Protein 5GLF (pdb70)

Radius of gyration: 35.75 Å; Cα contacts (8 Å, |Δi|>4): 1808; chains: 8; bounding box: 56×59×119 Å

InterPro domains:
  IPR003338 CDC48, N-terminal subdomain [PF02359] (25-106)
  IPR003338 CDC48, N-terminal subdomain [SM01073] (25-108)
  IPR003593 AAA+ ATPase domain [SM00382] (237-373)
  IPR003593 AAA+ ATPase domain [SM00382] (510-649)
  IPR003959 ATPase, AAA-type, core [PF00004] (241-370)
  IPR003959 ATPase, AAA-type, core [PF00004] (514-647)
  IPR003960 ATPase, AAA-type, conserved site [PS00674] (341-359)
  IPR003960 ATPase, AAA-type, conserved site [PS00674] (617-635)
  IPR004201 CDC48, domain 2 [PF02933] (126-190)
  IPR004201 CDC48, domain 2 [SM01072] (125-191)
  IPR005938 AAA ATPase, CDC48 family [TIGR01243] (26-763)
  IPR009010 Aspartate decarboxylase-like domain superfamily [SSF50692] (22-105)
  IPR027417 P-loop containing nucleoside triphosphate hydrolase [G3DSA:3.40.50.300] (206-370)
  IPR027417 P-loop containing nucleoside triphosphate hydrolase [G3DSA:3.40.50.300] (464-647)
  IPR027417 P-loop containing nucleoside triphosphate hydrolase [SSF52540] (200-462)
  IPR027417 P-loop containing nucleoside triphosphate hydrolase [SSF52540] (472-761)
  IPR029067 CDC48 domain 2-like superfamily [SSF54585] (107-198)
  IPR041569 AAA ATPase, AAA+ lid domain [PF17862] (393-434)
  IPR041569 AAA ATPase, AAA+ lid domain [PF17862] (669-708)
  IPR050168 AAA ATPase domain-containing protein [PTHR23077] (38-764)

Foldseek 3Di:
DQKAAEDAAPPQQQQEKEAAVVLCVVQVHDQQFWKWKAAPPRFIWIHGYDYDHPHDRRHMHHHPLVCVRRVHDHGGMMDMHTDRPAAAFQEWEKEWACVLCPPDDDDCCVQWVCVSQPPPQGKGFQQGWGWTQRVHGIIIMGTNPTVVPGMHTHDPNYHYHYDDDHHYDD/DDDPPDDDDPDD/DFQKAFEDAAPPAQQQEKEAAVVLCVVQVHDAQFWKWKAAPPRFIWIHGYDYDHPHDRRHMHHHPLVCVSRVHDGGGMMTMHTDPPAEAFQEWEKEWAPQCCVVDPDDCCVWWVCVSQPVPQGKTFQQRWGWTQGDPGIIIMGTNDTVVPGIHTHDPNYHYHYDDHHHYDD/DDPPDDDDPDD/DKAFEDAAPPAQQQEKEAAPVLCVVQVHDQQFWKWKAAPPRFIWIHGYDYDHVHDHRHMHHHPLVCVSNVHDGGGMMDMHTDHVAAAFQEWEKEWAVVQPVDDPDDCCVQWVCVSQPPPQGKGFQQGWDWTQGPPGIIIMHTNPTVVPGMHTHDPNYHYHYDDDHHYDD/DPPDDDDDPD/DQKAFEDAAPPAQQQEKEAAVVLCVVQVHDQQFWKWKAAPPRFIWIHGYDYDHVHDRRHMHHHPLVCVSRVHDGGGMMGMHTDPPAAAFQEWEKEWAVVQCPPDDDDCCVWWVCVSQPPPQGKGFQQRWDWTDTDPGIIIMGTHPTVVPGMHTHDPNYHYHYDDDHHD/DCPDDDDDPD

Solvent-accessible surface area: 35105 Å² total; per-residue (Å²): 112,42,145,2,61,3,33,73,18,119,69,115,41,22,7,5,0,8,0,5,24,81,24,2,28,110,26,96,0,38,50,33,48,21,0,19,0,73,18,96,164,232,53,46,4,7,3,7,0,13,38,26,147,91,10,46,71,89,61,0,32,0,0,152,22,7,21,69,8,0,104,8,191,94,51,36,56,0,7,2,46,69,4,115,73,20,133,118,4,146,86,0,4,0,17,4,3,40,60,22,18,130,66,168,38,46,75,28,17,124,54,5,0,82,82,28,0,64,73,13,31,26,6,8,56,84,16,12,46,11,35,8,165,26,77,172,78,32,0,34,0,67,0,26,28,2,46,47,71,45,44,0,15,1,2,22,100,0,46,0,13,14,103,53,148,46,47,169,109,216,292,66,123,38,38,151,31,87,138,6,12,122,250,64,58,148,4,61,3,33,103,24,113,64,124,34,23,6,3,0,8,0,5,27,82,31,2,32,118,25,94,1,41,48,27,48,21,0,18,0,83,22,82,76,51,48,15,4,7,2,8,0,11,41,26,144,89,10,46,71,86,59,0,31,0,5,161,25,8,30,70,10,0,106,4,180,81,50,35,73,3,18,4,77,70,12,97,111,26,122,111,5,140,85,0,6,0,18,3,7,18,89,81,12,158,71,26,138,45,77,29,23,112,32,2,0,79,82,28,0,64,59,17,23,24,5,8,11,6,8,13,56,11,36,7,190,18,54,183,85,33,0,57,0,38,0,12,10,2,31,48,38,21,52,0,16,1,3,21,99,0,46,0,14,17,93,48,148,41,49,140,148,213,91,135,34,36,114,21,78,134,2,11,117,75,175,3,69,4,28,103,25,112,62,144,36,24,6,2,0,9,0,6,28,81,7,2,26,110,30,123,0,30,50,28,48,23,0,19,0,75,21,49,69,57,44,17,3,7,2,10,0,13,42,24,146,91,9,59,68,97,72,0,30,0,15,157,27,7,17,86,9,0,92,8,194,81,47,37,53,3,29,5,72,68,4,119,75,20,129,110,5,125,90,0,6,0,17,4,2,41,66,18,25,131,68,39,147,41,73,31,18,127,67,9,0,75,80,28,0,80,82,17,30,26,5,8,15,7,5,12,53,10,39,8,167,40,73,197,86,28,0,39,0,44,0,14,8,2,38,39,34,21,41,0,16,1,2,32,102,0,49,0,14,16,88,52,146,49,46,131,118,208,97,128,33,31,117,23,78,129,1,33,117,47,155,2,65,4,33,75,18,96,60,147,55,24,8,10,0,6,0,5,80,81,20,2,90,105,37,148,8,146,172,41,47,24,0,22,0,74,22,66,72,58,39,19,5,7,2,30,0,31,41,14,141,101,8,47,68,101,66,0,32,0,15,124,26,6,9,74,11,0,104,4,153,94,48,37,50,3,23,1,62,80,7,94,112,23,127,135,4,139,86,0,5,0,17,4,17,53,90,23,25,132,78,42,155,40,68,32,14,121,58,10,0,79,83,28,0,77,120,32,79,25,5,8,16,6,4,11,55,9,58,7,215,16,67,182,130,42,0,61,0,39,0,16,9,2,37,43,36,22,55,0,16,1,2,40,99,0,27,0,12,19,100,53,150,59,55,188,109,132,36,43,128,22,99,139,3,49

CATH classification: 2.40.40.20 (+1 more: 3.10.330.10)

GO terms:
  GO:0036503 ERAD pathway (P, IDA)
  GO:0005789 endoplasmic reticulum membrane (C, IDA)
  GO:0043161 proteasome-mediated ubiquitin-dependent protein catabolic process (P, IDA)
  GO:0016887 ATP hydrolysis activity (F, IDA)
  GO:0036435 K48-linked polyubiquitin modification-dependent protein binding (F, IDA)
  GO:0140455 cytoplasm protein quality control (P, IDA)
  GO:1901224 positive regulation of non-canonical NF-kappaB signal transduction (P, IDA)
  GO:0120186 negative regulation of protein localization to chromatin (P, IDA)
  GO:0140036 ubiquitin-modified protein reader activity (F, IDA)
  GO:0019079 viral genome replication (P, IMP)
  GO:0048471 perinuclear region of cytoplasm (C, IDA)
  GO:0005783 endoplasmic reticulum (C, IDA)
  GO:0035800 deubiquitinase activator activity (F, IDA)
  GO:0036513 Derlin-1 retrotranslocation complex (C, IDA)
  GO:1903006 positive regulation of protein K63-linked deubiquitination (P, IDA)
  GO:0005829 cytosol (C, TAS)
  GO:0034098 VCP-NPL4-UFD1 AAA ATPase complex (C, TAS)
  GO:0036503 ERAD pathway (P, IMP)
  GO:0010918 positive regulation of mitochondrial membrane potential (P, IMP)
  GO:1903715 regulation of aerobic respiration (P, IMP)

Sequence (721 aa):
PNRLIVDEAINEDNSVVSLSQPKMDELQLFRGDTVLLKGKKRREAVCIVLSDDTCSDEKIRMNRVVRNNLRVRLGDVISIQPCPDVKYGKRIHVLPIDDTVEGITGNLFEVYLKPYFLEAYRPIRKGDIFLVRGGMRAVEFKVVETDPSPYCIVAPDTVIHCEGEPIKRERHNWGQGFRLGDRPNRLIVDEAINEDNSVVSLSQPKMDELQLFRGDTVLLKGKKRREAVCIVLSDDTCSDEKIRMNRVVRNNLRVRLGDVISIQPCPDVKYGKRIHVLPIDDTVEGITGNLFEVYLKPYFLEAYRPIRKGDIFLVRGGMRAVEFKVVETDPSPYCIVAPDTVIHCEGEPIKREHNWGQGFRLGDNRLIVDEAINEDNSVVSLSQPKMDELQLFRGDTVLLKGKKRREAVCIVLSDDTCSDEKIRMNRVVRNNLRVRLGDVISIQPCPDVKYGKRIHVLPIDDTVEGITGNLFEVYLKPYFLEAYRPIRKGDIFLVRGGMRAVEFKVVETDPSPYCIVAPDTVIHCEGEPIKREHNWGQGFRLGPNRLIVDEAINEDNSVVSLSQPKMDELQLFRGDTVLLKGKKRREAVCIVLSDDTCSDEKIRMNRVVRNNLRVRLGDVISIQPCPDVKYGKRIHVLPIDDTVEGITGNLFEVYLKPYFLEAYRPIRKGDIFLVRGGMRAVEFKVVETDPSPYCIVAPDTVIHCEGEPIKHNWGQGFRLG

B-factor: mean 37.65, std 15.75, range [10.3, 110.57]

Secondary structure (DSSP, 8-state):
-EEEEEE--SS--TTEEEE-HHHHHHHT--TT-EEEEE-STT-EEEEEEEE-TT--TTEEEE-HHHHHHHT--TT-EEEEEE-TTPPBPSEEEEEEBGGGS-S----HIIIIIHHHHTTT-EEEETT-EEEEEETTEEEEEEEEEEESSSEEEE-TT-EEE--SPPBPP-/------EEE---/--EEEEEE--SS--TTEEEE-HHHHHHHT--TT-EEEEE-STT-EEEEEEEE-TT--TTEEEE-HHHHHHTT--TT-EEEEEE-TTPPBPSEEEEEE--TTGGGS-S-HIIIIIHHHHTTT-EEEETT-EEEE--TTS-EEEEEEEEESSSEEEE-TTPEEE--SPPPPP-/-----EEE---/-EEEEE--SS--TTEEEE-HHHHHHHT--TT-EEEEE-STT-EEEEEEEE-TTS-TTEEEE-HHHHHHHT--TT-EEEEEE-TTPPBPSEEEEEEBGGG-TT--S-HIIIIIHHHHTTT-EEEETT-EEEEE-SS-EEEEEEEEEESSSEEEE-TTPEEE--SPPBPP-/-----EEE--/--EEEEE--SS--TTEEEE-HHHHHHHT--TT-EEEEE-STT-EEEEEEEE-TTS-TTEEEE-HHHHHHTT--TT-EEEEEE-TTPPBPSEEEEEEBGGG-TT--S-HIIIIIHHHHTTT-EEEETT-EEEEEETTEEEEEEEEEEESSSEEEE-TTPEEE--SPPB-/-----EEE--

Organism: Homo sapiens (NCBI:txid9606)

Structure (mmCIF, N/CA/C/O backbone):
data_5GLF
#
_entry.id   5GLF
#
_cell.length_a   43.802
_cell.length_b   74.402
_cell.length_c   222.114
_cell.angle_alpha   90.00
_cell.angle_beta   90.00
_cell.angle_gamma   90.00
#
_symmetry.space_group_name_H-M   'P 21 21 21'
#
loop_
_entity.id
_entity.type
_entity.pdbx_description
1 polymer 'Transitional endoplasmic reticulum ATPase'
2 polymer Derlin-1
3 water water
#
loop_
_atom_site.group_PDB
_atom_site.id
_atom_site.type_symbol
_atom_site.label_atom_id
_atom_site.label_alt_id
_atom_site.label_comp_id
_atom_site.label_asym_id
_atom_site.label_entity_id
_atom_site.label_seq_id
_atom_site.pdbx_PDB_ins_code
_atom_site.Cartn_x
_atom_site.Cartn_y
_atom_site.Cartn_z
_atom_site.occupancy
_atom_site.B_iso_or_equiv
_atom_site.auth_seq_id
_atom_site.auth_comp_id
_atom_site.auth_asym_id
_atom_site.auth_atom_id
_atom_site.pdbx_PDB_model_num
ATOM 1 N N . PRO A 1 8 ? 21.952 -6.638 79.966 1.00 45.96 23 PRO A N 1
ATOM 2 C CA . PRO A 1 8 ? 21.658 -5.198 79.934 1.00 49.05 23 PRO A CA 1
ATOM 3 C C . PRO A 1 8 ? 22.768 -4.306 79.384 1.00 40.52 23 PRO A C 1
ATOM 4 O O . PRO A 1 8 ? 23.860 -4.246 79.926 1.00 37.70 23 PRO A O 1
ATOM 8 N N . ASN A 1 9 ? 22.473 -3.696 78.248 1.00 35.60 24 ASN A N 1
ATOM 9 C CA . ASN A 1 9 ? 23.341 -2.729 77.660 1.00 35.15 24 ASN A CA 1
ATOM 10 C C . ASN A 1 9 ? 23.035 -1.409 78.327 1.00 31.48 24 ASN A C 1
ATOM 11 O O . ASN A 1 9 ? 21.883 -1.136 78.579 1.00 32.35 24 ASN A O 1
ATOM 16 N N . ARG A 1 10 ? 24.053 -0.640 78.641 1.00 23.12 25 ARG A N 1
ATOM 17 C CA . ARG A 1 10 ? 23.872 0.625 79.226 1.00 23.01 25 ARG A CA 1
ATOM 18 C C . ARG A 1 10 ? 23.948 1.709 78.208 1.00 20.71 25 ARG A C 1
ATOM 19 O O . ARG A 1 10 ? 24.681 1.592 77.253 1.00 21.48 25 ARG A O 1
ATOM 27 N N . LEU A 1 11 ? 23.105 2.728 78.356 1.00 18.24 26 LEU A N 1
ATOM 28 C CA . LEU A 1 11 ? 23.009 3.772 77.362 1.00 17.04 26 LEU A CA 1
ATOM 29 C C . LEU A 1 11 ? 22.780 5.077 78.023 1.00 17.58 26 LEU A C 1
ATOM 30 O O . LEU A 1 11 ? 22.132 5.158 79.036 1.00 19.09 26 LEU A O 1
ATOM 35 N N . ILE A 1 12 ? 23.315 6.113 77.412 1.00 17.52 27 ILE A N 1
ATOM 36 C CA . ILE A 1 12 ? 23.185 7.455 77.923 1.00 17.03 27 ILE A CA 1
ATOM 37 C C . ILE A 1 12 ? 21.923 8.104 77.383 1.00 17.39 27 ILE A C 1
ATOM 38 O O . ILE A 1 12 ? 21.629 8.052 76.203 1.00 18.91 27 ILE A O 1
ATOM 43 N N . VAL A 1 13 ? 21.194 8.728 78.282 1.00 16.06 28 VAL A N 1
ATOM 44 C CA . VAL A 1 13 ? 19.895 9.300 77.953 1.00 16.91 28 VAL A CA 1
ATOM 45 C C . VAL A 1 13 ? 20.012 10.583 77.149 1.00 16.81 28 VAL A C 1
ATOM 46 O O . VAL A 1 13 ? 20.694 11.522 77.564 1.00 17.82 28 VAL A O 1
ATOM 50 N N . ASP A 1 14 ? 19.303 10.615 76.031 1.00 16.86 29 ASP A N 1
ATOM 51 C CA . ASP A 1 14 ? 19.270 11.761 75.136 1.00 19.74 29 ASP A CA 1
ATOM 52 C C . ASP A 1 14 ? 17.810 12.178 74.831 1.00 20.34 29 ASP A C 1
ATOM 53 O O . ASP A 1 14 ? 16.851 11.425 75.092 1.00 21.10 29 ASP A O 1
ATOM 58 N N . GLU A 1 15 ? 17.653 13.378 74.295 1.00 20.74 30 GLU A N 1
ATOM 59 C CA . GLU A 1 15 ? 16.343 13.934 73.984 1.00 24.33 30 GLU A CA 1
ATOM 60 C C . GLU A 1 15 ? 15.650 13.202 72.820 1.00 25.18 30 GLU A C 1
ATOM 61 O O . GLU A 1 15 ? 16.294 12.626 71.929 1.00 23.31 30 GLU A O 1
ATOM 67 N N . ALA A 1 16 ? 14.331 13.185 72.870 1.00 22.05 31 ALA A N 1
ATOM 68 C CA . ALA A 1 16 ? 13.537 12.511 71.850 1.00 24.69 31 ALA A CA 1
ATOM 69 C C . ALA A 1 16 ? 13.319 13.451 70.655 1.00 24.84 31 ALA A C 1
ATOM 70 O O . ALA A 1 16 ? 13.210 14.636 70.840 1.00 24.68 31 ALA A O 1
ATOM 72 N N . ILE A 1 17 ? 13.233 12.872 69.477 1.00 24.12 32 ILE A N 1
ATOM 73 C CA . ILE A 1 17 ? 12.755 13.580 68.314 1.00 29.87 32 ILE A CA 1
ATOM 74 C C . ILE A 1 17 ? 11.286 13.178 68.033 1.00 31.34 32 ILE A C 1
ATOM 75 O O . ILE A 1 17 ? 10.443 14.017 67.857 1.00 29.31 32 ILE A O 1
ATOM 80 N N . ASN A 1 18 ? 11.041 11.874 68.008 1.00 31.96 33 ASN A N 1
ATOM 81 C CA . ASN A 1 18 ? 9.692 11.308 68.041 1.00 35.72 33 ASN A CA 1
ATOM 82 C C . ASN A 1 18 ? 9.061 11.512 69.433 1.00 38.79 33 ASN A C 1
ATOM 83 O O . ASN A 1 18 ? 9.453 10.841 70.395 1.00 40.15 33 ASN A O 1
ATOM 88 N N . GLU A 1 19 ? 8.026 12.343 69.524 1.00 44.54 34 GLU A N 1
ATOM 89 C CA . GLU A 1 19 ? 7.421 12.665 70.855 1.00 56.10 34 GLU A CA 1
ATOM 90 C C . GLU A 1 19 ? 6.386 11.677 71.458 1.00 51.87 34 GLU A C 1
ATOM 91 O O . GLU A 1 19 ? 5.927 11.911 72.565 1.00 56.31 34 GLU A O 1
ATOM 97 N N . ASP A 1 20 ? 6.153 10.540 70.799 1.00 44.60 35 ASP A N 1
ATOM 98 C CA . ASP A 1 20 ? 5.337 9.447 71.343 1.00 38.07 35 ASP A CA 1
ATOM 99 C C . ASP A 1 20 ? 5.897 8.842 72.640 1.00 32.48 35 ASP A C 1
ATOM 100 O O . ASP A 1 20 ? 7.015 8.381 72.700 1.00 36.48 35 ASP A O 1
ATOM 105 N N . ASN A 1 21 ? 5.122 8.917 73.708 1.00 28.63 36 ASN A N 1
ATOM 106 C CA . ASN A 1 21 ? 5.497 8.406 75.028 1.00 26.65 36 ASN A CA 1
ATOM 107 C C . ASN A 1 21 ? 5.975 6.960 75.075 1.00 23.52 36 ASN A C 1
ATOM 108 O O . ASN A 1 21 ? 6.668 6.558 76.001 1.00 27.24 36 ASN A O 1
ATOM 113 N N . SER A 1 22 ? 5.468 6.132 74.205 1.00 19.10 37 SER A N 1
ATOM 114 C CA . SER A 1 22 ? 5.813 4.708 74.225 1.00 18.87 37 SER A CA 1
ATOM 115 C C . SER A 1 22 ? 7.116 4.370 73.513 1.00 18.20 37 SER A C 1
ATOM 116 O O . SER A 1 22 ? 7.605 3.258 73.613 1.00 18.17 37 SER A O 1
ATOM 119 N N . VAL A 1 23 ? 7.635 5.318 72.762 1.00 17.95 38 VAL A N 1
ATOM 120 C CA . VAL A 1 23 ? 8.749 5.066 71.891 1.00 19.58 38 VAL A CA 1
ATOM 121 C C . VAL A 1 23 ? 10.076 5.479 72.545 1.00 18.72 38 VAL A C 1
ATOM 122 O O . VAL A 1 23 ? 10.179 6.545 73.085 1.00 19.21 38 VAL A O 1
ATOM 126 N N . VAL A 1 24 ? 11.068 4.607 72.438 1.00 18.18 39 VAL A N 1
ATOM 127 C CA . VAL A 1 24 ? 12.488 4.991 72.565 1.00 16.79 39 VAL A CA 1
ATOM 128 C C . VAL A 1 24 ? 13.224 4.657 71.288 1.00 16.73 39 VAL A C 1
ATOM 129 O O . VAL A 1 24 ? 12.894 3.723 70.568 1.00 18.21 39 VAL A O 1
ATOM 133 N N . SER A 1 25 ? 14.230 5.443 71.012 1.00 17.80 40 SER A N 1
ATOM 134 C CA . SER A 1 25 ? 15.021 5.304 69.813 1.00 18.58 40 SER A CA 1
ATOM 135 C C . SER A 1 25 ? 16.514 5.004 70.071 1.00 16.56 40 SER A C 1
ATOM 136 O O . SER A 1 25 ? 17.167 5.594 70.926 1.00 12.76 40 SER A O 1
ATOM 139 N N . LEU A 1 26 ? 17.003 4.087 69.254 1.00 16.20 41 LEU A N 1
ATOM 140 C CA . LEU A 1 26 ? 18.393 3.637 69.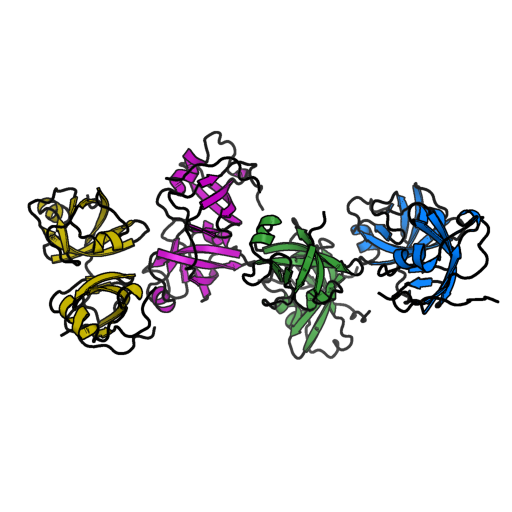259 1.00 15.89 41 LEU A CA 1
ATOM 141 C C . LEU A 1 26 ? 18.936 3.787 67.844 1.00 15.12 41 LEU A C 1
ATOM 142 O O . LEU A 1 26 ? 18.161 3.828 66.868 1.00 16.88 41 LEU A O 1
ATOM 147 N N . SER A 1 27 ? 20.254 3.806 67.720 1.00 14.73 42 SER A N 1
ATOM 148 C CA . SER A 1 27 ? 20.902 3.701 66.392 1.00 14.33 42 SER A CA 1
ATOM 149 C C . SER A 1 27 ? 20.661 2.311 65.862 1.00 14.80 42 SER A C 1
ATOM 150 O O . SER A 1 27 ? 20.524 1.369 66.624 1.00 14.70 42 SER A O 1
ATOM 153 N N . GLN A 1 28 ? 20.628 2.172 64.543 1.00 15.70 43 GLN A N 1
ATOM 154 C CA . GLN A 1 28 ? 20.482 0.850 63.934 1.00 15.83 43 GLN A CA 1
ATOM 155 C C . GLN A 1 28 ? 21.608 -0.112 64.357 1.00 15.91 43 GLN A C 1
ATOM 156 O O . GLN A 1 28 ? 21.343 -1.282 64.699 1.00 15.11 43 GLN A O 1
ATOM 162 N N . PRO A 1 29 ? 22.883 0.373 64.388 1.00 14.96 44 PRO A N 1
ATOM 163 C CA . PRO A 1 29 ? 23.939 -0.560 64.809 1.00 15.72 44 PRO A CA 1
ATOM 164 C C . PRO A 1 29 ? 23.725 -1.074 66.239 1.00 17.40 44 PRO A C 1
ATOM 165 O O . PRO A 1 29 ? 23.972 -2.251 66.519 1.00 20.21 44 PRO A O 1
ATOM 169 N N . LYS A 1 30 ? 23.228 -0.231 67.128 1.00 17.93 45 LYS A N 1
ATOM 170 C CA . LYS A 1 30 ? 22.961 -0.666 68.501 1.00 18.26 45 LYS A CA 1
ATOM 171 C C . LYS A 1 30 ? 21.769 -1.655 68.549 1.00 18.84 45 LYS A C 1
ATOM 172 O O . LYS A 1 30 ? 21.843 -2.658 69.231 1.00 15.30 45 LYS A O 1
ATOM 178 N N . MET A 1 31 ? 20.727 -1.374 67.775 1.00 18.58 46 MET A N 1
ATOM 179 C CA . MET A 1 31 ? 19.644 -2.327 67.615 1.00 19.90 46 MET A CA 1
ATOM 180 C C . MET A 1 31 ? 20.107 -3.703 67.099 1.00 21.70 46 MET A C 1
ATOM 181 O O . MET A 1 31 ? 19.746 -4.741 67.612 1.00 20.82 46 MET A O 1
ATOM 186 N N . ASP A 1 32 ? 20.940 -3.680 66.085 1.00 22.75 47 ASP A N 1
ATOM 187 C CA . ASP A 1 32 ? 21.550 -4.929 65.529 1.00 23.24 47 ASP A CA 1
ATOM 188 C C . ASP A 1 32 ? 22.400 -5.689 66.574 1.00 23.05 47 ASP A C 1
ATOM 189 O O . ASP A 1 32 ? 22.244 -6.858 66.808 1.00 21.57 47 ASP A O 1
ATOM 194 N N . GLU A 1 33 ? 23.226 -4.974 67.279 1.00 26.72 48 GLU A N 1
ATOM 195 C CA . GLU A 1 33 ? 24.021 -5.569 68.352 1.00 27.16 48 GLU A CA 1
ATOM 196 C C . GLU A 1 33 ? 23.163 -6.265 69.416 1.00 28.39 48 GLU A C 1
ATOM 197 O O . GLU A 1 33 ? 23.461 -7.385 69.857 1.00 25.64 48 GLU A O 1
ATOM 203 N N . LEU A 1 34 ? 22.112 -5.580 69.842 1.00 27.36 49 LEU A N 1
ATOM 204 C CA . LEU A 1 34 ? 21.191 -6.126 70.830 1.00 25.86 49 LEU A CA 1
ATOM 205 C C . LEU A 1 34 ? 20.187 -7.151 70.285 1.00 26.16 49 LEU A C 1
ATOM 206 O O . LEU A 1 34 ? 19.431 -7.729 71.052 1.00 25.60 49 LEU A O 1
ATOM 211 N N . GLN A 1 35 ? 20.180 -7.345 68.980 1.00 25.60 50 GLN A N 1
ATOM 212 C CA . GLN A 1 35 ? 19.235 -8.239 68.301 1.00 26.79 50 GLN A CA 1
ATOM 213 C C . GLN A 1 35 ? 17.784 -7.773 68.487 1.00 25.16 50 GLN A C 1
ATOM 214 O O . GLN A 1 35 ? 16.894 -8.570 68.736 1.00 21.53 50 GLN A O 1
ATOM 220 N N . LEU A 1 36 ? 17.578 -6.461 68.428 1.00 21.89 51 LEU A N 1
ATOM 221 C CA . LEU A 1 36 ? 16.249 -5.856 68.560 1.00 21.33 51 LEU A CA 1
ATOM 222 C C . LEU A 1 36 ? 15.762 -5.599 67.144 1.00 22.02 51 LEU A C 1
ATOM 223 O O . LEU A 1 36 ? 16.547 -5.319 66.253 1.00 24.03 51 LEU A O 1
ATOM 228 N N . PHE A 1 37 ? 14.462 -5.733 66.954 1.00 21.18 52 PHE A N 1
ATOM 229 C CA . PHE A 1 37 ? 13.771 -5.420 65.712 1.00 19.05 52 PHE A CA 1
ATOM 230 C C . PHE A 1 37 ? 12.910 -4.221 65.952 1.00 18.99 52 PHE A C 1
ATOM 231 O O . PHE A 1 37 ? 12.366 -4.033 67.062 1.00 16.28 52 PHE A O 1
ATOM 239 N N . ARG A 1 38 ? 12.768 -3.413 64.909 1.00 18.37 53 ARG A N 1
ATOM 240 C CA . ARG A 1 38 ? 11.826 -2.331 64.942 1.00 19.60 53 ARG A CA 1
ATOM 241 C C . ARG A 1 38 ? 10.491 -2.799 65.541 1.00 18.88 53 ARG A C 1
ATOM 242 O O . ARG A 1 38 ? 9.944 -3.782 65.104 1.00 17.25 53 ARG A O 1
ATOM 250 N N . GLY A 1 39 ? 9.969 -2.044 66.501 1.00 18.45 54 GLY A N 1
ATOM 251 C CA . GLY A 1 39 ? 8.675 -2.354 67.155 1.00 18.43 54 GLY A CA 1
ATOM 252 C C . GLY A 1 39 ? 8.751 -3.308 68.354 1.00 19.24 54 GLY A C 1
ATOM 253 O O . GLY A 1 39 ? 7.775 -3.548 69.017 1.00 19.11 54 GLY A O 1
ATOM 254 N N . ASP A 1 40 ? 9.906 -3.865 68.652 1.00 19.32 55 ASP A N 1
ATOM 255 C CA . ASP A 1 40 ? 10.015 -4.776 69.796 1.00 20.34 55 ASP A CA 1
ATOM 256 C C . ASP A 1 40 ? 9.744 -4.061 71.123 1.00 19.59 55 ASP A C 1
ATOM 257 O O . ASP A 1 40 ? 10.020 -2.866 71.271 1.00 20.56 55 ASP A O 1
ATOM 262 N N . THR A 1 41 ? 9.252 -4.813 72.102 1.00 17.60 56 THR A N 1
ATOM 263 C CA . THR A 1 41 ? 9.122 -4.309 73.449 1.00 18.94 56 THR A CA 1
ATOM 264 C C . THR A 1 41 ? 10.468 -4.428 74.154 1.00 18.58 56 THR A C 1
ATOM 265 O O . THR A 1 41 ? 11.111 -5.438 74.064 1.00 18.43 56 THR A O 1
ATOM 269 N N . VAL A 1 42 ? 10.871 -3.365 74.835 1.00 18.33 57 VAL A N 1
ATOM 270 C CA . VAL A 1 42 ? 12.092 -3.386 75.624 1.00 17.24 57 VAL A CA 1
ATOM 271 C C . VAL A 1 42 ? 11.806 -3.017 77.074 1.00 17.82 57 VAL A C 1
ATOM 272 O O . VAL A 1 42 ? 10.922 -2.217 77.363 1.00 16.77 57 VAL A O 1
ATOM 276 N N . LEU A 1 43 ? 12.600 -3.608 77.967 1.00 18.86 58 LEU A N 1
ATOM 277 C CA . LEU A 1 43 ? 12.577 -3.272 79.389 1.00 18.52 58 LEU A CA 1
ATOM 278 C C . LEU A 1 43 ? 13.728 -2.320 79.751 1.00 18.29 58 LEU A C 1
ATOM 279 O O . LEU A 1 43 ? 14.901 -2.621 79.481 1.00 17.63 58 LEU A O 1
ATOM 284 N N . LEU A 1 44 ? 13.382 -1.187 80.334 1.00 16.64 59 LEU A N 1
ATOM 285 C CA . LEU A 1 44 ? 14.320 -0.177 80.711 1.00 18.17 59 LEU A CA 1
ATOM 286 C C . LEU A 1 44 ? 14.464 -0.087 82.222 1.00 19.08 59 LEU A C 1
ATOM 287 O O . LEU A 1 44 ? 13.508 -0.127 82.943 1.00 18.46 59 LEU A O 1
ATOM 292 N N . LYS A 1 45 ? 15.702 0.095 82.680 1.00 20.94 60 LYS A N 1
ATOM 293 C CA . LYS A 1 45 ? 15.984 0.342 84.131 1.00 20.37 60 LYS A CA 1
ATOM 294 C C . LYS A 1 45 ? 16.679 1.650 84.361 1.00 18.36 60 LYS A C 1
ATOM 295 O O . LYS A 1 45 ? 17.688 1.925 83.740 1.00 17.79 60 LYS A O 1
ATOM 301 N N . GLY A 1 46 ? 16.121 2.448 85.266 1.00 16.60 61 GLY A N 1
ATOM 302 C CA . GLY A 1 46 ? 16.598 3.750 85.549 1.00 17.97 61 GLY A CA 1
ATOM 303 C C . GLY A 1 46 ? 17.091 3.855 86.984 1.00 21.50 61 GLY A C 1
ATOM 304 O O . GLY A 1 46 ? 17.662 2.922 87.516 1.00 20.89 61 GLY A O 1
ATOM 305 N N . LYS A 1 47 ? 16.835 5.000 87.607 1.00 23.74 62 LYS A N 1
ATOM 306 C CA . LYS A 1 47 ? 17.332 5.227 88.938 1.00 27.78 62 LYS A CA 1
ATOM 307 C C . LYS A 1 47 ? 16.252 4.898 89.910 1.00 26.36 62 LYS A C 1
ATOM 308 O O . LYS A 1 47 ? 15.113 4.718 89.526 1.00 24.14 62 LYS A O 1
ATOM 314 N N . LYS A 1 48 ? 16.670 4.755 91.158 1.00 25.52 63 LYS A N 1
ATOM 315 C CA . LYS A 1 48 ? 15.770 4.448 92.269 1.00 28.82 63 LYS A CA 1
ATOM 316 C C . LYS A 1 48 ? 14.970 3.156 92.024 1.00 27.31 63 LYS A C 1
ATOM 317 O O . LYS A 1 48 ? 13.813 3.046 92.378 1.00 25.90 63 LYS A O 1
ATOM 323 N N . ARG A 1 49 ? 15.608 2.192 91.395 1.00 27.05 64 ARG A N 1
ATOM 324 C CA . ARG A 1 49 ? 14.989 0.888 91.127 1.00 29.97 64 ARG A CA 1
ATOM 325 C C . ARG A 1 49 ? 13.774 0.951 90.170 1.00 26.02 64 ARG A C 1
ATOM 326 O O . ARG A 1 49 ? 13.039 -0.011 90.022 1.00 29.20 64 ARG A O 1
ATOM 334 N N . ARG A 1 50 ? 13.635 2.049 89.461 1.00 22.46 65 ARG A N 1
ATOM 335 C CA . ARG A 1 50 ? 12.500 2.242 88.522 1.00 20.68 65 ARG A CA 1
ATOM 336 C C . ARG A 1 50 ? 12.709 1.424 87.261 1.00 19.57 65 ARG A C 1
ATOM 337 O O . ARG A 1 50 ? 13.847 1.270 86.773 1.00 20.46 65 ARG A O 1
ATOM 345 N N . GLU A 1 51 ? 11.620 0.888 86.766 1.00 19.80 66 GLU A N 1
ATOM 346 C CA . GLU A 1 51 ? 11.559 0.206 85.468 1.00 21.31 66 GLU A CA 1
ATOM 347 C C . GLU A 1 51 ? 10.485 0.742 84.583 1.00 20.70 66 GLU A C 1
ATOM 348 O O . GLU A 1 51 ? 9.483 1.251 85.083 1.00 21.15 66 GLU A O 1
ATOM 354 N N . ALA A 1 52 ? 10.672 0.559 83.275 1.00 17.86 67 ALA A N 1
ATOM 355 C CA . ALA A 1 52 ? 9.696 0.913 82.255 1.00 16.83 67 ALA A CA 1
ATOM 356 C C . ALA A 1 52 ? 9.750 -0.037 81.048 1.00 18.08 67 ALA A C 1
ATOM 357 O O . ALA A 1 52 ? 10.801 -0.597 80.761 1.00 17.14 67 ALA A O 1
ATOM 359 N N . VAL A 1 53 ? 8.618 -0.169 80.356 1.00 16.43 68 VAL A N 1
ATOM 360 C CA . VAL A 1 53 ? 8.501 -0.877 79.094 1.00 18.34 68 VAL A CA 1
ATOM 361 C C . VAL A 1 53 ? 8.170 0.107 77.979 1.00 20.12 68 VAL A C 1
ATOM 362 O O . VAL A 1 53 ? 7.329 0.994 78.135 1.00 22.69 68 VAL A O 1
ATOM 366 N N . CYS A 1 54 ? 8.897 -0.029 76.869 1.00 19.54 69 CYS A N 1
ATOM 367 C CA . CYS A 1 54 ? 8.727 0.821 75.690 1.00 19.59 69 CYS A CA 1
ATOM 368 C C . CYS A 1 54 ? 8.878 0.039 74.378 1.00 18.84 69 CYS A C 1
ATOM 369 O O . CYS A 1 54 ? 9.258 -1.109 74.393 1.00 17.36 69 CYS A O 1
ATOM 372 N N . ILE A 1 55 ? 8.585 0.715 73.281 1.00 15.65 70 ILE A N 1
ATOM 373 C CA . ILE A 1 55 ? 8.713 0.207 71.957 1.00 16.21 70 ILE A CA 1
ATOM 374 C C . ILE A 1 55 ? 9.956 0.838 71.396 1.00 16.91 70 ILE A C 1
ATOM 375 O O . ILE A 1 55 ? 10.129 2.043 71.448 1.00 16.98 70 ILE A O 1
ATOM 380 N N . VAL A 1 56 ? 10.821 0.022 70.848 1.00 17.06 71 VAL A N 1
ATOM 381 C CA . VAL A 1 56 ? 12.078 0.518 70.260 1.00 17.29 71 VAL A CA 1
ATOM 382 C C . VAL A 1 56 ? 11.941 0.728 68.734 1.00 17.24 71 VAL A C 1
ATOM 383 O O . VAL A 1 56 ? 11.436 -0.117 68.003 1.00 18.69 71 VAL A O 1
ATOM 387 N N . LEU A 1 57 ? 12.379 1.887 68.265 1.00 18.29 72 LEU A N 1
ATOM 388 C CA . LEU A 1 57 ? 12.538 2.204 66.840 1.00 16.95 72 LEU A CA 1
ATOM 389 C C . LEU A 1 57 ? 13.953 2.721 66.599 1.00 17.56 72 LEU A C 1
ATOM 390 O O . LEU A 1 57 ? 14.640 3.169 67.531 1.00 20.79 72 LEU A O 1
ATOM 395 N N . SER A 1 58 ? 14.418 2.650 65.369 1.00 16.39 73 SER A N 1
ATOM 396 C CA . SER A 1 58 ? 15.758 3.236 65.044 1.00 19.13 73 SER A CA 1
ATOM 397 C C . SER A 1 58 ? 15.648 4.726 64.796 1.00 19.93 73 SER A C 1
ATOM 398 O O . SER A 1 58 ? 14.607 5.246 64.442 1.00 23.20 73 SER A O 1
ATOM 401 N N . ASP A 1 59 ? 16.753 5.408 64.954 1.00 21.09 74 ASP A N 1
ATOM 402 C CA . ASP A 1 59 ? 16.820 6.831 64.623 1.00 22.81 74 ASP A CA 1
ATOM 403 C C . ASP A 1 59 ? 18.169 7.041 64.009 1.00 23.08 74 ASP A C 1
ATOM 404 O O . ASP A 1 59 ? 19.199 6.562 64.539 1.00 22.45 74 ASP A O 1
ATOM 409 N N . ASP A 1 60 ? 18.208 7.740 62.899 1.00 26.37 75 ASP A N 1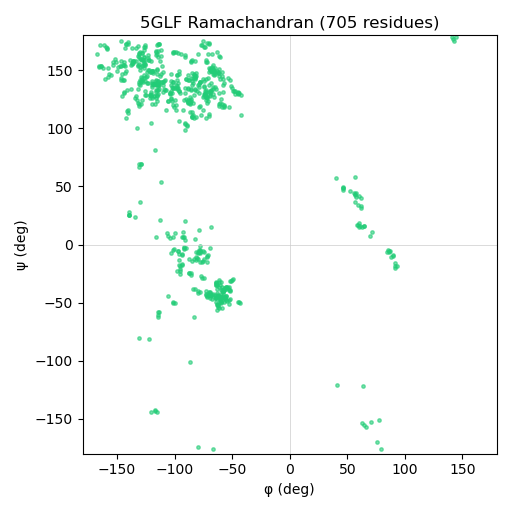
ATOM 410 C CA . ASP A 1 60 ? 19.502 7.804 62.160 1.00 32.75 75 ASP A CA 1
ATOM 411 C C . ASP A 1 60 ? 20.529 8.812 62.704 1.00 24.64 75 ASP A C 1
ATOM 412 O O . ASP A 1 60 ? 21.676 8.773 62.321 1.00 27.87 75 ASP A O 1
ATOM 417 N N . THR A 1 61 ? 20.119 9.671 63.596 1.00 21.22 76 THR A N 1
ATOM 418 C CA . THR A 1 61 ? 21.033 10.602 64.235 1.00 21.95 76 THR A CA 1
ATOM 419 C C . THR A 1 61 ? 21.473 10.217 65.635 1.00 20.63 76 THR A C 1
ATOM 420 O O . THR A 1 61 ? 22.266 10.908 66.249 1.00 21.39 76 THR A O 1
ATOM 424 N N . CYS A 1 62 ? 20.906 9.148 66.144 1.00 19.54 77 CYS A N 1
ATOM 425 C CA . CYS A 1 62 ? 21.167 8.705 67.494 1.00 19.48 77 CYS A CA 1
ATOM 426 C C . CYS A 1 62 ? 22.597 8.101 67.593 1.00 19.39 77 CYS A C 1
ATOM 427 O O . CYS A 1 62 ? 22.957 7.296 66.772 1.00 18.98 77 CYS A O 1
ATOM 430 N N . SER A 1 63 ? 23.366 8.512 68.587 1.00 17.34 78 SER A N 1
ATOM 431 C CA . SER A 1 63 ? 24.713 7.962 68.810 1.00 17.25 78 SER A CA 1
ATOM 432 C C . SER A 1 63 ? 24.548 6.551 69.297 1.00 18.89 78 SER A C 1
ATOM 433 O O . SER A 1 63 ? 23.596 6.278 70.018 1.00 1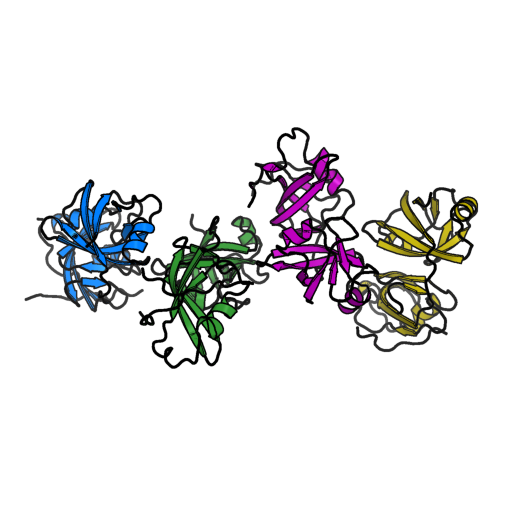6.44 78 SER A O 1
ATOM 436 N N . ASP A 1 64 ? 25.499 5.700 68.953 1.00 17.54 79 ASP A N 1
ATOM 437 C CA . ASP A 1 64 ? 25.389 4.288 69.297 1.00 18.93 79 ASP A CA 1
ATOM 438 C C . ASP A 1 64 ? 25.179 4.039 70.783 1.00 18.24 79 ASP A C 1
ATOM 439 O O . ASP A 1 64 ? 24.496 3.108 71.151 1.00 17.03 79 ASP A O 1
ATOM 444 N N . GLU A 1 65 ? 25.830 4.855 71.603 1.00 17.14 80 GLU A N 1
ATOM 445 C CA . GLU A 1 65 ? 25.853 4.676 73.031 1.00 16.80 80 GLU A CA 1
ATOM 446 C C . GLU A 1 65 ? 24.726 5.442 73.744 1.00 16.75 80 GLU A C 1
ATOM 447 O O . GLU A 1 65 ? 24.668 5.470 74.958 1.00 16.08 80 GLU A O 1
ATOM 453 N N . LYS A 1 66 ? 23.827 6.027 72.976 1.00 15.82 81 LYS A N 1
ATOM 454 C CA . LYS A 1 66 ? 22.711 6.767 73.499 1.00 16.72 81 LYS A CA 1
ATOM 455 C C . LYS A 1 66 ? 21.330 6.190 73.209 1.00 14.93 81 LYS A C 1
ATOM 456 O O . LYS A 1 66 ? 21.141 5.399 72.306 1.00 14.02 81 LYS A O 1
ATOM 462 N N . ILE A 1 67 ? 20.372 6.697 73.973 1.00 14.34 82 ILE A N 1
ATOM 463 C CA . ILE A 1 67 ? 18.966 6.375 73.781 1.00 15.54 82 ILE A CA 1
ATOM 464 C C . ILE A 1 67 ? 18.152 7.661 73.818 1.00 15.41 82 ILE A C 1
ATOM 465 O O . ILE A 1 67 ? 18.244 8.447 74.750 1.00 15.60 82 ILE A O 1
ATOM 470 N N . ARG A 1 68 ? 17.349 7.849 72.800 1.00 15.64 83 ARG A N 1
ATOM 471 C CA . ARG A 1 68 ? 16.422 8.972 72.756 1.00 17.64 83 ARG A CA 1
ATOM 472 C C . ARG A 1 68 ? 15.116 8.591 73.468 1.00 18.58 83 ARG A C 1
ATOM 473 O O . ARG A 1 68 ? 14.482 7.612 73.121 1.00 18.18 83 ARG A O 1
ATOM 481 N N . MET A 1 69 ? 14.765 9.351 74.477 1.00 18.85 84 MET A N 1
ATOM 482 C CA . MET A 1 69 ? 13.516 9.139 75.182 1.00 18.99 84 MET A CA 1
ATOM 483 C C . MET A 1 69 ? 12.921 10.468 75.617 1.00 19.67 84 MET A C 1
ATOM 484 O O . MET A 1 69 ? 13.657 11.404 75.995 1.00 15.89 84 MET A O 1
ATOM 489 N N . ASN A 1 70 ? 11.590 10.543 75.524 1.00 19.67 85 ASN A N 1
ATOM 490 C CA . ASN A 1 70 ? 10.879 11.734 75.912 1.00 21.61 85 ASN A CA 1
ATOM 491 C C . ASN A 1 70 ? 10.800 11.903 77.413 1.00 20.55 85 ASN A C 1
ATOM 492 O O . ASN A 1 70 ? 11.166 11.022 78.192 1.00 18.95 85 ASN A O 1
ATOM 497 N N . ARG A 1 71 ? 10.335 13.086 77.781 1.00 21.51 86 ARG A N 1
ATOM 498 C CA . ARG A 1 71 ? 10.378 13.568 79.159 1.00 25.57 86 ARG A CA 1
ATOM 499 C C . ARG A 1 71 ? 9.521 12.696 80.059 1.00 23.25 86 ARG A C 1
ATOM 500 O O . ARG A 1 71 ? 9.861 12.450 81.195 1.00 20.76 86 ARG A O 1
ATOM 508 N N . VAL A 1 72 ? 8.429 12.175 79.501 1.00 19.73 87 VAL A N 1
ATOM 509 C CA . VAL A 1 72 ? 7.554 11.325 80.278 1.00 21.03 87 VAL A CA 1
ATOM 510 C C . VAL A 1 72 ? 8.268 10.057 80.707 1.00 19.05 87 VAL A C 1
ATOM 511 O O . VAL A 1 72 ? 8.145 9.618 81.854 1.00 19.91 87 VAL A O 1
ATOM 515 N N . VAL A 1 73 ? 8.976 9.450 79.775 1.00 18.62 88 VAL A N 1
ATOM 516 C CA . VAL A 1 73 ? 9.697 8.208 80.081 1.00 19.17 88 VAL A CA 1
ATOM 517 C C . VAL A 1 73 ? 10.881 8.479 81.026 1.00 19.93 88 VAL A C 1
ATOM 518 O O . VAL A 1 73 ? 11.103 7.730 81.981 1.00 18.52 88 VAL A O 1
ATOM 522 N N . ARG A 1 74 ? 11.600 9.585 80.757 1.00 18.60 89 ARG A N 1
ATOM 523 C CA . ARG A 1 74 ? 12.673 10.035 81.660 1.00 20.75 89 ARG A CA 1
ATOM 524 C C . ARG A 1 74 ? 12.182 10.160 83.110 1.00 19.92 89 ARG A C 1
ATOM 525 O O . ARG A 1 74 ? 12.786 9.606 84.051 1.00 17.02 89 ARG A O 1
ATOM 533 N N . ASN A 1 75 ? 11.074 10.875 83.268 1.00 21.40 90 ASN A N 1
ATOM 534 C CA . ASN A 1 75 ? 10.469 11.089 84.630 1.00 22.95 90 ASN A CA 1
ATOM 535 C C . ASN A 1 75 ? 10.078 9.773 85.307 1.00 22.81 90 ASN A C 1
ATOM 536 O O . ASN A 1 75 ? 10.379 9.516 86.456 1.00 22.50 90 ASN A O 1
ATOM 541 N N . ASN A 1 76 ? 9.491 8.903 84.510 1.00 23.57 91 ASN A N 1
ATOM 542 C CA . ASN A 1 76 ? 9.125 7.592 84.972 1.00 23.36 91 ASN A CA 1
ATOM 543 C C . ASN A 1 76 ? 10.286 6.736 85.456 1.00 22.93 91 ASN A C 1
ATOM 544 O O . ASN A 1 76 ? 10.151 5.866 86.332 1.00 23.44 91 ASN A O 1
ATOM 549 N N . LEU A 1 77 ? 11.422 6.920 84.795 1.00 22.05 92 LEU A N 1
ATOM 550 C CA . LEU A 1 77 ? 12.678 6.256 85.167 1.00 21.82 92 LEU A CA 1
ATOM 551 C C . LEU A 1 77 ? 13.537 7.043 86.161 1.00 20.27 92 LEU A C 1
ATOM 552 O O . LEU A 1 77 ? 14.598 6.588 86.548 1.00 20.46 92 LEU A O 1
ATOM 557 N N . ARG A 1 78 ? 13.099 8.241 86.517 1.00 21.68 93 ARG A N 1
ATOM 558 C CA . ARG A 1 78 ? 13.841 9.173 87.447 1.00 23.57 93 ARG A CA 1
ATOM 559 C C . ARG A 1 78 ? 15.213 9.501 86.945 1.00 23.32 93 ARG A C 1
ATOM 560 O O . ARG A 1 78 ? 16.191 9.452 87.678 1.00 25.11 93 ARG A O 1
ATOM 568 N N . VAL A 1 79 ? 15.294 9.722 85.643 1.00 22.86 94 VAL A N 1
ATOM 569 C CA . VAL A 1 79 ? 16.548 10.109 85.059 1.00 22.05 94 VAL A CA 1
ATOM 570 C C . VAL A 1 79 ? 16.403 11.456 84.385 1.00 21.34 94 VAL A C 1
ATOM 571 O O . VAL A 1 79 ? 15.315 11.865 83.996 1.00 21.32 94 VAL A O 1
ATOM 575 N N . ARG A 1 80 ? 17.536 12.111 84.216 1.00 22.99 95 ARG A N 1
ATOM 576 C CA . ARG A 1 80 ? 17.629 13.346 83.420 1.00 23.61 95 ARG A CA 1
ATOM 577 C C . ARG A 1 80 ? 18.434 13.070 82.149 1.00 22.26 95 ARG A C 1
ATOM 578 O O . ARG A 1 80 ? 19.158 12.044 82.039 1.00 20.02 95 ARG A O 1
ATOM 586 N N . LEU A 1 81 ? 18.374 14.005 81.223 1.00 20.88 96 LEU A N 1
ATOM 587 C CA . LEU A 1 81 ? 19.305 14.006 80.083 1.00 25.11 96 LEU A CA 1
ATOM 588 C C . LEU A 1 81 ? 20.753 13.827 80.563 1.00 23.86 96 LEU A C 1
ATOM 589 O O . LEU A 1 81 ? 21.150 14.416 81.576 1.00 23.28 96 LEU A O 1
ATOM 594 N N . GLY A 1 82 ? 21.484 12.929 79.929 1.00 20.76 97 GLY A N 1
ATOM 595 C CA . GLY A 1 82 ? 22.881 12.665 80.349 1.00 21.00 97 GLY A CA 1
ATOM 596 C C . GLY A 1 82 ? 23.101 11.557 81.387 1.00 20.43 97 GLY A C 1
ATOM 597 O O . GLY A 1 82 ? 24.190 11.009 81.471 1.00 20.81 97 GLY A O 1
ATOM 598 N N . ASP A 1 83 ? 22.052 11.137 82.082 1.00 21.26 98 ASP A N 1
ATOM 599 C CA . ASP A 1 83 ? 22.112 9.973 82.966 1.00 20.90 98 ASP A CA 1
ATOM 600 C C . ASP A 1 83 ? 22.122 8.677 82.127 1.00 19.67 98 ASP A C 1
ATOM 601 O O . ASP A 1 83 ? 21.989 8.713 80.928 1.00 20.88 98 ASP A O 1
ATOM 606 N N . VAL A 1 84 ? 22.272 7.540 82.779 1.00 18.67 99 VAL A N 1
ATOM 607 C CA . VAL A 1 84 ? 22.493 6.252 82.125 1.00 20.19 99 VAL A CA 1
ATOM 608 C C . VAL A 1 84 ? 21.351 5.338 82.498 1.00 21.75 99 VAL A C 1
ATOM 609 O O . VAL A 1 84 ? 20.945 5.324 83.647 1.00 20.93 99 VAL A O 1
ATOM 613 N N . ILE A 1 85 ? 20.885 4.553 81.542 1.00 19.79 100 ILE A N 1
ATOM 614 C CA . ILE A 1 85 ? 19.893 3.548 81.807 1.00 18.59 100 ILE A CA 1
ATOM 615 C C . ILE A 1 85 ? 20.386 2.225 81.306 1.00 17.41 100 ILE A C 1
ATOM 616 O O . ILE A 1 85 ? 21.387 2.177 80.609 1.00 16.44 100 ILE A O 1
ATOM 621 N N . SER A 1 86 ? 19.682 1.157 81.654 1.00 17.14 101 SER A N 1
ATOM 622 C CA . SER A 1 86 ? 19.956 -0.110 81.000 1.00 20.79 101 SER A CA 1
ATOM 623 C C . SER A 1 86 ? 18.756 -0.559 80.199 1.00 20.04 101 SER A C 1
ATOM 624 O O . SER A 1 86 ? 17.627 -0.270 80.564 1.00 20.33 101 SER A O 1
ATOM 627 N N . ILE A 1 87 ? 19.029 -1.278 79.136 1.00 20.06 102 ILE A N 1
ATOM 628 C CA . ILE A 1 87 ? 18.009 -1.762 78.214 1.00 21.17 102 ILE A CA 1
ATOM 629 C C . ILE A 1 87 ? 18.168 -3.250 77.965 1.00 21.54 102 ILE A C 1
ATOM 630 O O . ILE A 1 87 ? 19.273 -3.799 77.903 1.00 21.13 102 ILE A O 1
ATOM 635 N N . GLN A 1 88 ? 17.050 -3.909 77.815 1.00 21.71 103 GLN A N 1
ATOM 636 C CA . GLN A 1 88 ? 17.064 -5.303 77.389 1.00 23.11 103 GLN A CA 1
ATOM 637 C C . GLN A 1 88 ? 15.759 -5.645 76.669 1.00 23.74 103 GLN A C 1
ATOM 638 O O . GLN A 1 88 ? 14.731 -4.994 76.885 1.00 22.74 103 GLN A O 1
ATOM 644 N N . PRO A 1 89 ? 15.797 -6.691 75.820 1.00 26.53 104 PRO A N 1
ATOM 645 C CA . PRO A 1 89 ? 14.579 -7.137 75.205 1.00 25.89 104 PRO A CA 1
ATOM 646 C C . PRO A 1 89 ? 13.622 -7.698 76.228 1.00 28.81 104 PRO A C 1
ATOM 647 O O . PRO A 1 89 ? 14.028 -8.213 77.285 1.00 28.54 104 PRO A O 1
ATOM 651 N N . CYS A 1 90 ? 12.351 -7.464 75.957 1.00 28.89 105 CYS A N 1
ATOM 652 C CA . CYS A 1 90 ? 11.286 -7.877 76.833 1.00 28.92 105 CYS A CA 1
ATOM 653 C C . CYS A 1 90 ? 10.257 -8.593 75.988 1.00 29.10 105 CYS A C 1
ATOM 654 O O . CYS A 1 90 ? 9.150 -8.131 75.826 1.00 29.86 105 CYS A O 1
ATOM 657 N N . PRO A 1 91 ? 10.611 -9.758 75.437 1.00 33.67 106 PRO A N 1
ATOM 658 C CA . PRO A 1 91 ? 9.718 -10.442 74.484 1.00 34.23 106 PRO A CA 1
ATOM 659 C C . PRO A 1 91 ? 8.505 -11.160 75.064 1.00 35.23 106 PRO A C 1
ATOM 660 O O . PRO A 1 91 ? 7.582 -11.536 74.338 1.00 37.30 106 PRO A O 1
ATOM 664 N N . ASP A 1 92 ? 8.502 -11.353 76.352 1.00 33.06 107 ASP A N 1
ATOM 665 C CA . ASP A 1 92 ? 7.379 -12.059 76.990 1.00 45.89 107 ASP A CA 1
ATOM 666 C C . ASP A 1 92 ? 6.050 -11.312 77.086 1.00 43.91 107 ASP A C 1
ATOM 667 O O . ASP A 1 92 ? 5.026 -11.909 77.381 1.00 42.72 107 ASP A O 1
ATOM 672 N N . VAL A 1 93 ? 6.084 -10.002 76.880 1.00 40.96 108 VAL A N 1
ATOM 673 C CA . VAL A 1 93 ? 4.944 -9.107 77.209 1.00 35.33 108 VAL A CA 1
ATOM 674 C C . VAL A 1 93 ? 3.715 -9.475 76.409 1.00 29.89 108 VAL A C 1
ATOM 675 O O . VAL A 1 93 ? 3.746 -9.514 75.207 1.00 30.59 108 VAL A O 1
ATOM 679 N N . LYS A 1 94 ? 2.657 -9.792 77.108 1.00 29.10 109 LYS A N 1
ATOM 680 C CA . LYS A 1 94 ? 1.418 -10.229 76.456 1.00 33.40 109 LYS A CA 1
ATOM 681 C C . LYS A 1 94 ? 0.444 -9.099 76.357 1.00 28.98 109 LYS A C 1
ATOM 682 O O . LYS A 1 94 ? 0.555 -8.099 77.037 1.00 27.35 109 LYS A O 1
ATOM 688 N N . TYR A 1 95 ? -0.565 -9.324 75.528 1.00 28.24 110 TYR A N 1
ATOM 689 C CA . TYR A 1 95 ? -1.713 -8.443 75.416 1.00 24.90 110 TYR A CA 1
ATOM 690 C C . TYR A 1 95 ? -2.442 -8.444 76.735 1.00 22.72 110 TYR A C 1
ATOM 691 O O . TYR A 1 95 ? -2.705 -9.476 77.321 1.00 26.63 110 TYR A O 1
ATOM 700 N N . GLY A 1 96 ? -2.802 -7.287 77.211 1.00 22.03 111 GLY A N 1
ATOM 701 C CA . GLY A 1 96 ? -3.486 -7.207 78.513 1.00 24.15 111 GLY A CA 1
ATOM 702 C C . GLY A 1 96 ? -4.960 -7.578 78.451 1.00 24.89 111 GLY A C 1
ATOM 703 O O . GLY A 1 96 ? -5.680 -7.204 77.519 1.00 24.81 111 GLY A O 1
ATOM 704 N N . LYS A 1 97 ? -5.395 -8.296 79.469 1.00 27.49 112 LYS A N 1
ATOM 705 C CA . LYS A 1 97 ? -6.829 -8.539 79.694 1.00 30.39 112 LYS A CA 1
ATOM 706 C C . LYS A 1 97 ? -7.489 -7.237 80.179 1.00 27.18 112 LYS A C 1
ATOM 707 O O . LYS A 1 97 ? -8.566 -6.853 79.732 1.00 24.18 112 LYS A O 1
ATOM 713 N N . ARG A 1 98 ? -6.816 -6.576 81.103 1.00 24.25 113 ARG A N 1
ATOM 714 C CA . ARG A 1 98 ? -7.361 -5.372 81.690 1.00 25.55 113 ARG A CA 1
ATOM 715 C C . ARG A 1 98 ? -6.285 -4.627 82.424 1.00 24.18 113 ARG A C 1
ATOM 716 O O . ARG A 1 98 ? -5.274 -5.211 82.840 1.00 24.10 113 ARG A O 1
ATOM 724 N N . ILE A 1 99 ? -6.486 -3.326 82.490 1.00 19.58 114 ILE A N 1
ATOM 725 C CA . ILE A 1 99 ? -5.620 -2.449 83.211 1.00 21.98 114 ILE A CA 1
ATOM 726 C C . ILE A 1 99 ? -6.475 -1.463 84.010 1.00 22.89 114 ILE A C 1
ATOM 727 O O . ILE A 1 99 ? -7.632 -1.177 83.659 1.00 20.98 114 ILE A O 1
ATOM 732 N N . HIS A 1 100 ? -5.852 -0.929 85.045 1.00 22.32 115 HIS A N 1
ATOM 733 C CA . HIS A 1 100 ? -6.485 0.067 85.892 1.00 23.35 115 HIS A CA 1
ATOM 734 C C . HIS A 1 100 ? -5.514 1.215 86.038 1.00 21.35 115 HIS A C 1
ATOM 735 O O . HIS A 1 100 ? -4.380 1.018 86.486 1.00 21.20 115 HIS A O 1
ATOM 742 N N . VAL A 1 101 ? -5.961 2.378 85.614 1.00 18.42 116 VAL A N 1
ATOM 743 C CA . VAL A 1 101 ? -5.188 3.594 85.717 1.00 18.99 116 VAL A CA 1
ATOM 744 C C . VAL A 1 101 ? -6.009 4.647 86.480 1.00 21.76 116 VAL A C 1
ATOM 745 O O . VAL A 1 101 ? -7.225 4.719 86.320 1.00 24.21 116 VAL A O 1
ATOM 749 N N . LEU A 1 102 ? -5.333 5.455 87.280 1.00 22.93 117 LEU A N 1
ATOM 750 C CA . LEU A 1 102 ? -5.954 6.507 88.076 1.00 24.24 117 LEU A CA 1
ATOM 751 C C . LEU A 1 102 ? -5.241 7.800 87.850 1.00 23.26 117 LEU A C 1
ATOM 752 O O . LEU A 1 102 ? -4.023 7.820 87.758 1.00 26.15 117 LEU A O 1
ATOM 757 N N . PRO A 1 103 ? -5.990 8.912 87.748 1.00 25.42 118 PRO A N 1
ATOM 758 C CA . PRO A 1 103 ? -5.361 10.221 87.535 1.00 24.28 118 PRO A CA 1
ATOM 759 C C . PRO A 1 103 ? -4.662 10.737 88.777 1.00 25.67 118 PRO A C 1
ATOM 760 O O . PRO A 1 103 ? -4.923 10.290 89.915 1.00 26.88 118 PRO A O 1
ATOM 764 N N . ILE A 1 104 ? -3.714 11.612 88.547 1.00 27.44 119 ILE A N 1
ATOM 765 C CA . ILE A 1 104 ? -2.975 12.237 89.640 1.00 31.89 119 ILE A CA 1
ATOM 766 C C . ILE A 1 104 ? -3.802 13.455 90.094 1.00 29.98 119 ILE A C 1
ATOM 767 O O . ILE A 1 104 ? -4.093 14.334 89.274 1.00 27.84 119 ILE A O 1
ATOM 772 N N . ASP A 1 105 ? -4.120 13.501 91.387 1.00 29.53 120 ASP A N 1
ATOM 773 C CA . ASP A 1 105 ? -5.083 14.472 91.952 1.00 33.91 120 ASP A CA 1
ATOM 774 C C . ASP A 1 105 ? -4.891 15.860 91.450 1.00 33.64 120 ASP A C 1
ATOM 775 O O . ASP A 1 105 ? -5.842 16.462 90.913 1.00 31.41 120 ASP A O 1
ATOM 780 N N . ASP A 1 106 ? -3.647 16.340 91.500 1.00 35.11 121 ASP A N 1
ATOM 781 C CA . ASP A 1 106 ? -3.377 17.735 91.147 1.00 35.13 121 ASP A CA 1
ATOM 782 C C . ASP A 1 106 ? -3.509 18.051 89.655 1.00 35.63 121 ASP A C 1
ATOM 783 O O . ASP A 1 106 ? -3.439 19.230 89.282 1.00 36.46 121 ASP A O 1
ATOM 788 N N . THR A 1 107 ? -3.670 17.027 88.798 1.00 31.84 122 THR A N 1
ATOM 789 C CA . THR A 1 107 ? -3.991 17.254 87.357 1.00 28.42 122 THR A CA 1
ATOM 790 C C . THR A 1 107 ? -5.503 17.157 87.008 1.00 29.86 122 THR A C 1
ATOM 791 O O . THR A 1 107 ? -5.898 17.395 85.868 1.00 31.09 122 THR A O 1
ATOM 795 N N . VAL A 1 108 ? -6.305 16.729 87.963 1.00 34.65 123 VAL A N 1
ATOM 796 C CA . VAL A 1 108 ? -7.749 16.580 87.792 1.00 37.29 123 VAL A CA 1
ATOM 797 C C . VAL A 1 108 ? -8.472 17.275 88.952 1.00 41.43 123 VAL A C 1
ATOM 798 O O . VAL A 1 108 ? -9.516 16.819 89.391 1.00 37.75 123 VAL A O 1
ATOM 802 N N . GLU A 1 109 ? -7.923 18.401 89.407 1.00 48.02 124 GLU A N 1
ATOM 803 C CA . GLU A 1 109 ? -8.593 19.228 90.424 1.00 48.76 124 GLU A CA 1
ATOM 804 C C . GLU A 1 109 ? -9.757 19.936 89.751 1.00 47.22 124 GLU A C 1
ATOM 805 O O . GLU A 1 109 ? -9.644 20.453 88.634 1.00 49.44 124 GLU A O 1
ATOM 811 N N . GLY A 1 110 ? -10.903 19.862 90.408 1.00 47.52 125 GLY A N 1
ATOM 812 C CA . GLY A 1 110 ? -12.155 20.374 89.860 1.00 46.60 125 GLY A CA 1
ATOM 813 C C . GLY A 1 110 ? -12.767 19.460 88.807 1.00 42.48 125 GLY A C 1
ATOM 814 O O . GLY A 1 110 ? -12.558 18.243 88.810 1.00 39.54 125 GLY A O 1
ATOM 815 N N . ILE A 1 111 ? -13.501 20.047 87.877 1.00 43.50 126 ILE A N 1
ATOM 816 C CA . ILE A 1 111 ? -14.363 19.253 86.984 1.00 42.07 126 ILE A CA 1
ATOM 817 C C . ILE A 1 111 ? -13.542 18.733 85.812 1.00 39.67 126 ILE A C 1
ATOM 818 O O . ILE A 1 111 ? -12.941 19.506 85.076 1.00 38.38 126 ILE A O 1
ATOM 823 N N . THR A 1 112 ? -13.526 17.415 85.670 1.00 38.01 127 THR A N 1
ATOM 824 C CA . THR A 1 112 ? -12.921 16.777 84.523 1.00 37.54 127 THR A CA 1
ATOM 825 C C . THR A 1 112 ? -13.992 15.946 83.762 1.00 38.75 127 THR A C 1
ATOM 826 O O . THR A 1 112 ? -14.818 15.296 84.390 1.00 37.10 127 THR A O 1
ATOM 830 N N . GLY A 1 113 ? -13.972 15.991 82.420 1.00 34.99 128 GLY A N 1
ATOM 831 C CA . GLY A 1 113 ? -14.873 15.157 81.572 1.00 34.43 128 GLY A CA 1
ATOM 832 C C . GLY A 1 113 ? -14.522 13.676 81.725 1.00 31.63 128 GLY A C 1
ATOM 833 O O . GLY A 1 113 ? -13.655 13.331 82.505 1.00 30.41 128 GLY A O 1
ATOM 834 N N . ASN A 1 114 ? -15.159 12.779 80.982 1.00 29.96 129 ASN A N 1
ATOM 835 C CA . ASN A 1 114 ? -14.935 11.365 81.241 1.00 25.88 129 ASN A CA 1
ATOM 836 C C . ASN A 1 114 ? -13.472 11.041 80.812 1.00 24.44 129 ASN A C 1
ATOM 837 O O . ASN A 1 114 ? -13.081 11.322 79.680 1.00 25.11 129 ASN A O 1
ATOM 842 N N . LEU A 1 115 ? -12.736 10.440 81.720 1.00 22.42 130 LEU A N 1
ATOM 843 C CA . LEU A 1 115 ? -11.317 10.239 81.508 1.00 25.08 130 LEU A CA 1
ATOM 844 C C . LEU A 1 115 ? -11.036 9.314 80.305 1.00 26.83 130 LEU A C 1
ATOM 845 O O . LEU A 1 115 ? -10.185 9.596 79.510 1.00 26.12 130 LEU A O 1
ATOM 850 N N . PHE A 1 116 ? -11.855 8.283 80.143 1.00 24.38 131 PHE A N 1
ATOM 851 C CA . PHE A 1 116 ? -11.748 7.360 79.013 1.00 22.04 131 PHE A CA 1
ATOM 852 C C . PHE A 1 116 ? -11.992 8.051 77.688 1.00 23.83 131 PHE A C 1
ATOM 853 O O . PHE A 1 116 ? -11.164 7.981 76.783 1.00 20.40 131 PHE A O 1
ATOM 861 N N . GLU A 1 117 ? -13.103 8.757 77.588 1.00 24.24 132 GLU A N 1
ATOM 862 C CA . GLU A 1 117 ? -13.452 9.432 76.348 1.00 22.69 132 GLU A CA 1
ATOM 863 C C . GLU A 1 117 ? -12.463 10.536 75.950 1.00 22.44 132 GLU A C 1
ATOM 864 O O . GLU A 1 117 ? -12.070 10.671 74.778 1.00 24.80 132 GLU A O 1
ATOM 870 N N . VAL A 1 118 ? -12.099 11.356 76.912 1.00 22.61 133 VAL A N 1
ATOM 871 C CA . VAL A 1 118 ? -11.301 12.547 76.582 1.00 23.68 133 VAL A CA 1
ATOM 872 C C . VAL A 1 118 ? -9.806 12.207 76.451 1.00 23.67 133 VAL A C 1
ATOM 873 O O . VAL A 1 118 ? -9.136 12.716 75.595 1.00 22.70 133 VAL A O 1
ATOM 877 N N . TYR A 1 119 ? -9.330 11.323 77.317 1.00 23.40 134 TYR A N 1
ATOM 878 C CA . TYR A 1 119 ? -7.891 11.092 77.448 1.00 22.55 134 TYR A CA 1
ATOM 879 C C . TYR A 1 119 ? -7.463 9.688 77.013 1.00 20.46 134 TYR A C 1
ATOM 880 O O . TYR A 1 119 ? -6.683 9.548 76.127 1.00 19.73 134 TYR A O 1
ATOM 889 N N . LEU A 1 120 ? -7.960 8.682 77.690 1.00 19.43 135 LEU A N 1
ATOM 890 C CA . LEU A 1 120 ? -7.392 7.346 77.619 1.00 18.91 135 LEU A CA 1
ATOM 891 C C . LEU A 1 120 ? -7.677 6.650 76.299 1.00 20.42 135 LEU A C 1
ATOM 892 O O . LEU A 1 120 ? -6.798 5.972 75.750 1.00 17.30 135 LEU A O 1
ATOM 897 N N . LYS A 1 121 ? -8.885 6.808 75.780 1.00 19.48 136 LYS A N 1
ATOM 898 C CA . LYS A 1 121 ? -9.215 6.180 74.502 1.00 19.53 136 LYS A CA 1
ATOM 899 C C . LYS A 1 121 ? -8.368 6.712 73.351 1.00 21.21 136 LYS A C 1
ATOM 900 O O . LYS A 1 121 ? -7.700 5.927 72.688 1.00 22.48 136 LYS A O 1
ATOM 906 N N . PRO A 1 122 ? -8.382 8.015 73.127 1.00 20.69 137 PRO A N 1
ATOM 907 C CA . PRO A 1 122 ? -7.469 8.563 72.106 1.00 22.63 137 PRO A CA 1
ATOM 908 C C . PRO A 1 122 ? -5.967 8.201 72.343 1.00 21.67 137 PRO A C 1
ATOM 909 O O . PRO A 1 122 ? -5.264 7.883 71.416 1.00 19.81 137 PRO A O 1
ATOM 913 N N . TYR A 1 123 ? -5.550 8.207 73.582 1.00 19.83 138 TYR A N 1
ATOM 914 C CA . TYR A 1 123 ? -4.160 7.890 73.923 1.00 19.92 138 TYR A CA 1
ATOM 915 C C . TYR A 1 123 ? -3.772 6.472 73.478 1.00 19.95 138 TYR A C 1
ATOM 916 O O . TYR A 1 123 ? -2.758 6.283 72.850 1.00 18.76 138 TYR A O 1
ATOM 925 N N . PHE A 1 124 ? -4.605 5.502 73.829 1.00 19.52 139 PHE A N 1
ATOM 926 C CA . PHE A 1 124 ? -4.352 4.088 73.621 1.00 18.30 139 PHE A CA 1
ATOM 927 C C . PHE A 1 124 ? -4.780 3.514 72.283 1.00 19.38 139 PHE A C 1
ATOM 928 O O . PHE A 1 124 ? -4.205 2.533 71.827 1.00 17.19 139 PHE A O 1
ATOM 936 N N . LEU A 1 125 ? -5.751 4.144 71.640 1.00 19.29 140 LEU A N 1
ATOM 937 C CA . LEU A 1 125 ? -6.391 3.539 70.474 1.00 19.28 140 LEU A CA 1
ATOM 938 C C . LEU A 1 125 ? -5.404 3.183 69.343 1.00 19.05 140 LEU A C 1
ATOM 939 O O . LEU A 1 125 ? -4.751 4.040 68.820 1.00 19.50 140 LEU A O 1
ATOM 944 N N . GLU A 1 126 ? -5.316 1.904 69.013 1.00 17.64 141 GLU A N 1
ATOM 945 C CA . GLU A 1 126 ? -4.431 1.433 67.959 1.00 20.94 141 GLU A CA 1
ATOM 946 C C . GLU A 1 126 ? -2.924 1.719 68.140 1.00 19.87 141 GLU A C 1
ATOM 947 O O . GLU A 1 126 ? -2.154 1.572 67.208 1.00 18.39 141 GLU A O 1
ATOM 953 N N . ALA A 1 127 ? -2.513 2.055 69.353 1.00 18.57 142 ALA A N 1
ATOM 954 C CA . ALA A 1 127 ? -1.123 2.377 69.651 1.00 17.42 142 ALA A CA 1
ATOM 955 C C . ALA A 1 127 ? -0.367 1.146 70.183 1.00 18.50 142 ALA A C 1
ATOM 956 O O . ALA A 1 127 ? 0.853 1.148 70.218 1.00 18.27 142 ALA A O 1
ATOM 958 N N . TYR A 1 128 ? -1.070 0.131 70.641 1.00 16.86 143 TYR A N 1
ATOM 959 C CA . TYR A 1 128 ? -0.399 -1.046 71.217 1.00 17.84 143 TYR A CA 1
ATOM 960 C C . TYR A 1 128 ? 0.717 -0.691 72.218 1.00 18.22 143 TYR A C 1
ATOM 961 O O . TYR A 1 128 ? 1.855 -1.169 72.134 1.00 20.71 143 TYR A O 1
ATOM 970 N N . ARG A 1 129 ? 0.386 0.189 73.135 1.00 17.76 144 ARG A N 1
ATOM 971 C CA . ARG A 1 129 ? 1.325 0.710 74.133 1.00 18.01 144 ARG A CA 1
ATOM 972 C C . ARG A 1 129 ? 1.668 -0.319 75.201 1.00 17.84 144 ARG A C 1
ATOM 973 O O . ARG A 1 129 ? 0.759 -0.910 75.792 1.00 17.78 144 ARG A O 1
ATOM 981 N N . PRO A 1 130 ? 2.956 -0.570 75.429 1.00 17.39 145 PRO A N 1
ATOM 982 C CA . PRO A 1 130 ? 3.362 -1.411 76.510 1.00 18.08 145 PRO A CA 1
ATOM 983 C C . PRO A 1 130 ? 3.307 -0.552 77.744 1.00 19.41 145 PRO A C 1
ATOM 984 O O . PRO A 1 130 ? 3.676 0.608 77.684 1.00 18.92 145 PRO A O 1
ATOM 988 N N . ILE A 1 131 ? 2.798 -1.097 78.833 1.00 18.06 146 ILE A N 1
ATOM 989 C CA . ILE A 1 131 ? 2.785 -0.364 80.081 1.00 19.75 146 ILE A CA 1
ATOM 990 C C . ILE A 1 131 ? 3.138 -1.265 81.229 1.00 18.76 146 ILE A C 1
ATOM 991 O O . ILE A 1 131 ? 2.944 -2.472 81.183 1.00 20.34 146 ILE A O 1
ATOM 996 N N . ARG A 1 132 ? 3.578 -0.634 82.288 1.00 17.79 147 ARG A N 1
ATOM 997 C CA . ARG A 1 132 ? 3.971 -1.326 83.502 1.00 18.06 147 ARG A CA 1
ATOM 998 C C . ARG A 1 132 ? 3.278 -0.755 84.701 1.00 19.47 147 ARG A C 1
ATOM 999 O O . ARG A 1 132 ? 3.107 0.455 84.821 1.00 17.41 147 ARG A O 1
ATOM 1007 N N . LYS A 1 133 ? 2.872 -1.659 85.588 1.00 20.32 148 LYS A N 1
ATOM 1008 C CA . LYS A 1 133 ? 2.368 -1.281 86.916 1.00 22.67 148 LYS A CA 1
ATOM 1009 C C . LYS A 1 133 ? 3.335 -0.285 87.538 1.00 22.39 148 LYS A C 1
ATOM 1010 O O . LYS A 1 133 ? 4.549 -0.454 87.476 1.00 19.06 148 LYS A O 1
ATOM 1016 N N . GLY A 1 134 ? 2.788 0.803 88.068 1.00 22.60 149 GLY A N 1
ATOM 1017 C CA . GLY A 1 134 ? 3.572 1.898 88.612 1.00 20.83 149 GLY A CA 1
ATOM 1018 C C . GLY A 1 134 ? 4.007 3.006 87.667 1.00 21.11 149 GLY A C 1
ATOM 1019 O O . GLY A 1 134 ? 4.548 4.004 88.105 1.00 18.20 149 GLY A O 1
ATOM 1020 N N . ASP A 1 135 ? 3.839 2.822 86.373 1.00 22.05 150 ASP A N 1
ATOM 1021 C CA . ASP A 1 135 ? 4.149 3.897 85.421 1.00 22.60 150 ASP A CA 1
ATOM 1022 C C . ASP A 1 135 ? 3.271 5.117 85.696 1.00 22.73 150 ASP A C 1
ATOM 1023 O O . ASP A 1 135 ? 2.095 4.992 86.088 1.00 19.45 150 ASP A O 1
ATOM 1028 N N . ILE A 1 136 ? 3.829 6.273 85.361 1.00 21.46 151 ILE A N 1
ATOM 1029 C CA . ILE A 1 136 ? 3.125 7.511 85.281 1.00 21.66 151 ILE A CA 1
ATOM 1030 C C . ILE A 1 136 ? 3.228 7.964 83.852 1.00 21.24 151 ILE A C 1
ATOM 1031 O O . ILE A 1 136 ? 4.307 8.085 83.311 1.00 22.35 151 ILE A O 1
ATOM 1036 N N . PHE A 1 137 ? 2.099 8.271 83.243 1.00 22.38 152 PHE A N 1
ATOM 1037 C CA . PHE A 1 137 ? 2.095 8.769 81.857 1.00 21.01 152 PHE A CA 1
ATOM 1038 C C . PHE A 1 137 ? 1.240 10.039 81.753 1.00 23.23 152 PHE A C 1
ATOM 1039 O O . PHE A 1 137 ? 0.445 10.331 82.631 1.00 24.81 152 PHE A O 1
ATOM 1047 N N . LEU A 1 138 ? 1.413 10.768 80.672 1.00 24.14 153 LEU A N 1
ATOM 1048 C CA . LEU A 1 138 ? 0.799 12.059 80.502 1.00 24.57 153 LEU A CA 1
ATOM 1049 C C . LEU A 1 138 ? 0.022 12.046 79.202 1.00 23.36 153 LEU A C 1
ATOM 1050 O O . LEU A 1 138 ? 0.588 11.690 78.164 1.00 21.63 153 LEU A O 1
ATOM 1055 N N . VAL A 1 139 ? -1.249 12.452 79.287 1.00 20.22 154 VAL A N 1
ATOM 1056 C CA . VAL A 1 139 ? -2.120 12.592 78.123 1.00 21.00 154 VAL A CA 1
ATOM 1057 C C . VAL A 1 139 ? -2.575 14.047 77.954 1.00 24.18 154 VAL A C 1
ATOM 1058 O O . VAL A 1 139 ? -3.073 14.675 78.878 1.00 24.53 154 VAL A O 1
ATOM 1062 N N . ARG A 1 140 ? -2.388 14.580 76.774 1.00 28.12 155 ARG A N 1
ATOM 1063 C CA . ARG A 1 140 ? -2.893 15.905 76.496 1.00 38.47 155 ARG A CA 1
ATOM 1064 C C . ARG A 1 140 ? -4.286 15.771 75.891 1.00 46.56 155 ARG A C 1
ATOM 1065 O O . ARG A 1 140 ? -4.411 15.196 74.821 1.00 46.29 155 ARG A O 1
ATOM 1073 N N . GLY A 1 141 ? -5.290 16.280 76.611 1.00 57.13 156 GLY A N 1
ATOM 1074 C CA . GLY A 1 141 ? -6.700 16.384 76.128 1.00 59.15 156 GLY A CA 1
ATOM 1075 C C . GLY A 1 141 ? -7.217 17.820 75.882 1.00 59.43 156 GLY A C 1
ATOM 1076 O O . GLY A 1 141 ? -8.248 18.274 76.406 1.00 58.75 156 GLY A O 1
ATOM 1077 N N . GLY A 1 142 ? -6.431 18.524 75.071 1.00 71.76 157 GLY A N 1
ATOM 1078 C CA . GLY A 1 142 ? -6.684 19.880 74.499 1.00 69.95 157 GLY A CA 1
ATOM 1079 C C . GLY A 1 142 ? -7.287 21.122 75.124 1.00 75.11 157 GLY A C 1
ATOM 1080 O O . GLY A 1 142 ? -8.070 21.780 74.425 1.00 84.57 157 GLY A O 1
ATOM 1081 N N . MET A 1 143 ? -6.768 21.659 76.215 1.00 75.36 158 MET A N 1
ATOM 1082 C CA . MET A 1 143 ? -5.337 21.827 76.384 1.00 79.92 158 MET A CA 1
ATOM 1083 C C . MET A 1 143 ? -4.890 21.383 77.742 1.00 74.24 158 MET A C 1
ATOM 1084 O O . MET A 1 143 ? -3.840 21.778 78.212 1.00 79.24 158 MET A O 1
ATOM 1089 N N . ARG A 1 144 ? -5.676 20.505 78.331 1.00 69.72 159 ARG A N 1
ATOM 1090 C CA . ARG A 1 144 ? -5.422 20.012 79.645 1.00 56.27 159 ARG A CA 1
ATOM 1091 C C . ARG A 1 144 ? -4.516 18.817 79.516 1.00 43.85 159 ARG A C 1
ATOM 1092 O O . ARG A 1 144 ? -4.670 18.021 78.620 1.00 40.09 159 ARG A O 1
ATOM 1100 N N . ALA A 1 145 ? -3.589 18.688 80.430 1.00 35.85 160 ALA A N 1
ATOM 1101 C CA . ALA A 1 145 ? -2.727 17.561 80.450 1.00 34.05 160 ALA A CA 1
ATOM 1102 C C . ALA A 1 145 ? -3.046 16.849 81.731 1.00 30.35 160 ALA A C 1
ATOM 1103 O O . ALA A 1 145 ? -2.964 17.411 82.802 1.00 34.87 160 ALA A O 1
ATOM 1105 N N . VAL A 1 146 ? -3.404 15.593 81.602 1.00 27.24 161 VAL A N 1
ATOM 1106 C CA . VAL A 1 146 ? -3.663 14.803 82.770 1.00 25.27 161 VAL A CA 1
ATOM 1107 C C . VAL A 1 146 ? -2.621 13.725 82.851 1.00 25.66 161 VAL A C 1
ATOM 1108 O O . VAL A 1 146 ? -2.289 13.084 81.855 1.00 24.44 161 VAL A O 1
ATOM 1112 N N . GLU A 1 147 ? -2.154 13.516 84.072 1.00 24.97 162 GLU A N 1
ATOM 1113 C CA . GLU A 1 147 ? -1.222 12.470 84.375 1.00 25.54 162 GLU A CA 1
ATOM 1114 C C . GLU A 1 147 ? -1.969 11.363 85.027 1.00 25.51 162 GLU A C 1
ATOM 1115 O O . GLU A 1 147 ? -2.840 11.591 85.853 1.00 26.12 162 GLU A O 1
ATOM 1121 N N . PHE A 1 148 ? -1.577 10.154 84.655 1.00 23.66 163 PHE A N 1
ATOM 1122 C CA . PHE A 1 148 ? -2.152 8.936 85.193 1.00 22.70 163 PHE A CA 1
ATOM 1123 C C . PHE A 1 148 ? -1.083 8.038 85.757 1.00 23.55 163 PHE A C 1
ATOM 1124 O O . PHE A 1 148 ? 0.018 8.026 85.252 1.00 23.46 163 PHE A O 1
ATOM 1132 N N . LYS A 1 149 ? -1.494 7.212 86.708 1.00 20.65 164 LYS A N 1
ATOM 1133 C CA . LYS A 1 149 ? -0.687 6.160 87.222 1.00 21.75 164 LYS A CA 1
ATOM 1134 C C . LYS A 1 149 ? -1.304 4.802 86.895 1.00 22.75 164 LYS A C 1
ATOM 1135 O O . LYS A 1 149 ? -2.522 4.609 87.035 1.00 23.78 164 LYS A O 1
ATOM 1141 N N . VAL A 1 150 ? -0.476 3.851 86.509 1.00 19.39 165 VAL A N 1
ATOM 1142 C CA . VAL A 1 150 ? -0.957 2.501 86.310 1.00 20.45 165 VAL A CA 1
ATOM 1143 C C . VAL A 1 150 ? -0.960 1.820 87.653 1.00 22.26 165 VAL A C 1
ATOM 1144 O O . VAL A 1 150 ? 0.094 1.485 88.188 1.00 21.93 165 VAL A O 1
ATOM 1148 N N . VAL A 1 151 ? -2.156 1.527 88.170 1.00 24.10 166 VAL A N 1
ATOM 1149 C CA . VAL A 1 151 ? -2.267 0.892 89.490 1.00 23.15 166 VAL A CA 1
ATOM 1150 C C . VAL A 1 151 ? -2.384 -0.620 89.436 1.00 24.71 166 VAL A C 1
ATOM 1151 O O . VAL A 1 151 ? -2.065 -1.325 90.387 1.00 21.16 166 VAL A O 1
ATOM 1155 N N . GLU A 1 152 ? -2.827 -1.125 88.310 1.00 25.61 167 GLU A N 1
ATOM 1156 C CA . GLU A 1 152 ? -2.862 -2.550 88.115 1.00 28.60 167 GLU A CA 1
ATOM 1157 C C . GLU A 1 152 ? -2.853 -2.892 86.653 1.00 24.96 167 GLU A C 1
ATOM 1158 O O . GLU A 1 152 ? -3.458 -2.174 85.838 1.00 27.57 167 GLU A O 1
ATOM 1164 N N . THR A 1 153 ? -2.211 -4.019 86.334 1.00 23.95 168 THR A N 1
ATOM 1165 C CA . THR A 1 153 ? -2.329 -4.656 85.004 1.00 24.93 168 THR A CA 1
ATOM 1166 C C . THR A 1 153 ? -2.627 -6.119 85.206 1.00 24.06 168 THR A C 1
ATOM 1167 O O . THR A 1 153 ? -2.264 -6.712 86.205 1.00 26.10 168 THR A O 1
ATOM 1171 N N . ASP A 1 154 ? -3.240 -6.698 84.200 1.00 26.38 169 ASP A N 1
ATOM 1172 C CA . ASP A 1 154 ? -3.447 -8.132 84.165 1.00 28.55 169 ASP A CA 1
ATOM 1173 C C . ASP A 1 154 ? -3.214 -8.575 82.726 1.00 28.55 169 ASP A C 1
ATOM 1174 O O . ASP A 1 154 ? -4.009 -8.177 81.836 1.00 29.85 169 ASP A O 1
ATOM 1179 N N . PRO A 1 155 ? -2.184 -9.412 82.457 1.00 28.72 170 PRO A N 1
ATOM 1180 C CA . PRO A 1 155 ? -1.215 -9.890 83.416 1.00 27.69 170 PRO A CA 1
ATOM 1181 C C . PRO A 1 155 ? -0.373 -8.800 84.071 1.00 26.77 170 PRO A C 1
ATOM 1182 O O . PRO A 1 155 ? -0.283 -7.667 83.589 1.00 25.41 170 PRO A O 1
ATOM 1186 N N . SER A 1 156 ? 0.228 -9.184 85.174 1.00 25.64 171 SER A N 1
ATOM 1187 C CA . SER A 1 156 ? 0.979 -8.286 86.060 1.00 27.17 171 SER A CA 1
ATOM 1188 C C . SER A 1 156 ? 2.432 -8.683 86.036 1.00 25.49 171 SER A C 1
ATOM 1189 O O . SER A 1 156 ? 2.692 -9.870 86.046 1.00 25.55 171 SER A O 1
ATOM 1192 N N . PRO A 1 157 ? 3.397 -7.747 86.042 1.00 24.17 172 PRO A N 1
ATOM 1193 C CA . PRO A 1 157 ? 3.234 -6.313 86.168 1.00 24.43 172 PRO A CA 1
ATOM 1194 C C . PRO A 1 157 ? 3.297 -5.511 84.874 1.00 23.21 172 PRO A C 1
ATOM 1195 O O . PRO A 1 157 ? 3.287 -4.281 84.899 1.00 21.10 172 PRO A O 1
ATOM 1199 N N . TYR A 1 158 ? 3.297 -6.178 83.755 1.00 24.37 173 TYR A N 1
ATOM 1200 C CA . TYR A 1 158 ? 3.225 -5.443 82.492 1.00 24.98 173 TYR A CA 1
ATOM 1201 C C . TYR A 1 158 ? 2.418 -6.126 81.418 1.00 22.27 173 TYR A C 1
ATOM 1202 O O . TYR A 1 158 ? 2.267 -7.342 81.389 1.00 22.84 173 TYR A O 1
ATOM 1211 N N . CYS A 1 159 ? 1.956 -5.313 80.482 1.00 21.43 174 CYS A N 1
ATOM 1212 C CA . CYS A 1 159 ? 1.200 -5.808 79.346 1.00 18.83 174 CYS A CA 1
ATOM 1213 C C . CYS A 1 159 ? 1.177 -4.809 78.200 1.00 18.62 174 CYS A C 1
ATOM 1214 O O . CYS A 1 159 ? 1.594 -3.667 78.338 1.00 17.31 174 CYS A O 1
ATOM 1217 N N . ILE A 1 160 ? 0.650 -5.268 77.062 1.00 18.73 175 ILE A N 1
ATOM 1218 C CA . ILE A 1 160 ? 0.407 -4.412 75.952 1.00 19.02 175 ILE A CA 1
ATOM 1219 C C . ILE A 1 160 ? -1.065 -4.057 76.000 1.00 20.01 175 ILE A C 1
ATOM 1220 O O . ILE A 1 160 ? -1.920 -4.932 76.127 1.00 21.04 175 ILE A O 1
ATOM 1225 N N . VAL A 1 161 ? -1.381 -2.792 75.767 1.00 18.03 176 VAL A N 1
ATOM 1226 C CA . VAL A 1 161 ? -2.788 -2.351 75.736 1.00 17.24 176 VAL A CA 1
ATOM 1227 C C . VAL A 1 161 ? -3.347 -2.478 74.307 1.00 19.29 176 VAL A C 1
ATOM 1228 O O . VAL A 1 161 ? -3.097 -1.658 73.407 1.00 18.72 176 VAL A O 1
ATOM 1232 N N . ALA A 1 162 ? -4.103 -3.537 74.126 1.00 20.19 177 ALA A N 1
ATOM 1233 C CA . ALA A 1 162 ? -4.580 -3.985 72.802 1.00 20.71 177 ALA A CA 1
ATOM 1234 C C . ALA A 1 162 ? -6.131 -3.844 72.702 1.00 20.04 177 ALA A C 1
ATOM 1235 O O . ALA A 1 162 ? -6.774 -3.539 73.700 1.00 18.43 177 ALA A O 1
ATOM 1237 N N . PRO A 1 163 ? -6.700 -4.069 71.511 1.00 20.78 178 PRO A N 1
ATOM 1238 C CA . PRO A 1 163 ? -8.141 -3.867 71.331 1.00 23.64 178 PRO A CA 1
ATOM 1239 C C . PRO A 1 163 ? -9.030 -4.558 72.329 1.00 23.40 178 PRO A C 1
ATOM 1240 O O . PRO A 1 163 ? -9.985 -3.972 72.772 1.00 26.84 178 PRO A O 1
ATOM 1244 N N . ASP A 1 164 ? -8.701 -5.772 72.707 1.00 24.38 179 ASP A N 1
ATOM 1245 C CA . ASP A 1 164 ? -9.516 -6.475 73.717 1.00 26.53 179 ASP A CA 1
ATOM 1246 C C . ASP A 1 164 ? -9.241 -6.073 75.142 1.00 24.51 179 ASP A C 1
ATOM 1247 O O . ASP A 1 164 ? -9.934 -6.530 76.039 1.00 25.52 179 ASP A O 1
ATOM 1252 N N . THR A 1 165 ? -8.214 -5.251 75.382 1.00 23.48 180 THR A N 1
ATOM 1253 C CA . THR A 1 165 ? -7.873 -4.891 76.776 1.00 20.89 180 THR A CA 1
ATOM 1254 C C . THR A 1 165 ? -8.979 -3.992 77.338 1.00 19.96 180 THR A C 1
ATOM 1255 O O . THR A 1 165 ? -9.402 -3.039 76.698 1.00 18.55 180 THR A O 1
ATOM 1259 N N . VAL A 1 166 ? -9.450 -4.316 78.535 1.00 20.85 181 VAL A N 1
ATOM 1260 C CA . VAL A 1 166 ? -10.484 -3.484 79.180 1.00 21.34 181 VAL A CA 1
ATOM 1261 C C . VAL A 1 166 ? -9.765 -2.473 80.026 1.00 20.39 181 VAL A C 1
ATOM 1262 O O . VAL A 1 166 ? -9.013 -2.838 80.897 1.00 20.12 181 VAL A O 1
ATOM 1266 N N . ILE A 1 167 ? -10.049 -1.213 79.774 1.00 20.18 182 ILE A N 1
ATOM 1267 C CA . ILE A 1 167 ? -9.462 -0.085 80.494 1.00 19.27 182 ILE A CA 1
ATOM 1268 C C . ILE A 1 167 ? -10.377 0.470 81.590 1.00 20.56 182 ILE A C 1
ATOM 1269 O O . ILE A 1 167 ? -11.483 0.932 81.305 1.00 19.09 182 ILE A O 1
ATOM 1274 N N . HIS A 1 168 ? -9.904 0.333 82.828 1.00 21.54 183 HIS A N 1
ATOM 1275 C CA . HIS A 1 168 ? -10.573 0.765 84.033 1.00 23.34 183 HIS A CA 1
ATOM 1276 C C . HIS A 1 168 ? -9.917 2.013 84.523 1.00 25.15 183 HIS A C 1
ATOM 1277 O O . HIS A 1 168 ? -8.690 2.069 84.630 1.00 24.86 183 HIS A O 1
ATOM 1284 N N . CYS A 1 169 ? -10.722 3.022 84.804 1.00 26.23 184 CYS A N 1
ATOM 1285 C CA . CYS A 1 169 ? -10.211 4.261 85.394 1.00 29.56 184 CYS A CA 1
ATOM 1286 C C . CYS A 1 169 ? -11.079 4.879 86.487 1.00 30.38 184 CYS A C 1
ATOM 1287 O O . CYS A 1 169 ? -10.972 6.054 86.756 1.00 30.24 184 CYS A O 1
ATOM 1290 N N . GLU A 1 170 ? -11.835 4.045 87.186 1.00 32.16 185 GLU A N 1
ATOM 1291 C CA . GLU A 1 170 ? -12.637 4.515 88.323 1.00 33.58 185 GLU A CA 1
ATOM 1292 C C . GLU A 1 170 ? -11.844 4.431 89.561 1.00 32.24 185 GLU A C 1
ATOM 1293 O O . GLU A 1 170 ? -11.108 3.480 89.779 1.00 31.56 185 GLU A O 1
ATOM 1299 N N . GLY A 1 171 ? -12.037 5.414 90.410 1.00 31.74 186 GLY A N 1
ATOM 1300 C CA . GLY A 1 171 ? -11.471 5.385 91.746 1.00 31.64 186 GLY A CA 1
ATOM 1301 C C . GLY A 1 171 ? -11.006 6.760 92.146 1.00 30.39 186 GLY A C 1
ATOM 1302 O O . GLY A 1 171 ? -11.087 7.718 91.374 1.00 29.26 186 GLY A O 1
ATOM 1303 N N . GLU A 1 172 ? -10.532 6.842 93.376 1.00 34.75 187 GLU A N 1
ATOM 1304 C CA . GLU A 1 172 ? -9.997 8.083 93.923 1.00 34.82 187 GLU A CA 1
ATOM 1305 C C . GLU A 1 172 ? -8.673 8.489 93.223 1.00 32.76 187 GLU A C 1
ATOM 1306 O O . GLU A 1 172 ? -7.788 7.676 93.075 1.00 25.57 187 GLU A O 1
ATOM 1312 N N . PRO A 1 173 ? -8.553 9.754 92.813 1.00 31.47 188 PRO A N 1
ATOM 1313 C CA . PRO A 1 173 ? -7.293 10.281 92.357 1.00 33.06 188 PRO A CA 1
ATOM 1314 C C . PRO A 1 173 ? -6.087 10.074 93.296 1.00 33.53 188 PRO A C 1
ATOM 1315 O O . PRO A 1 173 ? -6.194 10.130 94.507 1.00 35.50 188 PRO A O 1
ATOM 1319 N N . ILE A 1 174 ? -4.958 9.802 92.677 1.00 35.53 189 ILE A N 1
ATOM 1320 C CA . ILE A 1 174 ? -3.714 9.504 93.380 1.00 40.14 189 ILE A CA 1
ATOM 1321 C C . ILE A 1 174 ? -3.062 10.807 93.782 1.00 36.25 189 ILE A C 1
ATOM 1322 O O . ILE A 1 174 ? -3.091 11.756 93.035 1.00 33.88 189 ILE A O 1
ATOM 1327 N N . LYS A 1 175 ? -2.464 10.823 94.962 1.00 44.03 190 LYS A N 1
ATOM 1328 C CA . LYS A 1 175 ? -1.761 12.029 95.483 1.00 49.56 190 LYS A CA 1
ATOM 1329 C C . LYS A 1 175 ? -0.339 12.064 94.949 1.00 45.19 190 LYS A C 1
ATOM 1330 O O . LYS A 1 175 ? 0.336 11.039 94.882 1.00 42.82 190 LYS A O 1
ATOM 1336 N N . ARG A 1 176 ? 0.111 13.230 94.537 1.00 51.87 191 ARG A N 1
ATOM 1337 C CA . ARG A 1 176 ? 1.474 13.347 94.044 1.00 57.51 191 ARG A CA 1
ATOM 1338 C C . ARG A 1 176 ? 2.591 12.995 95.075 1.00 61.21 191 ARG A C 1
ATOM 1339 O O . ARG A 1 176 ? 2.440 13.243 96.278 1.00 63.68 191 ARG A O 1
ATOM 1347 N N . GLU A 1 177 ? 3.669 12.389 94.540 1.00 68.66 192 GLU A N 1
ATOM 1348 C CA . GLU A 1 177 ? 4.961 12.041 95.204 1.00 74.77 192 GLU A CA 1
ATOM 1349 C C . GLU A 1 177 ? 4.857 10.725 95.934 1.00 76.25 192 GLU A C 1
ATOM 1350 O O . GLU A 1 177 ? 4.888 9.686 95.302 1.00 80.61 192 GLU A O 1
ATOM 1356 N N . ARG B 2 1 ? -7.883 -5.825 99.376 1.00 61.93 239 ARG B N 1
ATOM 1357 C CA . ARG B 2 1 ? -7.052 -5.921 98.148 1.00 62.15 239 ARG B CA 1
ATOM 1358 C C . ARG B 2 1 ? -7.576 -4.926 97.111 1.00 57.64 239 ARG B C 1
ATOM 1359 O O . ARG B 2 1 ? -8.242 -3.949 97.463 1.00 62.08 239 ARG B O 1
ATOM 1367 N N . HIS B 2 2 ? -7.296 -5.172 95.841 1.00 50.27 240 HIS B N 1
ATOM 1368 C CA . HIS B 2 2 ? -7.578 -4.188 94.805 1.00 46.50 240 HIS B CA 1
ATOM 1369 C C . HIS B 2 2 ? -9.024 -4.112 94.214 1.00 38.96 240 HIS B C 1
ATOM 1370 O O . HIS B 2 2 ? -9.565 -5.075 93.734 1.00 39.21 240 HIS B O 1
ATOM 1377 N N . ASN B 2 3 ? -9.594 -2.924 94.187 1.00 38.02 241 ASN B N 1
ATOM 1378 C CA . ASN B 2 3 ? -10.902 -2.706 93.607 1.00 37.49 241 ASN B CA 1
ATOM 1379 C C . ASN B 2 3 ? -10.806 -2.214 92.169 1.00 34.19 241 ASN B C 1
ATOM 1380 O O . ASN B 2 3 ? -10.445 -1.087 91.944 1.00 34.59 241 ASN B O 1
ATOM 1385 N N . TRP B 2 4 ? -11.123 -3.082 91.213 1.00 32.62 242 TRP B N 1
ATOM 1386 C CA . TRP B 2 4 ? -10.968 -2.780 89.820 1.00 34.02 242 TRP B CA 1
ATOM 1387 C C . TRP B 2 4 ? -12.044 -1.856 89.283 1.00 36.06 242 TRP B C 1
ATOM 1388 O O . TRP B 2 4 ? -11.772 -1.130 88.335 1.00 34.05 242 TRP B O 1
ATOM 1399 N N . GLY B 2 5 ? -13.244 -1.900 89.877 1.00 32.25 243 GLY B N 1
ATOM 1400 C CA . GLY B 2 5 ? -14.396 -1.191 89.348 1.00 30.83 243 GLY B CA 1
ATOM 1401 C C . GLY B 2 5 ? -14.766 -1.699 87.970 1.00 30.65 243 GLY B C 1
ATOM 1402 O O . GLY B 2 5 ? -14.451 -2.835 87.597 1.00 33.19 243 GLY B O 1
ATOM 1403 N N . GLN B 2 6 ? -15.384 -0.845 87.184 1.00 31.28 244 GLN B N 1
ATOM 1404 C CA . GLN B 2 6 ? -15.806 -1.220 85.849 1.00 32.39 244 GLN B CA 1
ATOM 1405 C C . GLN B 2 6 ? -14.979 -0.461 84.829 1.00 33.34 244 GLN B C 1
ATOM 1406 O O . GLN B 2 6 ? -14.294 0.547 85.172 1.00 30.28 244 GLN B O 1
ATOM 1412 N N . GLY B 2 7 ? -15.000 -0.966 83.593 1.00 28.91 245 GLY B N 1
ATOM 1413 C CA . GLY B 2 7 ? -14.067 -0.485 82.565 1.00 29.99 245 GLY B CA 1
ATOM 1414 C C . GLY B 2 7 ? -14.639 -0.480 81.155 1.00 28.64 245 GLY B C 1
ATOM 1415 O O . GLY B 2 7 ? -15.741 -0.897 80.952 1.00 28.37 245 GLY B O 1
ATOM 1416 N N . PHE B 2 8 ? -13.856 0.040 80.205 1.00 27.52 246 PHE B N 1
ATOM 1417 C CA . PHE B 2 8 ? -14.147 0.033 78.795 1.00 24.60 246 PHE B CA 1
ATOM 1418 C C . PHE B 2 8 ? -13.172 -0.807 77.978 1.00 27.52 246 PHE B C 1
ATOM 1419 O O . PHE B 2 8 ? -11.927 -0.677 78.084 1.00 27.34 246 PHE B O 1
ATOM 1427 N N . ARG B 2 9 ? -13.719 -1.635 77.105 1.00 27.15 247 ARG B N 1
ATOM 1428 C CA . ARG B 2 9 ? -12.912 -2.378 76.159 1.00 27.49 247 ARG B CA 1
ATOM 1429 C C . ARG B 2 9 ? -12.406 -1.358 75.140 1.00 27.09 247 ARG B C 1
ATOM 1430 O O . ARG B 2 9 ? -13.186 -0.652 74.557 1.00 25.72 247 ARG B O 1
ATOM 1438 N N . LEU B 2 10 ? -11.097 -1.305 74.905 1.00 25.33 248 LEU B N 1
ATOM 1439 C CA . LEU B 2 10 ? -10.525 -0.282 74.027 1.00 22.71 248 LEU B CA 1
ATOM 1440 C C . LEU B 2 10 ? -11.051 -0.335 72.611 1.00 23.21 248 LEU B C 1
ATOM 1441 O O . LEU B 2 10 ? -11.364 0.675 72.043 1.00 24.75 248 LEU B O 1
ATOM 1446 N N . GLY B 2 11 ? -11.086 -1.516 72.018 1.00 22.74 249 GLY B N 1
ATOM 1447 C CA . GLY B 2 11 ? -11.430 -1.653 70.621 1.00 25.63 249 GLY B CA 1
ATOM 1448 C C . GLY B 2 11 ? -10.313 -1.246 69.674 1.00 26.29 249 GLY B C 1
ATOM 1449 O O . GLY B 2 11 ? -9.227 -1.053 70.112 1.00 24.55 249 GLY B O 1
ATOM 1450 N N . ASP B 2 12 ? -10.617 -1.151 68.380 1.00 28.89 250 ASP B N 1
ATOM 1451 C CA . ASP B 2 12 ? -9.668 -0.758 67.315 1.00 34.11 250 ASP B CA 1
ATOM 1452 C C . ASP B 2 12 ? -10.264 0.264 66.340 1.00 34.70 250 ASP B C 1
ATOM 1453 O O . ASP B 2 12 ? -11.176 1.009 66.750 1.00 38.09 250 ASP B O 1
ATOM 1458 N N . ARG C 1 7 ? 0.893 16.262 54.420 1.00 70.26 22 ARG C N 1
ATOM 1459 C CA . ARG C 1 7 ? 2.388 16.169 54.384 1.00 66.62 22 ARG C CA 1
ATOM 1460 C C . ARG C 1 7 ? 2.873 14.728 53.985 1.00 56.93 22 ARG C C 1
ATOM 1461 O O . ARG C 1 7 ? 3.525 14.589 52.958 1.00 57.32 22 ARG C O 1
ATOM 1469 N N . PRO C 1 8 ? 2.556 13.665 54.757 1.00 48.90 23 PRO C N 1
ATOM 1470 C CA . PRO C 1 8 ? 2.757 12.292 54.228 1.00 45.63 23 PRO C CA 1
ATOM 1471 C C . PRO C 1 8 ? 1.946 12.052 52.983 1.00 37.49 23 PRO C C 1
ATOM 1472 O O . PRO C 1 8 ? 0.834 12.526 52.910 1.00 33.54 23 PRO C O 1
ATOM 1476 N N . ASN C 1 9 ? 2.513 11.317 52.036 1.00 31.16 24 ASN C N 1
ATOM 1477 C CA . ASN C 1 9 ? 1.793 10.844 50.886 1.00 29.06 24 ASN C CA 1
ATOM 1478 C C . ASN C 1 9 ? 1.079 9.545 51.100 1.00 28.74 24 ASN C C 1
ATOM 1479 O O . ASN C 1 9 ? 1.665 8.450 51.124 1.00 29.91 24 ASN C O 1
ATOM 1484 N N . ARG C 1 10 ? -0.233 9.621 51.054 1.00 27.47 25 ARG C N 1
ATOM 1485 C CA . ARG C 1 10 ? -1.020 8.493 51.439 1.00 25.84 25 ARG C CA 1
ATOM 1486 C C . ARG C 1 10 ? -1.719 7.889 50.287 1.00 24.45 25 ARG C C 1
ATOM 1487 O O . ARG C 1 10 ? -2.052 8.566 49.357 1.00 24.14 25 ARG C O 1
ATOM 1495 N N . LEU C 1 11 ? -2.004 6.611 50.397 1.00 23.51 26 LEU C N 1
ATOM 1496 C CA . LEU C 1 11 ? -2.688 5.875 49.359 1.00 22.12 26 LEU C CA 1
ATOM 1497 C C . LEU C 1 11 ? -3.509 4.752 49.947 1.00 22.40 26 LEU C C 1
ATOM 1498 O O . LEU C 1 11 ? -3.167 4.178 50.951 1.00 20.51 26 LEU C O 1
ATOM 1503 N N . ILE C 1 12 ? -4.594 4.446 49.260 1.00 23.72 27 ILE C N 1
ATOM 1504 C CA . ILE C 1 12 ? -5.497 3.403 49.680 1.00 23.70 27 ILE C CA 1
ATOM 1505 C C . ILE C 1 12 ? -5.043 2.097 49.095 1.00 22.05 27 ILE C C 1
ATOM 1506 O O . ILE C 1 12 ? -4.825 1.987 47.903 1.00 23.04 27 ILE C O 1
ATOM 1511 N N . VAL C 1 13 ? -5.038 1.090 49.932 1.00 19.88 28 VAL C N 1
ATOM 1512 C CA . VAL C 1 13 ? -4.585 -0.250 49.563 1.00 21.03 28 VAL C CA 1
ATOM 1513 C C . VAL C 1 13 ? -5.601 -0.990 48.712 1.00 23.07 28 VAL C C 1
ATOM 1514 O O . VAL C 1 13 ? -6.761 -1.143 49.071 1.00 20.95 28 VAL C O 1
ATOM 1518 N N . ASP C 1 14 ? -5.114 -1.463 47.581 1.00 26.81 29 ASP C N 1
ATOM 1519 C CA . ASP C 1 14 ? -5.909 -2.179 46.605 1.00 30.32 29 ASP C CA 1
ATOM 1520 C C . ASP C 1 14 ? -5.207 -3.506 46.210 1.00 29.59 29 ASP C C 1
ATOM 1521 O O . ASP C 1 14 ? -4.017 -3.725 46.530 1.00 27.06 29 ASP C O 1
ATOM 1526 N N . GLU C 1 15 ? -5.958 -4.383 45.566 1.00 27.02 30 GLU C N 1
ATOM 1527 C CA . GLU C 1 15 ? -5.465 -5.726 45.183 1.00 29.61 30 GLU C CA 1
ATOM 1528 C C . GLU C 1 15 ? -4.417 -5.639 44.116 1.00 27.17 30 GLU C C 1
ATOM 1529 O O . GLU C 1 15 ? -4.430 -4.740 43.272 1.00 25.34 30 GLU C O 1
ATOM 1535 N N . ALA C 1 16 ? -3.513 -6.598 44.150 1.00 26.92 31 ALA C N 1
ATOM 1536 C CA . ALA C 1 16 ? -2.458 -6.660 43.165 1.00 31.75 31 ALA C CA 1
ATOM 1537 C C . ALA C 1 16 ? -2.971 -7.362 41.897 1.00 32.17 31 ALA C C 1
ATOM 1538 O O . ALA C 1 16 ? -3.780 -8.272 41.978 1.00 28.42 31 ALA C O 1
ATOM 1540 N N . ILE C 1 17 ? -2.466 -6.919 40.764 1.00 33.84 32 ILE C N 1
ATOM 1541 C CA . ILE C 1 17 ? -2.612 -7.656 39.483 1.00 39.90 32 ILE C CA 1
ATOM 1542 C C . ILE C 1 17 ? -1.310 -8.403 39.189 1.00 41.66 32 ILE C C 1
ATOM 1543 O O . ILE C 1 17 ? -1.326 -9.595 38.938 1.00 41.49 32 ILE C O 1
ATOM 1548 N N . ASN C 1 18 ? -0.194 -7.684 39.261 1.00 47.11 33 ASN C N 1
ATOM 1549 C CA . ASN C 1 18 ? 1.169 -8.279 39.294 1.00 48.12 33 ASN C CA 1
ATOM 1550 C C . ASN C 1 18 ? 1.422 -8.995 40.638 1.00 47.19 33 ASN C C 1
ATOM 1551 O O . ASN C 1 18 ? 1.603 -8.348 41.674 1.00 44.19 33 ASN C O 1
ATOM 1556 N N . GLU C 1 19 ? 1.497 -10.328 40.594 1.00 56.01 34 GLU C N 1
ATOM 1557 C CA . GLU C 1 19 ? 1.581 -11.166 41.839 1.00 62.22 34 GLU C CA 1
ATOM 1558 C C . GLU C 1 19 ? 2.944 -11.254 42.572 1.00 58.61 34 GLU C C 1
ATOM 1559 O O . GLU C 1 19 ? 3.043 -11.811 43.671 1.00 64.29 34 GLU C O 1
ATOM 1565 N N . ASP C 1 20 ? 3.967 -10.658 41.982 1.00 51.45 35 ASP C N 1
ATOM 1566 C CA . ASP C 1 20 ? 5.286 -10.521 42.603 1.00 43.87 35 ASP C CA 1
ATOM 1567 C C . ASP C 1 20 ? 5.278 -9.784 44.004 1.00 38.49 35 ASP C C 1
ATOM 1568 O O . ASP C 1 20 ? 4.904 -8.629 44.102 1.00 38.61 35 ASP C O 1
ATOM 1573 N N . ASN C 1 21 ? 5.732 -10.487 45.046 1.00 32.41 36 ASN C N 1
ATOM 1574 C CA . ASN C 1 21 ? 5.909 -9.947 46.425 1.00 31.12 36 ASN C CA 1
ATOM 1575 C C . ASN C 1 21 ? 6.668 -8.601 46.571 1.00 28.25 36 ASN C C 1
ATOM 1576 O O . ASN C 1 21 ? 6.489 -7.908 47.537 1.00 27.52 36 ASN C O 1
ATOM 1581 N N . SER C 1 22 ? 7.593 -8.316 45.670 1.00 23.12 37 SER C N 1
ATOM 1582 C CA . SER C 1 22 ? 8.426 -7.112 45.777 1.00 22.90 37 SER C CA 1
ATOM 1583 C C . SER C 1 22 ? 7.808 -5.894 45.131 1.00 21.68 37 SER C C 1
ATOM 1584 O O . SER C 1 22 ? 8.284 -4.788 45.313 1.00 25.59 37 SER C O 1
ATOM 1587 N N . VAL C 1 23 ? 6.774 -6.091 44.350 1.00 20.84 38 VAL C N 1
ATOM 1588 C CA . VAL C 1 23 ? 6.234 -5.018 43.511 1.00 22.61 38 VAL C CA 1
ATOM 1589 C C . VAL C 1 23 ? 4.972 -4.389 44.124 1.00 24.24 38 VAL C C 1
ATOM 1590 O O . VAL C 1 23 ? 4.106 -5.081 44.610 1.00 22.29 38 VAL C O 1
ATOM 1594 N N . VAL C 1 24 ? 4.938 -3.065 44.109 1.00 23.61 39 VAL C N 1
ATOM 1595 C CA . VAL C 1 24 ? 3.714 -2.300 44.272 1.00 21.58 39 VAL C CA 1
ATOM 1596 C C . VAL C 1 24 ? 3.488 -1.446 43.052 1.00 22.39 39 VAL C C 1
ATOM 1597 O O . VAL C 1 24 ? 4.432 -0.975 42.412 1.00 20.77 39 VAL C O 1
ATOM 1601 N N . SER C 1 25 ? 2.220 -1.235 42.744 1.00 20.74 40 SER C N 1
ATOM 1602 C CA . SER C 1 25 ? 1.835 -0.478 41.567 1.00 21.78 40 SER C CA 1
ATOM 1603 C C . SER C 1 25 ? 1.020 0.771 41.864 1.00 22.10 40 SER C C 1
ATOM 1604 O O . SER C 1 25 ? 0.123 0.790 42.734 1.00 21.68 40 SER C O 1
ATOM 1607 N N . LEU C 1 26 ? 1.421 1.829 41.175 1.00 22.55 41 LEU C N 1
ATOM 1608 C CA . LEU C 1 26 ? 0.793 3.149 41.219 1.00 22.96 41 LEU C CA 1
ATOM 1609 C C . LEU C 1 26 ? 0.370 3.524 39.791 1.00 25.00 41 LEU C C 1
ATOM 1610 O O . LEU C 1 26 ? 0.909 3.000 38.808 1.00 22.90 41 LEU C O 1
ATOM 1615 N N . SER C 1 27 ? -0.575 4.442 39.683 1.00 23.67 42 SER C N 1
ATOM 1616 C CA . SER C 1 27 ? -0.878 5.067 38.405 1.00 24.27 42 SER C CA 1
ATOM 1617 C C . SER C 1 27 ? 0.324 5.910 37.984 1.00 25.43 42 SER C C 1
ATOM 1618 O O . SER C 1 27 ? 1.073 6.422 38.813 1.00 27.73 42 SER C O 1
ATOM 1621 N N . GLN C 1 28 ? 0.508 6.064 36.688 1.00 26.64 43 GLN C N 1
ATOM 1622 C CA . GLN C 1 28 ? 1.606 6.928 36.178 1.00 25.60 43 GLN C CA 1
ATOM 1623 C C . GLN C 1 28 ? 1.499 8.382 36.673 1.00 24.98 43 GLN C C 1
ATOM 1624 O O . GLN C 1 28 ? 2.500 8.976 37.119 1.00 25.75 43 GLN C O 1
ATOM 1630 N N . PRO C 1 29 ? 0.291 8.981 36.624 1.00 26.98 44 PRO C N 1
ATOM 1631 C CA . PRO C 1 29 ? 0.185 10.340 37.172 1.00 28.76 44 PRO C CA 1
ATOM 1632 C C . PRO C 1 29 ? 0.624 10.464 38.659 1.00 29.60 44 PRO C C 1
ATOM 1633 O O . PRO C 1 29 ? 1.287 11.422 39.048 1.00 28.02 44 PRO C O 1
ATOM 1637 N N . LYS C 1 30 ? 0.288 9.470 39.469 1.00 29.57 45 LYS C N 1
ATOM 1638 C CA . LYS C 1 30 ? 0.738 9.482 40.856 1.00 28.96 45 LYS C CA 1
ATOM 1639 C C . LYS C 1 30 ? 2.270 9.319 40.945 1.00 26.50 45 LYS C C 1
ATOM 1640 O O . LYS C 1 30 ? 2.924 9.980 41.743 1.00 25.57 45 LYS C O 1
ATOM 1646 N N . MET C 1 31 ? 2.829 8.409 40.145 1.00 26.12 46 MET C N 1
ATOM 1647 C CA . MET C 1 31 ? 4.303 8.274 40.058 1.00 27.10 46 MET C CA 1
ATOM 1648 C C . MET C 1 31 ? 4.971 9.569 39.675 1.00 30.59 46 MET C C 1
ATOM 1649 O O . MET C 1 31 ? 5.960 9.997 40.295 1.00 33.91 46 MET C O 1
ATOM 1654 N N . ASP C 1 32 ? 4.424 10.216 38.674 1.00 29.17 47 ASP C N 1
ATOM 1655 C CA . ASP C 1 32 ? 4.941 11.561 38.258 1.00 32.28 47 ASP C CA 1
ATOM 1656 C C . ASP C 1 32 ? 4.849 12.613 39.364 1.00 30.01 47 ASP C C 1
ATOM 1657 O O . ASP C 1 32 ? 5.799 13.293 39.693 1.00 31.05 47 ASP C O 1
ATOM 1662 N N . GLU C 1 33 ? 3.710 12.696 40.004 1.00 31.30 48 GLU C N 1
ATOM 1663 C CA . GLU C 1 33 ? 3.542 13.612 41.158 1.00 35.10 48 GLU C CA 1
ATOM 1664 C C . GLU C 1 33 ? 4.565 13.399 42.292 1.00 35.93 48 GLU C C 1
ATOM 1665 O O . GLU C 1 33 ? 5.177 14.343 42.798 1.00 38.25 48 GLU C O 1
ATOM 1671 N N . LEU C 1 34 ? 4.788 12.138 42.625 1.00 31.30 49 LEU C N 1
ATOM 1672 C CA . LEU C 1 34 ? 5.797 11.775 43.622 1.00 31.90 49 LEU C CA 1
ATOM 1673 C C . LEU C 1 34 ? 7.256 11.795 43.167 1.00 31.38 49 LEU C C 1
ATOM 1674 O O . LEU C 1 34 ? 8.157 11.592 43.972 1.00 30.63 49 LEU C O 1
ATOM 1679 N N . GLN C 1 35 ? 7.468 12.017 41.878 1.00 33.27 50 GLN C N 1
ATOM 1680 C CA . GLN C 1 35 ? 8.807 11.974 41.266 1.00 33.99 50 GLN C CA 1
ATOM 1681 C C . GLN C 1 35 ? 9.455 10.610 41.426 1.00 30.41 50 GLN C C 1
ATOM 1682 O O . GLN C 1 35 ? 10.639 10.480 41.728 1.00 25.58 50 GLN C O 1
ATOM 1688 N N . LEU C 1 36 ? 8.646 9.585 41.240 1.00 29.13 51 LEU C N 1
ATOM 1689 C CA . LEU C 1 36 ? 9.124 8.207 41.290 1.00 27.16 51 LEU C CA 1
ATOM 1690 C C . LEU C 1 36 ? 9.365 7.769 39.841 1.00 28.10 51 LEU C C 1
ATOM 1691 O O . LEU C 1 36 ? 8.657 8.168 38.953 1.00 28.13 51 LEU C O 1
ATOM 1696 N N . PHE C 1 37 ? 10.383 6.943 39.656 1.00 26.26 52 PHE C N 1
ATOM 1697 C CA . PHE C 1 37 ? 10.669 6.292 38.400 1.00 25.55 52 PHE C CA 1
ATOM 1698 C C . PHE C 1 37 ? 10.382 4.821 38.517 1.00 24.46 52 PHE C C 1
ATOM 1699 O O . PHE C 1 37 ? 10.584 4.212 39.564 1.00 23.38 52 PHE C O 1
ATOM 1707 N N . ARG C 1 38 ? 9.977 4.240 37.412 1.00 24.78 53 ARG C N 1
ATOM 1708 C CA . ARG C 1 38 ? 9.855 2.783 37.307 1.00 25.84 53 ARG C CA 1
ATOM 1709 C C . ARG C 1 38 ? 11.074 2.091 37.890 1.00 26.18 53 ARG C C 1
ATOM 1710 O O . ARG C 1 38 ? 12.182 2.424 37.554 1.00 27.13 53 ARG C O 1
ATOM 1718 N N . GLY C 1 39 ? 10.837 1.127 38.769 1.00 25.96 54 GLY C N 1
ATOM 1719 C CA . GLY C 1 39 ? 11.918 0.355 39.409 1.00 23.06 54 GLY C CA 1
ATOM 1720 C C . GLY C 1 39 ? 12.541 0.988 40.661 1.00 23.07 54 GLY C C 1
ATOM 1721 O O . GLY C 1 39 ? 13.338 0.372 41.304 1.00 21.40 54 GLY C O 1
ATOM 1722 N N . ASP C 1 40 ? 12.145 2.202 41.028 1.00 24.19 55 ASP C N 1
ATOM 1723 C CA . ASP C 1 40 ? 12.635 2.832 42.267 1.00 24.76 55 ASP C CA 1
ATOM 1724 C C . ASP C 1 40 ? 12.204 2.023 43.501 1.00 24.55 55 ASP C C 1
ATOM 1725 O O . ASP C 1 40 ? 11.183 1.359 43.532 1.00 25.38 55 ASP C O 1
ATOM 1730 N N . THR C 1 41 ? 13.035 2.079 44.498 1.00 25.33 56 THR C N 1
ATOM 1731 C CA . THR C 1 41 ? 12.750 1.461 45.758 1.00 25.43 56 THR C CA 1
ATOM 1732 C C . THR C 1 41 ? 11.941 2.465 46.553 1.00 23.66 56 THR C C 1
ATOM 1733 O O . THR C 1 41 ? 12.253 3.641 46.572 1.00 19.31 56 THR C O 1
ATOM 1737 N N . VAL C 1 42 ? 10.861 1.989 47.145 1.00 22.06 57 VAL C N 1
ATOM 1738 C CA . VAL C 1 42 ? 10.015 2.864 47.974 1.00 22.40 57 VAL C CA 1
ATOM 1739 C C . VAL C 1 42 ? 9.884 2.278 49.384 1.00 22.29 57 VAL C C 1
ATOM 1740 O O . VAL C 1 42 ? 9.904 1.052 49.551 1.00 19.42 57 VAL C O 1
ATOM 1744 N N . LEU C 1 43 ? 9.713 3.178 50.343 1.00 20.85 58 LEU C N 1
ATOM 1745 C CA . LEU C 1 43 ? 9.451 2.813 51.714 1.00 22.81 58 LEU C CA 1
ATOM 1746 C C . LEU C 1 43 ? 7.970 3.016 52.031 1.00 22.86 58 LEU C C 1
ATOM 1747 O O . LEU C 1 43 ? 7.421 4.111 51.855 1.00 21.79 58 LEU C O 1
ATOM 1752 N N . LEU C 1 44 ? 7.344 1.960 52.512 1.00 18.86 59 LEU C N 1
ATOM 1753 C CA . LEU C 1 44 ? 5.924 1.971 52.841 1.00 18.90 59 LEU C CA 1
ATOM 1754 C C . LEU C 1 44 ? 5.717 1.866 54.335 1.00 20.74 59 LEU C C 1
ATOM 1755 O O . LEU C 1 44 ? 6.465 1.149 55.026 1.00 19.62 59 LEU C O 1
ATOM 1760 N N . LYS C 1 45 ? 4.748 2.638 54.835 1.00 22.36 60 LYS C N 1
ATOM 1761 C CA . LYS C 1 45 ? 4.400 2.602 56.265 1.00 23.91 60 LYS C CA 1
ATOM 1762 C C . LYS C 1 45 ? 2.942 2.233 56.467 1.00 23.51 60 LYS C C 1
ATOM 1763 O O . LYS C 1 45 ? 2.061 2.819 55.875 1.00 22.38 60 LYS C O 1
ATOM 1769 N N . GLY C 1 46 ? 2.738 1.243 57.322 1.00 22.69 61 GLY C N 1
ATOM 1770 C CA . GLY C 1 46 ? 1.448 0.652 57.514 1.00 21.27 61 GLY C CA 1
ATOM 1771 C C . GLY C 1 46 ? 1.053 0.808 58.948 1.00 20.61 61 GLY C C 1
ATOM 1772 O O . GLY C 1 46 ? 1.336 1.814 59.576 1.00 20.11 61 GLY C O 1
ATOM 1773 N N . LYS C 1 47 ? 0.381 -0.191 59.475 1.00 19.44 62 LYS C N 1
ATOM 1774 C CA . LYS C 1 47 ? -0.116 -0.063 60.831 1.00 21.68 62 LYS C CA 1
ATOM 1775 C C . LYS C 1 47 ? 0.857 -0.673 61.790 1.00 21.61 62 LYS C C 1
ATOM 1776 O O . LYS C 1 47 ? 1.757 -1.403 61.376 1.00 20.50 62 LYS C O 1
ATOM 1782 N N . LYS C 1 48 ? 0.687 -0.339 63.061 1.00 21.65 63 LYS C N 1
ATOM 1783 C CA . LYS C 1 48 ? 1.510 -0.880 64.151 1.00 24.03 63 LYS C CA 1
ATOM 1784 C C . LYS C 1 48 ? 2.997 -0.574 63.964 1.00 21.83 63 LYS C C 1
ATOM 1785 O O . LYS C 1 48 ? 3.848 -1.384 64.253 1.00 21.34 63 LYS C O 1
ATOM 1791 N N . ARG C 1 49 ? 3.282 0.578 63.396 1.00 23.95 64 ARG C N 1
ATOM 1792 C CA . ARG C 1 49 ? 4.669 1.005 63.159 1.00 23.82 64 ARG C CA 1
ATOM 1793 C C . ARG C 1 49 ? 5.434 0.133 62.167 1.00 23.19 64 ARG C C 1
ATOM 1794 O O . ARG C 1 49 ? 6.636 0.231 62.062 1.00 27.31 64 ARG C O 1
ATOM 1802 N N . ARG C 1 50 ? 4.718 -0.669 61.398 1.00 21.50 65 ARG C N 1
ATOM 1803 C CA . ARG C 1 50 ? 5.340 -1.541 60.417 1.00 23.25 65 ARG C CA 1
ATOM 1804 C C . ARG C 1 50 ? 5.819 -0.727 59.209 1.00 21.99 65 ARG C C 1
ATOM 1805 O O . ARG C 1 50 ? 5.150 0.211 58.766 1.00 23.21 65 ARG C O 1
ATOM 1813 N N . GLU C 1 51 ? 6.978 -1.104 58.723 1.00 23.65 66 GLU C N 1
ATOM 1814 C CA . GLU C 1 51 ? 7.540 -0.559 57.474 1.00 27.14 66 GLU C CA 1
ATOM 1815 C C . GLU C 1 51 ? 8.012 -1.695 56.513 1.00 26.45 66 GLU C C 1
ATOM 1816 O O . GLU C 1 51 ? 8.224 -2.841 56.916 1.00 27.37 66 GLU C O 1
ATOM 1822 N N . ALA C 1 52 ? 7.949 -1.398 55.220 1.00 23.46 67 ALA C N 1
ATOM 1823 C CA . ALA C 1 52 ? 8.360 -2.320 54.169 1.00 20.92 67 ALA C CA 1
ATOM 1824 C C . ALA C 1 52 ? 8.982 -1.578 53.014 1.00 20.54 67 ALA C C 1
ATOM 1825 O O . ALA C 1 52 ? 8.698 -0.396 52.790 1.00 19.41 67 ALA C O 1
ATOM 1827 N N . VAL C 1 53 ? 9.846 -2.289 52.285 1.00 21.13 68 VAL C N 1
ATOM 1828 C CA . VAL C 1 53 ? 10.493 -1.780 51.069 1.00 21.49 68 VAL C CA 1
ATOM 1829 C C . VAL C 1 53 ? 10.048 -2.597 49.862 1.00 22.11 68 VAL C C 1
ATOM 1830 O O . VAL C 1 53 ? 10.017 -3.835 49.892 1.00 23.80 68 VAL C O 1
ATOM 1834 N N . CYS C 1 54 ? 9.677 -1.876 48.813 1.00 21.66 69 CYS C N 1
ATOM 1835 C CA . CYS C 1 54 ? 9.221 -2.461 47.571 1.00 21.96 69 CYS C CA 1
ATOM 1836 C C . CYS C 1 54 ? 9.726 -1.736 46.374 1.00 21.16 69 CYS C C 1
ATOM 1837 O O . CYS C 1 54 ? 10.300 -0.677 46.460 1.00 20.92 69 CYS C O 1
ATOM 1840 N N . ILE C 1 55 ? 9.453 -2.341 45.230 1.00 24.03 70 ILE C N 1
ATOM 1841 C CA . ILE C 1 55 ? 9.759 -1.754 43.928 1.00 24.67 70 ILE C CA 1
ATOM 1842 C C . ILE C 1 55 ? 8.472 -1.212 43.356 1.00 22.77 70 ILE C C 1
ATOM 1843 O O . ILE C 1 55 ? 7.507 -1.921 43.319 1.00 22.28 70 ILE C O 1
ATOM 1848 N N . VAL C 1 56 ? 8.501 0.039 42.906 1.00 20.45 71 VAL C N 1
ATOM 1849 C CA . VAL C 1 56 ? 7.336 0.665 42.335 1.00 20.11 71 VAL C CA 1
ATOM 1850 C C . VAL C 1 56 ? 7.323 0.557 40.793 1.00 23.29 71 VAL C C 1
ATOM 1851 O O . VAL C 1 56 ? 8.338 0.783 40.127 1.00 21.49 71 VAL C O 1
ATOM 1855 N N . LEU C 1 57 ? 6.186 0.116 40.255 1.00 24.74 72 LEU C N 1
ATOM 1856 C CA . LEU C 1 57 ? 5.911 0.085 38.801 1.00 25.07 72 LEU C CA 1
ATOM 1857 C C . LEU C 1 57 ? 4.576 0.753 38.548 1.00 27.52 72 LEU C C 1
ATOM 1858 O O . LEU C 1 57 ? 3.750 0.882 39.462 1.00 23.36 72 LEU C O 1
ATOM 1863 N N . SER C 1 58 ? 4.358 1.182 37.317 1.00 28.70 73 SER C N 1
ATOM 1864 C CA . SER C 1 58 ? 3.049 1.783 36.979 1.00 29.83 73 SER C CA 1
ATOM 1865 C C . SER C 1 58 ? 2.056 0.728 36.607 1.00 29.08 73 SER C C 1
ATOM 1866 O O . SER C 1 58 ? 2.404 -0.370 36.233 1.00 30.19 73 SER C O 1
ATOM 1869 N N . ASP C 1 59 ? 0.802 1.067 36.724 1.00 31.17 74 ASP C N 1
ATOM 1870 C CA . ASP C 1 59 ? -0.268 0.147 36.326 1.00 35.67 74 ASP C CA 1
ATOM 1871 C C . ASP C 1 59 ? -1.375 1.009 35.730 1.00 36.77 74 ASP C C 1
ATOM 1872 O O . ASP C 1 59 ? -1.742 2.031 36.309 1.00 31.60 74 ASP C O 1
ATOM 1877 N N . ASP C 1 60 ? -1.855 0.609 34.559 1.00 37.81 75 ASP C N 1
ATOM 1878 C CA . ASP C 1 60 ? -2.780 1.445 33.781 1.00 43.20 75 ASP C CA 1
ATOM 1879 C C . ASP C 1 60 ? -4.210 1.415 34.289 1.00 36.57 75 ASP C C 1
ATOM 1880 O O . ASP C 1 60 ? -4.977 2.288 33.954 1.00 39.93 75 ASP C O 1
ATOM 1885 N N . THR C 1 61 ? -4.548 0.467 35.138 1.00 36.91 76 THR C N 1
ATOM 1886 C CA . THR C 1 61 ? -5.907 0.449 35.743 1.00 38.32 76 THR C CA 1
ATOM 1887 C C . THR C 1 61 ? -5.980 0.992 37.162 1.00 39.27 76 THR C C 1
ATOM 1888 O O . THR C 1 61 ? -7.051 1.083 37.736 1.00 43.63 76 THR C O 1
ATOM 1892 N N . CYS C 1 62 ? -4.836 1.338 37.726 1.00 35.48 77 CYS C N 1
ATOM 1893 C CA . CYS C 1 62 ? -4.758 1.766 39.092 1.00 31.87 77 CYS C CA 1
ATOM 1894 C C . CYS C 1 62 ? -5.330 3.159 39.197 1.00 33.85 77 CYS C C 1
ATOM 1895 O O . CYS C 1 62 ? -4.912 4.052 38.502 1.00 33.79 77 CYS C O 1
ATOM 1898 N N . SER C 1 63 ? -6.244 3.368 40.138 1.00 34.81 78 SER C N 1
ATOM 1899 C CA . SER C 1 63 ? -6.684 4.731 40.473 1.00 32.33 78 SER C CA 1
ATOM 1900 C C . SER C 1 63 ? -5.550 5.531 41.066 1.00 28.25 78 SER C C 1
ATOM 1901 O O . SER C 1 63 ? -4.748 4.992 41.823 1.00 25.67 78 SER C O 1
ATOM 1904 N N . ASP C 1 64 ? -5.548 6.838 40.796 1.00 26.89 79 ASP C N 1
ATOM 1905 C CA . ASP C 1 64 ? -4.499 7.728 41.258 1.00 28.80 79 ASP C CA 1
ATOM 1906 C C . ASP C 1 64 ? -4.236 7.657 42.773 1.00 28.26 79 ASP C C 1
ATOM 1907 O O . ASP C 1 64 ? -3.109 7.740 43.223 1.00 25.39 79 ASP C O 1
ATOM 1912 N N . GLU C 1 65 ? -5.288 7.486 43.536 1.00 27.52 80 GLU C N 1
ATOM 1913 C CA . GLU C 1 65 ? -5.196 7.492 45.014 1.00 29.00 80 GLU C CA 1
ATOM 1914 C C . GLU C 1 65 ? -4.967 6.124 45.641 1.00 26.21 80 GLU C C 1
ATOM 1915 O O . GLU C 1 65 ? -4.981 5.993 46.861 1.00 29.77 80 GLU C O 1
ATOM 1921 N N . LYS C 1 66 ? -4.797 5.117 44.798 1.00 23.63 81 LYS C N 1
ATOM 1922 C CA . LYS C 1 66 ? -4.603 3.765 45.233 1.00 23.75 81 LYS C CA 1
ATOM 1923 C C . LYS C 1 66 ? -3.232 3.181 44.965 1.00 24.01 81 LYS C C 1
ATOM 1924 O O . LYS C 1 66 ? -2.475 3.686 44.159 1.00 19.30 81 LYS C O 1
ATOM 1930 N N . ILE C 1 67 ? -2.921 2.146 45.749 1.00 20.72 82 ILE C N 1
ATOM 1931 C CA . ILE C 1 67 ? -1.713 1.376 45.585 1.00 21.50 82 ILE C CA 1
ATOM 1932 C C . ILE C 1 67 ? -2.093 -0.121 45.524 1.00 22.98 82 ILE C C 1
ATOM 1933 O O . ILE C 1 67 ? -2.764 -0.656 46.418 1.00 21.81 82 ILE C O 1
ATOM 1938 N N . ARG C 1 68 ? -1.673 -0.774 44.452 1.00 24.37 83 ARG C N 1
ATOM 1939 C CA . ARG C 1 68 ? -1.870 -2.221 44.335 1.00 25.97 83 ARG C CA 1
ATOM 1940 C C . ARG C 1 68 ? -0.724 -2.946 44.999 1.00 23.67 83 ARG C C 1
ATOM 1941 O O . ARG C 1 68 ? 0.436 -2.687 44.729 1.00 22.40 83 ARG C O 1
ATOM 1949 N N . MET C 1 69 ? -1.067 -3.790 45.937 1.00 24.09 84 MET C N 1
ATOM 1950 C CA . MET C 1 69 ? -0.090 -4.581 46.639 1.00 23.36 84 MET C CA 1
ATOM 1951 C C . MET C 1 69 ? -0.665 -5.943 46.997 1.00 23.52 84 MET C C 1
ATOM 1952 O O . MET C 1 69 ? -1.851 -6.073 47.357 1.00 18.10 84 MET C O 1
ATOM 1957 N N . ASN C 1 70 ? 0.187 -6.958 46.887 1.00 24.52 85 ASN C N 1
ATOM 1958 C CA . ASN C 1 70 ? -0.236 -8.318 47.192 1.00 26.66 85 ASN C CA 1
ATOM 1959 C C . ASN C 1 70 ? -0.314 -8.589 48.677 1.00 25.30 85 ASN C C 1
ATOM 1960 O O . ASN C 1 70 ? 0.067 -7.771 49.522 1.00 24.00 85 ASN C O 1
ATOM 1965 N N . ARG C 1 71 ? -0.858 -9.755 48.963 1.00 26.31 86 ARG C N 1
ATOM 1966 C CA . ARG C 1 71 ? -1.262 -10.139 50.306 1.00 26.25 86 ARG C CA 1
ATOM 1967 C C . ARG C 1 71 ? -0.083 -10.232 51.228 1.00 23.14 86 ARG C C 1
ATOM 1968 O O . ARG C 1 71 ? -0.156 -9.893 52.396 1.00 22.31 86 ARG C O 1
ATOM 1976 N N . VAL C 1 72 ? 1.045 -10.662 50.688 1.00 24.58 87 VAL C N 1
ATOM 1977 C CA . VAL C 1 72 ? 2.269 -10.784 51.487 1.00 22.33 87 VAL C CA 1
ATOM 1978 C C . VAL C 1 72 ? 2.711 -9.420 52.013 1.00 22.65 87 VAL C C 1
ATOM 1979 O O . VAL C 1 72 ? 3.076 -9.265 53.187 1.00 21.19 87 VAL C O 1
ATOM 1983 N N . VAL C 1 73 ? 2.660 -8.428 51.150 1.00 21.03 88 VAL C N 1
ATOM 1984 C CA . VAL C 1 73 ? 3.055 -7.079 51.540 1.00 20.61 88 VAL C CA 1
ATOM 1985 C C . VAL C 1 73 ? 2.038 -6.465 52.502 1.00 20.42 88 VAL C C 1
ATOM 1986 O O . VAL C 1 73 ? 2.425 -5.831 53.511 1.00 18.39 88 VAL C O 1
ATOM 1990 N N . ARG C 1 74 ? 0.761 -6.661 52.189 1.00 18.86 89 ARG C N 1
ATOM 1991 C CA . ARG C 1 74 ? -0.325 -6.242 53.106 1.00 21.20 89 ARG C CA 1
ATOM 1992 C C . ARG C 1 74 ? -0.141 -6.801 54.520 1.00 20.49 89 ARG C C 1
ATOM 1993 O O . ARG C 1 74 ? -0.165 -6.027 55.521 1.00 19.70 89 ARG C O 1
ATOM 2001 N N . ASN C 1 75 ? 0.145 -8.096 54.596 1.00 21.02 90 ASN C N 1
ATOM 2002 C CA . ASN C 1 75 ? 0.377 -8.747 55.913 1.00 23.02 90 ASN C CA 1
ATOM 2003 C C . ASN C 1 75 ? 1.593 -8.191 56.640 1.00 24.65 90 ASN C C 1
ATOM 2004 O O . ASN C 1 75 ? 1.568 -7.884 57.825 1.00 23.93 90 ASN C O 1
ATOM 2009 N N . ASN C 1 76 ? 2.639 -7.982 55.879 1.00 21.97 91 ASN C N 1
ATOM 2010 C CA . ASN C 1 76 ? 3.860 -7.386 56.426 1.00 23.35 91 ASN C CA 1
ATOM 2011 C C . ASN C 1 76 ? 3.675 -5.972 56.992 1.00 23.15 91 ASN C C 1
ATOM 2012 O O . ASN C 1 76 ? 4.393 -5.558 57.910 1.00 24.57 91 ASN C O 1
ATOM 2017 N N . LEU C 1 77 ? 2.751 -5.235 56.373 1.00 20.67 92 LEU C N 1
ATOM 2018 C CA . LEU C 1 77 ? 2.365 -3.898 56.814 1.00 19.20 92 LEU C CA 1
ATOM 2019 C C . LEU C 1 77 ? 1.176 -3.869 57.801 1.00 18.86 92 LEU C C 1
ATOM 2020 O O . LEU C 1 77 ? 0.783 -2.814 58.248 1.00 16.62 92 LEU C O 1
ATOM 2025 N N . ARG C 1 78 ? 0.611 -5.034 58.084 1.00 19.87 93 ARG C N 1
ATOM 2026 C CA . ARG C 1 78 ? -0.576 -5.207 58.955 1.00 22.02 93 ARG C CA 1
ATOM 2027 C C . ARG C 1 78 ? -1.748 -4.375 58.469 1.00 21.76 93 ARG C C 1
ATOM 2028 O O . ARG C 1 78 ? -2.396 -3.671 59.240 1.00 23.95 93 ARG C O 1
ATOM 2036 N N . VAL C 1 79 ? -1.985 -4.395 57.180 1.00 21.30 94 VAL C N 1
ATOM 2037 C CA . VAL C 1 79 ? -3.140 -3.694 56.629 1.00 20.90 94 VAL C CA 1
ATOM 2038 C C . VAL C 1 79 ? -4.002 -4.642 55.863 1.00 23.55 94 VAL C C 1
ATOM 2039 O O . VAL C 1 79 ? -3.543 -5.686 55.390 1.00 24.63 94 VAL C O 1
ATOM 2043 N N . ARG C 1 80 ? -5.224 -4.195 55.628 1.00 27.06 95 ARG C N 1
ATOM 2044 C CA . ARG C 1 80 ? -6.178 -4.890 54.753 1.00 28.81 95 ARG C CA 1
ATOM 2045 C C . ARG C 1 80 ? -6.527 -4.036 53.523 1.00 24.97 95 ARG C C 1
ATOM 2046 O O . ARG C 1 80 ? -6.245 -2.847 53.493 1.00 23.33 95 ARG C O 1
ATOM 2054 N N . LEU C 1 81 ? -7.134 -4.667 52.531 1.00 21.02 96 LEU C N 1
ATOM 2055 C CA . LEU C 1 81 ? -7.718 -3.947 51.414 1.00 21.58 96 LEU C CA 1
ATOM 2056 C C . LEU C 1 81 ? -8.601 -2.799 51.935 1.00 21.28 96 LEU C C 1
ATOM 2057 O O . LEU C 1 81 ? -9.313 -2.967 52.908 1.00 20.37 96 LEU C O 1
ATOM 2062 N N . GLY C 1 82 ? -8.425 -1.612 51.365 1.00 21.67 97 GLY C N 1
ATOM 2063 C CA . GLY C 1 82 ? -9.157 -0.445 51.796 1.00 20.75 97 GLY C CA 1
ATOM 2064 C C . GLY C 1 82 ? -8.506 0.416 52.864 1.00 20.82 97 GLY C C 1
ATOM 2065 O O . GLY C 1 82 ? -8.877 1.569 53.021 1.00 18.90 97 GLY C O 1
ATOM 2066 N N . ASP C 1 83 ? -7.538 -0.125 53.593 1.00 23.02 98 ASP C N 1
ATOM 2067 C CA . ASP C 1 83 ? -6.763 0.683 54.555 1.00 24.26 98 ASP C CA 1
ATOM 2068 C C . ASP C 1 83 ? -5.865 1.646 53.803 1.00 26.29 98 ASP C C 1
ATOM 2069 O O . ASP C 1 83 ? -5.710 1.549 52.595 1.00 23.39 98 ASP C O 1
ATOM 2074 N N . VAL C 1 84 ? -5.219 2.525 54.545 1.00 27.56 99 VAL C N 1
ATOM 2075 C CA . VAL C 1 84 ? -4.399 3.579 53.982 1.00 28.33 99 VAL C CA 1
ATOM 2076 C C . VAL C 1 84 ? -2.943 3.344 54.433 1.00 30.06 99 VAL C C 1
ATOM 2077 O O . VAL C 1 84 ? -2.678 2.939 55.552 1.00 27.80 99 VAL C O 1
ATOM 2081 N N . ILE C 1 85 ? -2.009 3.577 53.536 1.00 26.50 100 ILE C N 1
ATOM 2082 C CA . ILE C 1 85 ? -0.573 3.475 53.873 1.00 25.38 100 ILE C CA 1
ATOM 2083 C C . ILE C 1 85 ? 0.045 4.781 53.466 1.00 25.38 100 ILE C C 1
ATOM 2084 O O . ILE C 1 85 ? -0.564 5.570 52.743 1.00 28.54 100 ILE C O 1
ATOM 2089 N N . SER C 1 86 ? 1.252 5.010 53.892 1.00 23.81 101 SER C N 1
ATOM 2090 C CA . SER C 1 86 ? 2.010 6.116 53.337 1.00 24.64 101 SER C CA 1
ATOM 2091 C C . SER C 1 86 ? 3.253 5.579 52.570 1.00 23.01 101 SER C C 1
ATOM 2092 O O . SER C 1 86 ? 3.793 4.517 52.867 1.00 23.05 101 SER C O 1
ATOM 2095 N N . ILE C 1 87 ? 3.667 6.342 51.573 1.00 23.15 102 ILE C N 1
ATOM 2096 C CA . ILE C 1 87 ? 4.727 5.966 50.637 1.00 22.75 102 ILE C CA 1
ATOM 2097 C C . ILE C 1 87 ? 5.774 7.104 50.558 1.00 26.78 102 ILE C C 1
ATOM 2098 O O . ILE C 1 87 ? 5.417 8.263 50.545 1.00 26.28 102 ILE C O 1
ATOM 2103 N N . GLN C 1 88 ? 7.034 6.733 50.467 1.00 26.47 103 GLN C N 1
ATOM 2104 C CA . GLN C 1 88 ? 8.074 7.685 50.179 1.00 29.62 103 GLN C CA 1
ATOM 2105 C C . GLN C 1 88 ? 9.228 7.006 49.444 1.00 28.46 103 GLN C C 1
ATOM 2106 O O . GLN C 1 88 ? 9.374 5.782 49.472 1.00 27.38 103 GLN C O 1
ATOM 2112 N N . PRO C 1 89 ? 10.015 7.805 48.714 1.00 31.84 104 PRO C N 1
ATOM 2113 C CA . PRO C 1 89 ? 11.144 7.209 48.045 1.00 31.60 104 PRO C CA 1
ATOM 2114 C C . PRO C 1 89 ? 12.122 6.738 49.087 1.00 32.48 104 PRO C C 1
ATOM 2115 O O . PRO C 1 89 ? 12.218 7.310 50.166 1.00 30.25 104 PRO C O 1
ATOM 2119 N N . CYS C 1 90 ? 12.827 5.693 48.735 1.00 29.69 105 CYS C N 1
ATOM 2120 C CA . CYS C 1 90 ? 13.841 5.121 49.594 1.00 33.68 105 CYS C CA 1
ATOM 2121 C C . CYS C 1 90 ? 15.146 4.967 48.789 1.00 34.71 105 CYS C C 1
ATOM 2122 O O . CYS C 1 90 ? 15.543 3.849 48.439 1.00 37.80 105 CYS C O 1
ATOM 2125 N N . PRO C 1 91 ? 15.777 6.088 48.440 1.00 41.33 106 PRO C N 1
ATOM 2126 C CA . PRO C 1 91 ? 16.903 6.007 47.507 1.00 46.89 106 PRO C CA 1
ATOM 2127 C C . PRO C 1 91 ? 18.133 5.565 48.267 1.00 46.38 106 PRO C C 1
ATOM 2128 O O . PRO C 1 91 ? 18.153 5.607 49.500 1.00 43.04 106 PRO C O 1
ATOM 2132 N N . ASP C 1 92 ? 19.139 5.131 47.548 1.00 48.14 107 ASP C N 1
ATOM 2133 C CA . ASP C 1 92 ? 20.399 4.726 48.165 1.00 56.32 107 ASP C CA 1
ATOM 2134 C C . ASP C 1 92 ? 20.335 3.414 48.943 1.00 47.13 107 ASP C C 1
ATOM 2135 O O . ASP C 1 92 ? 21.268 3.136 49.680 1.00 50.67 107 ASP C O 1
ATOM 2140 N N . VAL C 1 93 ? 19.249 2.651 48.823 1.00 39.56 108 VAL C N 1
ATOM 2141 C CA . VAL C 1 93 ? 19.234 1.249 49.255 1.00 35.61 108 VAL C CA 1
ATOM 2142 C C . VAL C 1 93 ? 20.350 0.612 48.400 1.00 33.64 108 VAL C C 1
ATOM 2143 O O . VAL C 1 93 ? 20.338 0.742 47.217 1.00 35.03 108 VAL C O 1
ATOM 2147 N N . LYS C 1 94 ? 21.304 -0.033 49.040 1.00 26.79 109 LYS C N 1
ATOM 2148 C CA . LYS C 1 94 ? 22.470 -0.602 48.361 1.00 28.17 109 LYS C CA 1
ATOM 2149 C C . LYS C 1 94 ? 22.296 -2.103 48.188 1.00 25.48 109 LYS C C 1
ATOM 2150 O O . LYS C 1 94 ? 21.431 -2.718 48.807 1.00 24.43 109 LYS C O 1
ATOM 2156 N N . TYR C 1 95 ? 23.127 -2.648 47.329 1.00 23.04 110 TYR C N 1
ATOM 2157 C CA . TYR C 1 95 ? 23.207 -4.063 47.096 1.00 26.23 110 TYR C CA 1
ATOM 2158 C C . TYR C 1 95 ? 23.731 -4.723 48.358 1.00 25.24 110 TYR C C 1
ATOM 2159 O O . TYR C 1 95 ? 24.640 -4.242 48.984 1.00 24.98 110 TYR C O 1
ATOM 2168 N N . GLY C 1 96 ? 23.115 -5.813 48.754 1.00 24.65 111 GLY C N 1
ATOM 2169 C CA . GLY C 1 96 ? 23.507 -6.445 50.035 1.00 25.34 111 GLY C CA 1
ATOM 2170 C C . GLY C 1 96 ? 24.783 -7.248 49.899 1.00 24.24 111 GLY C C 1
ATOM 2171 O O . GLY C 1 96 ? 24.967 -7.974 48.921 1.00 21.64 111 GLY C O 1
ATOM 2172 N N . LYS C 1 97 ? 25.624 -7.154 50.917 1.00 25.45 112 LYS C N 1
ATOM 2173 C CA . LYS C 1 97 ? 26.742 -8.075 51.103 1.00 26.26 112 LYS C CA 1
ATOM 2174 C C . LYS C 1 97 ? 26.219 -9.446 51.477 1.00 23.31 112 LYS C C 1
ATOM 2175 O O . LYS C 1 97 ? 26.646 -10.480 50.966 1.00 23.42 112 LYS C O 1
ATOM 2181 N N . ARG C 1 98 ? 25.302 -9.449 52.394 1.00 21.15 113 ARG C N 1
ATOM 2182 C CA . ARG C 1 98 ? 24.762 -10.700 52.907 1.00 22.63 113 ARG C CA 1
ATOM 2183 C C . ARG C 1 98 ? 23.449 -10.457 53.656 1.00 21.68 113 ARG C C 1
ATOM 2184 O O . ARG C 1 98 ? 23.209 -9.358 54.178 1.00 20.98 113 ARG C O 1
ATOM 2192 N N . ILE C 1 99 ? 22.621 -11.501 53.668 1.00 19.74 114 ILE C N 1
ATOM 2193 C CA . ILE C 1 99 ? 21.362 -11.508 54.389 1.00 20.15 114 ILE C CA 1
ATOM 2194 C C . ILE C 1 99 ? 21.210 -12.837 55.103 1.00 21.94 114 ILE C C 1
ATOM 2195 O O . ILE C 1 99 ? 21.821 -13.854 54.720 1.00 25.64 114 ILE C O 1
ATOM 2200 N N . HIS C 1 100 ? 20.427 -12.802 56.158 1.00 20.70 115 HIS C N 1
ATOM 2201 C CA . HIS C 1 100 ? 20.132 -13.973 56.942 1.00 20.17 115 HIS C CA 1
ATOM 2202 C C . HIS C 1 100 ? 18.621 -14.027 57.069 1.00 20.26 115 HIS C C 1
ATOM 2203 O O . HIS C 1 100 ? 17.990 -13.097 57.584 1.00 20.04 115 HIS C O 1
ATOM 2210 N N . VAL C 1 101 ? 18.063 -15.122 56.587 1.00 21.71 116 VAL C N 1
ATOM 2211 C CA . VAL C 1 101 ? 16.632 -15.384 56.654 1.00 23.79 116 VAL C CA 1
ATOM 2212 C C . VAL C 1 101 ? 16.396 -16.740 57.301 1.00 23.87 116 VAL C C 1
ATOM 2213 O O . VAL C 1 101 ? 17.170 -17.668 57.122 1.00 22.42 116 VAL C O 1
ATOM 2217 N N . LEU C 1 102 ? 15.329 -16.823 58.084 1.00 22.62 117 LEU C N 1
ATOM 2218 C CA . LEU C 1 102 ? 14.985 -18.054 58.808 1.00 23.85 117 LEU C CA 1
ATOM 2219 C C . LEU C 1 102 ? 13.534 -18.369 58.536 1.00 25.10 117 LEU C C 1
ATOM 2220 O O . LEU C 1 102 ? 12.697 -17.464 58.554 1.00 23.16 117 LEU C O 1
ATOM 2225 N N . PRO C 1 103 ? 13.227 -19.648 58.289 1.00 24.21 118 PRO C N 1
ATOM 2226 C CA . PRO C 1 103 ? 11.844 -20.019 58.127 1.00 26.14 118 PRO C CA 1
ATOM 2227 C C . PRO C 1 103 ? 11.004 -19.871 59.428 1.00 26.51 118 PRO C C 1
ATOM 2228 O O . PRO C 1 103 ? 11.497 -19.933 60.528 1.00 22.53 118 PRO C O 1
ATOM 2232 N N . ILE C 1 104 ? 9.719 -19.677 59.234 1.00 29.94 119 ILE C N 1
ATOM 2233 C CA . ILE C 1 104 ? 8.756 -19.660 60.327 1.00 34.31 119 ILE C CA 1
ATOM 2234 C C . ILE C 1 104 ? 8.330 -21.046 60.701 1.00 37.43 119 ILE C C 1
ATOM 2235 O O . ILE C 1 104 ? 8.549 -21.527 61.829 1.00 52.56 119 ILE C O 1
ATOM 2240 N N . ASP C 1 105 ? 7.719 -21.658 59.722 1.00 37.70 120 ASP C N 1
ATOM 2241 C CA . ASP C 1 105 ? 7.101 -22.981 59.853 1.00 47.61 120 ASP C CA 1
ATOM 2242 C C . ASP C 1 105 ? 8.070 -23.915 60.694 1.00 41.71 120 ASP C C 1
ATOM 2243 O O . ASP C 1 105 ? 9.185 -24.290 60.292 1.00 46.40 120 ASP C O 1
ATOM 2248 N N . ASP C 1 106 ? 7.656 -24.258 61.895 1.00 39.85 121 ASP C N 1
ATOM 2249 C CA . ASP C 1 106 ? 8.391 -25.284 62.725 1.00 45.48 121 ASP C CA 1
ATOM 2250 C C . ASP C 1 106 ? 8.296 -26.745 62.176 1.00 44.73 121 ASP C C 1
ATOM 2251 O O . ASP C 1 106 ? 8.883 -27.639 62.730 1.00 45.90 121 ASP C O 1
ATOM 2256 N N . THR C 1 107 ? 7.556 -26.964 61.094 1.00 38.25 122 THR C N 1
ATOM 2257 C CA . THR C 1 107 ? 7.519 -28.267 60.377 1.00 40.00 122 THR C CA 1
ATOM 2258 C C . THR C 1 107 ? 8.494 -28.360 59.211 1.00 40.24 122 THR C C 1
ATOM 2259 O O . THR C 1 107 ? 8.499 -29.323 58.432 1.00 37.59 122 THR C O 1
ATOM 2263 N N . VAL C 1 108 ? 9.311 -27.334 59.093 1.00 44.98 123 VAL C N 1
ATOM 2264 C CA . VAL C 1 108 ? 10.311 -27.270 57.991 1.00 49.71 123 VAL C CA 1
ATOM 2265 C C . VAL C 1 108 ? 11.549 -28.201 58.144 1.00 52.84 123 VAL C C 1
ATOM 2266 O O . VAL C 1 108 ? 12.294 -28.348 57.189 1.00 53.53 123 VAL C O 1
ATOM 2270 N N . GLU C 1 109 ? 11.789 -28.807 59.313 1.00 61.61 124 GLU C N 1
ATOM 2271 C CA . GLU C 1 109 ? 12.745 -29.974 59.363 1.00 73.67 124 GLU C CA 1
ATOM 2272 C C . GLU C 1 109 ? 12.169 -31.139 58.530 1.00 74.97 124 GLU C C 1
ATOM 2273 O O . GLU C 1 109 ? 12.922 -31.886 57.872 1.00 74.45 124 GLU C O 1
ATOM 2279 N N . GLY C 1 110 ? 10.830 -31.239 58.508 1.00 73.06 125 GLY C N 1
ATOM 2280 C CA . GLY C 1 110 ? 10.117 -32.232 57.657 1.00 71.60 125 GLY C CA 1
ATOM 2281 C C . GLY C 1 110 ? 10.229 -31.953 56.150 1.00 68.91 125 GLY C C 1
ATOM 2282 O O . GLY C 1 110 ? 9.498 -32.528 55.349 1.00 70.14 125 GLY C O 1
ATOM 2283 N N . ILE C 1 111 ? 11.166 -31.079 55.785 1.00 68.74 126 ILE C N 1
ATOM 2284 C CA . ILE C 1 111 ? 11.427 -30.658 54.417 1.00 64.16 126 ILE C CA 1
ATOM 2285 C C . ILE C 1 111 ? 12.706 -31.280 53.889 1.00 66.51 126 ILE C C 1
ATOM 2286 O O . ILE C 1 111 ? 13.798 -31.154 54.448 1.00 62.47 126 ILE C O 1
ATOM 2291 N N . THR C 1 112 ? 12.519 -31.974 52.781 1.00 77.93 127 THR C N 1
ATOM 2292 C CA . THR C 1 112 ? 13.604 -32.483 51.984 1.00 84.29 127 THR C CA 1
ATOM 2293 C C . THR C 1 112 ? 13.595 -31.593 50.734 1.00 82.85 127 THR C C 1
ATOM 2294 O O . THR C 1 112 ? 12.601 -31.571 50.018 1.00 82.06 127 THR C O 1
ATOM 2298 N N . GLY C 1 113 ? 14.649 -30.807 50.501 1.00 78.89 128 GLY C N 1
ATOM 2299 C CA . GLY C 1 113 ? 15.806 -30.706 51.387 1.00 72.35 128 GLY C CA 1
ATOM 2300 C C . GLY C 1 113 ? 16.235 -29.303 51.730 1.00 58.53 128 GLY C C 1
ATOM 2301 O O . GLY C 1 113 ? 15.926 -28.723 52.794 1.00 58.20 128 GLY C O 1
ATOM 2302 N N . ASN C 1 114 ? 16.945 -28.756 50.782 1.00 49.92 129 ASN C N 1
ATOM 2303 C CA . ASN C 1 114 ? 17.706 -27.544 51.011 1.00 38.98 129 ASN C CA 1
ATOM 2304 C C . ASN C 1 114 ? 16.847 -26.280 50.780 1.00 32.00 129 ASN C C 1
ATOM 2305 O O . ASN C 1 114 ? 16.310 -26.044 49.704 1.00 29.63 129 ASN C O 1
ATOM 2310 N N . LEU C 1 115 ? 16.723 -25.472 51.818 1.00 27.62 130 LEU C N 1
ATOM 2311 C CA . LEU C 1 115 ? 15.896 -24.261 51.749 1.00 27.11 130 LEU C CA 1
ATOM 2312 C C . LEU C 1 115 ? 16.383 -23.367 50.620 1.00 22.33 130 LEU C C 1
ATOM 2313 O O . LEU C 1 115 ? 15.591 -22.748 49.944 1.00 21.65 130 LEU C O 1
ATOM 2318 N N . PHE C 1 116 ? 17.692 -23.262 50.493 1.00 20.16 131 PHE C N 1
ATOM 2319 C CA . PHE C 1 116 ? 18.270 -22.403 49.487 1.00 21.00 131 PHE C CA 1
ATOM 2320 C C . PHE C 1 116 ? 17.896 -22.898 48.088 1.00 22.55 131 PHE C C 1
ATOM 2321 O O . PHE C 1 116 ? 17.433 -22.116 47.263 1.00 22.67 131 PHE C O 1
ATOM 2329 N N . GLU C 1 117 ? 18.080 -24.186 47.829 1.00 21.75 132 GLU C N 1
ATOM 2330 C CA . GLU C 1 117 ? 17.823 -24.738 46.481 1.00 19.83 132 GLU C CA 1
ATOM 2331 C C . GLU C 1 117 ? 16.324 -24.754 46.149 1.00 19.33 132 GLU C C 1
ATOM 2332 O O . GLU C 1 117 ? 15.953 -24.452 45.036 1.00 17.65 132 GLU C O 1
ATOM 2338 N N . VAL C 1 118 ? 15.492 -25.112 47.100 1.00 18.15 133 VAL C N 1
ATOM 2339 C CA . VAL C 1 118 ? 14.070 -25.246 46.831 1.00 20.01 133 VAL C CA 1
ATOM 2340 C C . VAL C 1 118 ? 13.359 -23.898 46.824 1.00 21.13 133 VAL C C 1
ATOM 2341 O O . VAL C 1 118 ? 12.494 -23.658 45.983 1.00 19.74 133 VAL C O 1
ATOM 2345 N N . TYR C 1 119 ? 13.713 -23.028 47.775 1.00 19.57 134 TYR C N 1
ATOM 2346 C CA . TYR C 1 119 ? 12.903 -21.812 48.018 1.00 20.36 134 TYR C CA 1
ATOM 2347 C C . TYR C 1 119 ? 13.646 -20.530 47.692 1.00 19.67 134 TYR C C 1
ATOM 2348 O O . TYR C 1 119 ? 13.242 -19.783 46.852 1.00 18.31 134 TYR C O 1
ATOM 2357 N N . LEU C 1 120 ? 14.777 -20.327 48.349 1.00 20.96 135 LEU C N 1
ATOM 2358 C CA . LEU C 1 120 ? 15.390 -18.979 48.378 1.00 22.86 135 LEU C CA 1
ATOM 2359 C C . LEU C 1 120 ? 16.137 -18.575 47.125 1.00 21.46 135 LEU C C 1
ATOM 2360 O O . LEU C 1 120 ? 15.980 -17.453 46.625 1.00 21.35 135 LEU C O 1
ATOM 2365 N N . LYS C 1 121 ? 16.876 -19.512 46.568 1.00 22.18 136 LYS C N 1
ATOM 2366 C CA . LYS C 1 121 ? 17.503 -19.225 45.278 1.00 24.47 136 LYS C CA 1
ATOM 2367 C C . LYS C 1 121 ? 16.477 -18.874 44.177 1.00 21.30 136 LYS C C 1
ATOM 2368 O O . LYS C 1 121 ? 16.595 -17.833 43.530 1.00 20.81 136 LYS C O 1
ATOM 2374 N N . PRO C 1 122 ? 15.490 -19.750 43.945 1.00 22.18 137 PRO C N 1
ATOM 2375 C CA . PRO C 1 122 ? 14.493 -19.397 42.900 1.00 22.75 137 PRO C CA 1
ATOM 2376 C C . PRO C 1 122 ? 13.774 -18.088 43.210 1.00 22.07 137 PRO C C 1
ATOM 2377 O O . PRO C 1 122 ? 13.487 -17.290 42.314 1.00 23.01 137 PRO C O 1
ATOM 2381 N N . TYR C 1 123 ? 13.472 -17.885 44.470 1.00 21.50 138 TYR C N 1
ATOM 2382 C CA . TYR C 1 123 ? 12.763 -16.664 44.871 1.00 21.58 138 TYR C CA 1
ATOM 2383 C C . TYR C 1 123 ? 13.542 -15.387 44.509 1.00 22.34 138 TYR C C 1
ATOM 2384 O O . TYR C 1 123 ? 13.003 -14.470 43.924 1.00 18.94 138 TYR C O 1
ATOM 2393 N N . PHE C 1 1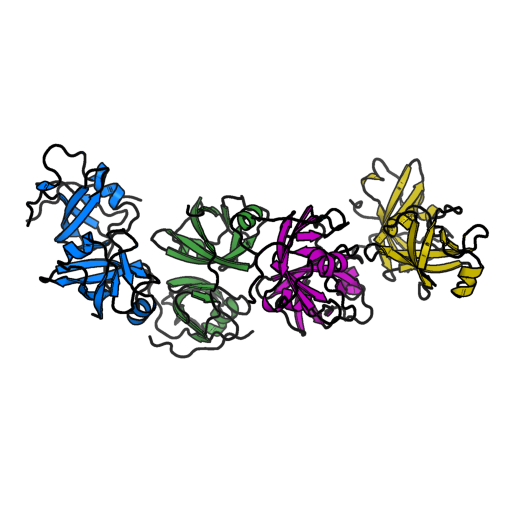24 ? 14.822 -15.372 44.880 1.00 21.73 139 PHE C N 1
ATOM 2394 C CA . PHE C 1 124 ? 15.691 -14.188 44.727 1.00 21.21 139 PHE C CA 1
ATOM 2395 C C . PHE C 1 124 ? 16.386 -14.037 43.361 1.00 21.18 139 PHE C C 1
ATOM 2396 O O . PHE C 1 124 ? 16.743 -12.936 42.979 1.00 19.30 139 PHE C O 1
ATOM 2404 N N . LEU C 1 125 ? 16.610 -15.145 42.659 1.00 20.56 140 LEU C N 1
ATOM 2405 C CA . LEU C 1 125 ? 17.434 -15.140 41.439 1.00 21.37 140 LEU C CA 1
ATOM 2406 C C . LEU C 1 125 ? 16.999 -14.099 40.402 1.00 20.57 140 LEU C C 1
ATOM 2407 O O . LEU C 1 125 ? 15.912 -14.134 39.914 1.00 19.14 140 LEU C O 1
ATOM 2412 N N . GLU C 1 126 ? 17.902 -13.162 40.098 1.00 21.89 141 GLU C N 1
ATOM 2413 C CA . GLU C 1 126 ? 17.655 -12.084 39.126 1.00 23.17 141 GLU C CA 1
ATOM 2414 C C . GLU C 1 126 ? 16.455 -11.157 39.414 1.00 21.74 141 GLU C C 1
ATOM 2415 O O . GLU C 1 126 ? 15.987 -10.466 38.536 1.00 19.36 141 GLU C O 1
ATOM 2421 N N . ALA C 1 127 ? 15.957 -11.177 40.643 1.00 21.80 142 ALA C N 1
ATOM 2422 C CA . ALA C 1 127 ? 14.766 -10.413 41.011 1.00 22.24 142 ALA C CA 1
ATOM 2423 C C . ALA C 1 127 ? 15.144 -9.068 41.634 1.00 21.17 142 ALA C C 1
ATOM 2424 O O . ALA C 1 127 ? 14.339 -8.183 41.697 1.00 21.14 142 ALA C O 1
ATOM 2426 N N . TYR C 1 128 ? 16.385 -8.939 42.076 1.00 21.55 143 TYR C N 1
ATOM 2427 C CA . TYR C 1 128 ? 16.840 -7.697 42.699 1.00 21.36 143 TYR C CA 1
ATOM 2428 C C . TYR C 1 128 ? 15.804 -7.187 43.729 1.00 21.70 143 TYR C C 1
ATOM 2429 O O . TYR C 1 128 ? 15.394 -6.031 43.720 1.00 18.66 143 TYR C O 1
ATOM 2438 N N . ARG C 1 129 ? 15.381 -8.103 44.597 1.00 20.39 144 ARG C N 1
ATOM 2439 C CA . ARG C 1 129 ? 14.386 -7.826 45.594 1.00 20.75 144 ARG C CA 1
ATOM 2440 C C . ARG C 1 129 ? 14.945 -6.923 46.718 1.00 19.86 144 ARG C C 1
ATOM 2441 O O . ARG C 1 129 ? 15.960 -7.254 47.298 1.00 19.34 144 ARG C O 1
ATOM 2449 N N . PRO C 1 130 ? 14.271 -5.791 47.014 1.00 17.74 145 PRO C N 1
ATOM 2450 C CA . PRO C 1 130 ? 14.584 -5.025 48.200 1.00 17.58 145 PRO C CA 1
ATOM 2451 C C . PRO C 1 130 ? 13.938 -5.729 49.392 1.00 18.06 145 PRO C C 1
ATOM 2452 O O . PRO C 1 130 ? 12.840 -6.227 49.291 1.00 19.07 145 PRO C O 1
ATOM 2456 N N . ILE C 1 131 ? 14.676 -5.850 50.459 1.00 16.68 146 ILE C N 1
ATOM 2457 C CA . ILE C 1 131 ? 14.162 -6.444 51.615 1.00 18.44 146 ILE C CA 1
ATOM 2458 C C . ILE C 1 131 ? 14.564 -5.624 52.820 1.00 20.08 146 ILE C C 1
ATOM 2459 O O . ILE C 1 131 ? 15.575 -4.943 52.799 1.00 17.72 146 ILE C O 1
ATOM 2464 N N . ARG C 1 132 ? 13.793 -5.800 53.878 1.00 18.51 147 ARG C N 1
ATOM 2465 C CA . ARG C 1 132 ? 14.042 -5.124 55.137 1.00 19.82 147 ARG C CA 1
ATOM 2466 C C . ARG C 1 132 ? 14.129 -6.121 56.250 1.00 18.84 147 ARG C C 1
ATOM 2467 O O . ARG C 1 132 ? 13.338 -7.059 56.336 1.00 18.83 147 ARG C O 1
ATOM 2475 N N . LYS C 1 133 ? 15.056 -5.858 57.144 1.00 19.68 148 LYS C N 1
ATOM 2476 C CA . LYS C 1 133 ? 15.099 -6.542 58.456 1.00 21.94 148 LYS C CA 1
ATOM 2477 C C . LYS C 1 133 ? 13.704 -6.541 59.129 1.00 21.17 148 LYS C C 1
ATOM 2478 O O . LYS C 1 133 ? 13.021 -5.572 59.113 1.00 18.48 148 LYS C O 1
ATOM 2484 N N . GLY C 1 134 ? 13.270 -7.713 59.573 1.00 22.14 149 GLY C N 1
ATOM 2485 C CA . GLY C 1 134 ? 11.937 -7.914 60.109 1.00 20.51 149 GLY C CA 1
ATOM 2486 C C . GLY C 1 134 ? 10.828 -8.313 59.152 1.00 21.03 149 GLY C C 1
ATOM 2487 O O . GLY C 1 134 ? 9.708 -8.572 59.581 1.00 21.33 149 GLY C O 1
ATOM 2488 N N . ASP C 1 135 ? 11.083 -8.257 57.849 1.00 21.75 150 ASP C N 1
ATOM 2489 C CA . ASP C 1 135 ? 10.069 -8.622 56.858 1.00 21.63 150 ASP C CA 1
ATOM 2490 C C . ASP C 1 135 ? 9.765 -10.093 57.028 1.00 22.17 150 ASP C C 1
ATOM 2491 O O . ASP C 1 135 ? 10.661 -10.903 57.381 1.00 19.91 150 ASP C O 1
ATOM 2496 N N . ILE C 1 136 ? 8.512 -10.428 56.728 1.00 21.21 151 ILE C N 1
ATOM 2497 C CA . ILE C 1 136 ? 8.075 -11.781 56.547 1.00 22.10 151 ILE C CA 1
ATOM 2498 C C . ILE C 1 136 ? 7.638 -11.940 55.114 1.00 22.80 151 ILE C C 1
ATOM 2499 O O . ILE C 1 136 ? 6.855 -11.136 54.596 1.00 24.30 151 ILE C O 1
ATOM 2504 N N . PHE C 1 137 ? 8.164 -12.965 54.447 1.00 21.70 152 PHE C N 1
ATOM 2505 C CA . PHE C 1 137 ? 7.856 -13.148 53.012 1.00 20.72 152 PHE C CA 1
ATOM 2506 C C . PHE C 1 137 ? 7.499 -14.604 52.812 1.00 22.92 152 PHE C C 1
ATOM 2507 O O . PHE C 1 137 ? 7.811 -15.451 53.629 1.00 25.07 152 PHE C O 1
ATOM 2515 N N . LEU C 1 138 ? 6.784 -14.880 51.746 1.00 23.46 153 LEU C N 1
ATOM 2516 C CA . LEU C 1 138 ? 6.261 -16.204 51.470 1.00 23.55 153 LEU C CA 1
ATOM 2517 C C . LEU C 1 138 ? 6.813 -16.657 50.160 1.00 20.24 153 LEU C C 1
ATOM 2518 O O . LEU C 1 138 ? 6.750 -15.931 49.171 1.00 20.50 153 LEU C O 1
ATOM 2523 N N . VAL C 1 139 ? 7.329 -17.864 50.144 1.00 20.44 154 VAL C N 1
ATOM 2524 C CA . VAL C 1 139 ? 7.866 -18.491 48.903 1.00 22.49 154 VAL C CA 1
ATOM 2525 C C . VAL C 1 139 ? 7.107 -19.761 48.619 1.00 23.09 154 VAL C C 1
ATOM 2526 O O . VAL C 1 139 ? 6.994 -20.632 49.466 1.00 22.99 154 VAL C O 1
ATOM 2530 N N . ARG C 1 140 ? 6.638 -19.868 47.401 1.00 28.47 155 ARG C N 1
ATOM 2531 C CA . ARG C 1 140 ? 6.013 -21.085 46.901 1.00 34.13 155 ARG C CA 1
ATOM 2532 C C . ARG C 1 140 ? 7.102 -21.938 46.375 1.00 33.19 155 ARG C C 1
ATOM 2533 O O . ARG C 1 140 ? 7.885 -21.517 45.567 1.00 34.72 155 ARG C O 1
ATOM 2541 N N . GLY C 1 141 ? 7.163 -23.158 46.822 1.00 39.57 156 GLY C N 1
ATOM 2542 C CA . GLY C 1 141 ? 8.173 -24.055 46.291 1.00 44.33 156 GLY C CA 1
ATOM 2543 C C . GLY C 1 141 ? 7.835 -25.458 46.661 1.00 47.84 156 GLY C C 1
ATOM 2544 O O . GLY C 1 141 ? 6.901 -25.683 47.435 1.00 45.28 156 GLY C O 1
ATOM 2545 N N . GLY C 1 142 ? 8.599 -26.381 46.078 1.00 53.34 157 GLY C N 1
ATOM 2546 C CA . GLY C 1 142 ? 8.545 -27.798 46.357 1.00 49.47 157 GLY C CA 1
ATOM 2547 C C . GLY C 1 142 ? 7.076 -28.129 46.491 1.00 52.94 157 GLY C C 1
ATOM 2548 O O . GLY C 1 142 ? 6.299 -27.841 45.587 1.00 43.45 157 GLY C O 1
ATOM 2549 N N . MET C 1 143 ? 6.715 -28.649 47.661 1.00 56.12 158 MET C N 1
ATOM 2550 C CA . MET C 1 143 ? 5.388 -29.210 47.952 1.00 60.00 158 MET C CA 1
ATOM 2551 C C . MET C 1 143 ? 4.404 -28.229 48.637 1.00 53.45 158 MET C C 1
ATOM 2552 O O . MET C 1 143 ? 3.185 -28.442 48.710 1.00 57.39 158 MET C O 1
ATOM 2557 N N . ARG C 1 144 ? 4.947 -27.134 49.121 1.00 46.79 159 ARG C N 1
ATOM 2558 C CA . ARG C 1 144 ? 4.148 -26.142 49.843 1.00 42.52 159 ARG C CA 1
ATOM 2559 C C . ARG C 1 144 ? 4.890 -24.826 50.061 1.00 38.81 159 ARG C C 1
ATOM 2560 O O . ARG C 1 144 ? 6.114 -24.805 50.045 1.00 42.23 159 ARG C O 1
ATOM 2568 N N . ALA C 1 145 ? 4.115 -23.811 50.407 1.00 32.65 160 ALA C N 1
ATOM 2569 C CA . ALA C 1 145 ? 4.562 -22.457 50.686 1.00 35.25 160 ALA C CA 1
ATOM 2570 C C . ALA C 1 145 ? 5.301 -22.398 52.034 1.00 33.95 160 ALA C C 1
ATOM 2571 O O . ALA C 1 145 ? 4.807 -22.837 53.043 1.00 35.81 160 ALA C O 1
ATOM 2573 N N . VAL C 1 146 ? 6.448 -21.760 52.048 1.00 29.45 161 VAL C N 1
ATOM 2574 C CA . VAL C 1 146 ? 7.176 -21.516 53.299 1.00 27.26 161 VAL C CA 1
ATOM 2575 C C . VAL C 1 146 ? 7.339 -20.021 53.512 1.00 24.42 161 VAL C C 1
ATOM 2576 O O . VAL C 1 146 ? 7.630 -19.265 52.590 1.00 23.03 161 VAL C O 1
ATOM 2580 N N . GLU C 1 147 ? 7.116 -19.622 54.752 1.00 26.51 162 GLU C N 1
ATOM 2581 C CA . GLU C 1 147 ? 7.302 -18.240 55.187 1.00 26.04 162 GLU C CA 1
ATOM 2582 C C . GLU C 1 147 ? 8.641 -18.097 55.833 1.00 23.16 162 GLU C C 1
ATOM 2583 O O . GLU C 1 147 ? 9.077 -18.973 56.577 1.00 21.83 162 GLU C O 1
ATOM 2589 N N . PHE C 1 148 ? 9.291 -16.978 55.515 1.00 20.39 163 PHE C N 1
ATOM 2590 C CA . PHE C 1 148 ? 10.598 -16.648 56.053 1.00 20.19 163 PHE C CA 1
ATOM 2591 C C . PHE C 1 148 ? 10.586 -15.288 56.685 1.00 20.42 163 PHE C C 1
ATOM 2592 O O . PHE C 1 148 ? 9.824 -14.426 56.292 1.00 20.20 163 PHE C O 1
ATOM 2600 N N . LYS C 1 149 ? 11.459 -15.122 57.666 1.00 19.95 164 LYS C N 1
ATOM 2601 C CA . LYS C 1 149 ? 11.688 -13.854 58.291 1.00 19.28 164 LYS C CA 1
ATOM 2602 C C . LYS C 1 149 ? 13.117 -13.396 57.965 1.00 18.45 164 LYS C C 1
ATOM 2603 O O . LYS C 1 149 ? 14.068 -14.155 58.066 1.00 17.15 164 LYS C O 1
ATOM 2609 N N . VAL C 1 150 ? 13.257 -12.121 57.640 1.00 18.27 165 VAL C N 1
ATOM 2610 C CA . VAL C 1 150 ? 14.579 -11.528 57.473 1.00 18.40 165 VAL C CA 1
ATOM 2611 C C . VAL C 1 150 ? 15.129 -11.131 58.842 1.00 19.48 165 VAL C C 1
ATOM 2612 O O . VAL C 1 150 ? 14.626 -10.201 59.473 1.00 20.72 165 VAL C O 1
ATOM 2616 N N . VAL C 1 151 ? 16.140 -11.870 59.314 1.00 19.51 166 VAL C N 1
ATOM 2617 C CA . VAL C 1 151 ? 16.668 -11.649 60.672 1.00 20.44 166 VAL C CA 1
ATOM 2618 C C . VAL C 1 151 ? 17.875 -10.729 60.692 1.00 20.94 166 VAL C C 1
ATOM 2619 O O . VAL C 1 151 ? 18.148 -10.065 61.686 1.00 23.21 166 VAL C O 1
ATOM 2623 N N . GLU C 1 152 ? 18.532 -10.612 59.557 1.00 23.79 167 GLU C N 1
ATOM 2624 C CA . GLU C 1 152 ? 19.643 -9.679 59.420 1.00 26.97 167 GLU C CA 1
ATOM 2625 C C . GLU C 1 152 ? 19.926 -9.373 57.977 1.00 25.00 167 GLU C C 1
ATOM 2626 O O . GLU C 1 152 ? 19.734 -10.236 57.117 1.00 24.16 167 GLU C O 1
ATOM 2632 N N . THR C 1 153 ? 20.278 -8.113 57.716 1.00 21.72 168 THR C N 1
ATOM 2633 C CA . THR C 1 153 ? 20.796 -7.672 56.431 1.00 23.15 168 THR C CA 1
ATOM 2634 C C . THR C 1 153 ? 22.064 -6.870 56.669 1.00 23.49 168 THR C C 1
ATOM 2635 O O . THR C 1 153 ? 22.286 -6.310 57.734 1.00 22.64 168 THR C O 1
ATOM 2639 N N . ASP C 1 154 ? 22.917 -6.881 55.672 1.00 25.02 169 ASP C N 1
ATOM 2640 C CA . ASP C 1 154 ? 24.164 -6.117 55.713 1.00 24.49 169 ASP C CA 1
ATOM 2641 C C . ASP C 1 154 ? 24.372 -5.577 54.301 1.00 24.43 169 ASP C C 1
ATOM 2642 O O . ASP C 1 154 ? 24.597 -6.373 53.373 1.00 23.15 169 ASP C O 1
ATOM 2647 N N . PRO C 1 155 ? 24.199 -4.264 54.106 1.00 26.47 170 PRO C N 1
ATOM 2648 C CA . PRO C 1 155 ? 23.928 -3.254 55.157 1.00 26.43 170 PRO C CA 1
ATOM 2649 C C . PRO C 1 155 ? 22.538 -3.363 55.751 1.00 25.91 170 PRO C C 1
ATOM 2650 O O . PRO C 1 155 ? 21.667 -4.067 55.248 1.00 22.73 170 PRO C O 1
ATOM 2654 N N . SER C 1 156 ? 22.403 -2.703 56.890 1.00 25.07 171 SER C N 1
ATOM 2655 C CA . SER C 1 156 ? 21.236 -2.838 57.760 1.00 21.78 171 SER C CA 1
ATOM 2656 C C . SER C 1 156 ? 20.555 -1.492 57.803 1.00 21.85 171 SER C C 1
ATOM 2657 O O . SER C 1 156 ? 21.266 -0.508 57.913 1.00 21.90 171 SER C O 1
ATOM 2660 N N . PRO C 1 157 ? 19.218 -1.394 57.807 1.00 19.68 172 PRO C N 1
ATOM 2661 C CA . PRO C 1 157 ? 18.261 -2.506 57.888 1.00 19.83 172 PRO C CA 1
ATOM 2662 C C . PRO C 1 157 ? 17.627 -2.909 56.548 1.00 20.59 172 PRO C C 1
ATOM 2663 O O . PRO C 1 157 ? 16.726 -3.754 56.560 1.00 22.58 172 PRO C O 1
ATOM 2667 N N . TYR C 1 158 ? 18.103 -2.315 55.455 1.00 22.15 173 TYR C N 1
ATOM 2668 C CA . TYR C 1 158 ? 17.583 -2.502 54.085 1.00 26.33 173 TYR C CA 1
ATOM 2669 C C . TYR C 1 158 ? 18.669 -2.857 53.127 1.00 23.59 173 TYR C C 1
ATOM 2670 O O . TYR C 1 158 ? 19.727 -2.258 53.183 1.00 23.10 173 TYR C O 1
ATOM 2679 N N . CYS C 1 159 ? 18.379 -3.723 52.177 1.00 20.11 174 CYS C N 1
ATOM 2680 C CA . CYS C 1 159 ? 19.290 -3.936 51.057 1.00 18.90 174 CYS C CA 1
ATOM 2681 C C . CYS C 1 159 ? 18.557 -4.551 49.860 1.00 19.37 174 CYS C C 1
ATOM 2682 O O . CYS C 1 159 ? 17.412 -4.966 49.972 1.00 17.20 174 CYS C O 1
ATOM 2685 N N . ILE C 1 160 ? 19.242 -4.554 48.727 1.00 18.60 175 ILE C N 1
ATOM 2686 C CA . ILE C 1 160 ? 18.777 -5.200 47.547 1.00 18.33 175 ILE C CA 1
ATOM 2687 C C . ILE C 1 160 ? 19.528 -6.543 47.441 1.00 18.51 175 ILE C C 1
ATOM 2688 O O . ILE C 1 160 ? 20.743 -6.607 47.639 1.00 18.25 175 ILE C O 1
ATOM 2693 N N . VAL C 1 161 ? 18.800 -7.598 47.144 1.00 17.49 176 VAL C N 1
ATOM 2694 C CA . VAL C 1 161 ? 19.407 -8.913 47.083 1.00 19.05 176 VAL C CA 1
ATOM 2695 C C . VAL C 1 161 ? 19.870 -9.161 45.663 1.00 19.71 176 VAL C C 1
ATOM 2696 O O . VAL C 1 161 ? 19.088 -9.466 44.761 1.00 19.78 176 VAL C O 1
ATOM 2700 N N . ALA C 1 162 ? 21.168 -9.055 45.498 1.00 20.95 177 ALA C N 1
ATOM 2701 C CA . ALA C 1 162 ? 21.825 -9.037 44.175 1.00 19.38 177 ALA C CA 1
ATOM 2702 C C . ALA C 1 162 ? 22.691 -10.281 43.968 1.00 20.69 177 ALA C C 1
ATOM 2703 O O . ALA C 1 162 ? 22.937 -11.020 44.912 1.00 20.90 177 ALA C O 1
ATOM 2705 N N . PRO C 1 163 ? 23.235 -10.484 42.753 1.00 25.75 178 PRO C N 1
ATOM 2706 C CA . PRO C 1 163 ? 24.050 -11.674 42.499 1.00 26.05 178 PRO C CA 1
ATOM 2707 C C . PRO C 1 163 ? 25.194 -11.930 43.457 1.00 25.16 178 PRO C C 1
ATOM 2708 O O . PRO C 1 163 ? 25.409 -13.071 43.843 1.00 27.21 178 PRO C O 1
ATOM 2712 N N . ASP C 1 164 ? 25.885 -10.897 43.886 1.00 24.84 179 ASP C N 1
ATOM 2713 C CA . ASP C 1 164 ? 26.973 -11.085 44.882 1.00 27.69 179 ASP C CA 1
ATOM 2714 C C . ASP C 1 164 ? 26.501 -11.240 46.318 1.00 25.65 179 ASP C C 1
ATOM 2715 O O . ASP C 1 164 ? 27.313 -11.479 47.193 1.00 25.28 179 ASP C O 1
ATOM 2720 N N . THR C 1 165 ? 25.210 -11.065 46.576 1.00 23.20 180 THR C N 1
ATOM 2721 C CA . THR C 1 165 ? 24.730 -11.130 47.985 1.00 22.79 180 THR C CA 1
ATOM 2722 C C . THR C 1 165 ? 24.825 -12.585 48.444 1.00 21.24 180 THR C C 1
ATOM 2723 O O . THR C 1 165 ? 24.379 -13.477 47.759 1.00 21.62 180 THR C O 1
ATOM 2727 N N . VAL C 1 166 ? 25.401 -12.789 49.603 1.00 21.97 181 VAL C N 1
ATOM 2728 C CA . VAL C 1 166 ? 25.480 -14.131 50.176 1.00 19.97 181 VAL C CA 1
ATOM 2729 C C . VAL C 1 166 ? 24.247 -14.333 51.027 1.00 19.20 181 VAL C C 1
ATOM 2730 O O . VAL C 1 166 ? 23.985 -13.577 51.936 1.00 18.88 181 VAL C O 1
ATOM 2734 N N . ILE C 1 167 ? 23.523 -15.396 50.742 1.00 19.05 182 ILE C N 1
ATOM 2735 C CA . ILE C 1 167 ? 22.308 -15.746 51.452 1.00 19.16 182 ILE C CA 1
ATOM 2736 C C . ILE C 1 167 ? 22.542 -16.839 52.465 1.00 20.76 182 ILE C C 1
ATOM 2737 O O . ILE C 1 167 ? 22.897 -17.943 52.118 1.00 23.23 182 ILE C O 1
ATOM 2742 N N . HIS C 1 168 ? 22.266 -16.526 53.716 1.00 23.21 183 HIS C N 1
ATOM 2743 C CA . HIS C 1 168 ? 22.382 -17.456 54.850 1.00 20.84 183 HIS C CA 1
ATOM 2744 C C . HIS C 1 168 ? 21.025 -17.804 55.349 1.00 24.43 183 HIS C C 1
ATOM 2745 O O . HIS C 1 168 ? 20.166 -16.912 55.537 1.00 21.03 183 HIS C O 1
ATOM 2752 N N . CYS C 1 169 ? 20.780 -19.090 55.532 1.00 26.11 184 CYS C N 1
ATOM 2753 C CA . CYS C 1 169 ? 19.510 -19.552 56.096 1.00 27.73 184 CYS C CA 1
ATOM 2754 C C . CYS C 1 169 ? 19.637 -20.686 57.083 1.00 28.32 184 CYS C C 1
ATOM 2755 O O . CYS C 1 169 ? 18.670 -21.386 57.330 1.00 27.65 184 CYS C O 1
ATOM 2758 N N . GLU C 1 170 ? 20.793 -20.800 57.730 1.00 29.77 185 GLU C N 1
ATOM 2759 C CA . GLU C 1 170 ? 20.967 -21.778 58.825 1.00 33.37 185 GLU C CA 1
ATOM 2760 C C . GLU C 1 170 ? 20.452 -21.181 60.132 1.00 31.71 185 GLU C C 1
ATOM 2761 O O . GLU C 1 170 ? 20.664 -20.003 60.435 1.00 31.47 185 GLU C O 1
ATOM 2767 N N . GLY C 1 171 ? 19.846 -22.028 60.933 1.00 32.22 186 GLY C N 1
ATOM 2768 C CA . GLY C 1 171 ? 19.474 -21.675 62.285 1.00 31.36 186 GLY C CA 1
ATOM 2769 C C . GLY C 1 171 ? 18.154 -22.311 62.606 1.00 33.02 186 GLY C C 1
ATOM 2770 O O . GLY C 1 171 ? 17.490 -22.911 61.746 1.00 31.94 186 GLY C O 1
ATOM 2771 N N . GLU C 1 172 ? 17.762 -22.131 63.851 1.00 33.04 187 GLU C N 1
ATOM 2772 C CA . GLU C 1 172 ? 16.457 -22.601 64.324 1.00 36.54 187 GLU C CA 1
ATOM 2773 C C . GLU C 1 172 ? 15.284 -21.810 63.705 1.00 33.78 187 GLU C C 1
ATOM 2774 O O . GLU C 1 172 ? 15.322 -20.589 63.620 1.00 36.28 187 GLU C O 1
ATOM 2780 N N . PRO C 1 173 ? 14.214 -22.522 63.335 1.00 34.01 188 PRO C N 1
ATOM 2781 C CA . PRO C 1 173 ? 13.026 -21.869 62.858 1.00 35.99 188 PRO C CA 1
ATOM 2782 C C . PRO C 1 173 ? 12.418 -20.901 63.869 1.00 32.80 188 PRO C C 1
ATOM 2783 O O . PRO C 1 173 ? 12.453 -21.122 65.050 1.00 33.03 188 PRO C O 1
ATOM 2787 N N . ILE C 1 174 ? 11.873 -19.839 63.338 1.00 32.14 189 ILE C N 1
ATOM 2788 C CA . ILE C 1 174 ? 11.278 -18.786 64.131 1.00 37.34 189 ILE C CA 1
ATOM 2789 C C . ILE C 1 174 ? 9.879 -19.249 64.486 1.00 39.45 189 ILE C C 1
ATOM 2790 O O . ILE C 1 174 ? 9.181 -19.825 63.671 1.00 36.10 189 ILE C O 1
ATOM 2795 N N . LYS C 1 175 ? 9.442 -18.897 65.676 1.00 46.70 190 LYS C N 1
ATOM 2796 C CA . LYS C 1 175 ? 8.076 -19.200 66.125 1.00 55.03 190 LYS C CA 1
ATOM 2797 C C . LYS C 1 175 ? 7.091 -18.139 65.664 1.00 53.16 190 LYS C C 1
ATOM 2798 O O . LYS C 1 175 ? 7.393 -16.954 65.688 1.00 54.29 190 LYS C O 1
ATOM 2804 N N . ARG C 1 176 ? 5.902 -18.550 65.253 1.00 61.67 191 ARG C N 1
ATOM 2805 C CA . ARG C 1 176 ? 4.859 -17.549 64.913 1.00 70.33 191 ARG C CA 1
ATOM 2806 C C . ARG C 1 176 ? 4.532 -16.619 66.076 1.00 69.13 191 ARG C C 1
ATOM 2807 O O . ARG C 1 176 ? 4.396 -17.052 67.204 1.00 65.63 191 ARG C O 1
ATOM 2815 N N . GLU C 1 177 ? 4.389 -15.334 65.784 1.00 76.44 192 GLU C N 1
ATOM 2816 C CA . GLU C 1 177 ? 4.178 -14.338 66.826 1.00 78.01 192 GLU C CA 1
ATOM 2817 C C . GLU C 1 177 ? 2.692 -14.272 67.265 1.00 75.41 192 GLU C C 1
ATOM 2818 O O . GLU C 1 177 ? 1.796 -14.027 66.459 1.00 77.75 192 GLU C O 1
ATOM 2824 N N . HIS D 2 2 ? 25.760 -11.947 66.385 1.00 45.32 240 HIS D N 1
ATOM 2825 C CA . HIS D 2 2 ? 24.809 -12.663 65.494 1.00 41.18 240 HIS D CA 1
ATOM 2826 C C . HIS D 2 2 ? 25.566 -13.737 64.762 1.00 36.39 240 HIS D C 1
ATOM 2827 O O . HIS D 2 2 ? 26.475 -13.429 64.018 1.00 37.91 240 HIS D O 1
ATOM 2834 N N . ASN D 2 3 ? 25.202 -14.995 64.965 1.00 39.68 241 ASN D N 1
ATOM 2835 C CA . ASN D 2 3 ? 25.814 -16.096 64.214 1.00 39.50 241 ASN D CA 1
ATOM 2836 C C . ASN D 2 3 ? 25.160 -16.215 62.837 1.00 34.56 241 ASN D C 1
ATOM 2837 O O . ASN D 2 3 ? 23.998 -16.593 62.713 1.00 37.27 241 ASN D O 1
ATOM 2842 N N . TRP D 2 4 ? 25.904 -15.870 61.815 1.00 30.95 242 TRP D N 1
ATOM 2843 C CA . TRP D 2 4 ? 25.388 -15.893 60.465 1.00 32.99 242 TRP D CA 1
ATOM 2844 C C . TRP D 2 4 ? 25.316 -17.300 59.876 1.00 34.75 242 TRP D C 1
ATOM 2845 O O . TRP D 2 4 ? 24.499 -17.553 58.969 1.00 31.30 242 TRP D O 1
ATOM 2856 N N . GLY D 2 5 ? 26.182 -18.191 60.363 1.00 33.10 243 GLY D N 1
ATOM 2857 C CA . GLY D 2 5 ? 26.340 -19.552 59.811 1.00 31.43 243 GLY D CA 1
ATOM 2858 C C . GLY D 2 5 ? 26.903 -19.590 58.393 1.00 32.08 243 GLY D C 1
ATOM 2859 O O . GLY D 2 5 ? 27.535 -18.655 57.922 1.00 31.27 243 GLY D O 1
ATOM 2860 N N . GLN D 2 6 ? 26.646 -20.668 57.683 1.00 34.04 244 GLN D N 1
ATOM 2861 C CA . GLN D 2 6 ? 27.074 -20.773 56.294 1.00 35.60 244 GLN D CA 1
ATOM 2862 C C . GLN D 2 6 ? 26.095 -20.085 55.353 1.00 31.92 244 GLN D C 1
ATOM 2863 O O . GLN D 2 6 ? 24.880 -20.158 55.539 1.00 31.59 244 GLN D O 1
ATOM 2869 N N . GLY D 2 7 ? 26.639 -19.457 54.323 1.00 28.89 245 GLY D N 1
ATOM 2870 C CA . GLY D 2 7 ? 25.840 -18.822 53.306 1.00 29.55 245 GLY D CA 1
ATOM 2871 C C . GLY D 2 7 ? 26.285 -19.182 51.909 1.00 27.98 245 GLY D C 1
ATOM 2872 O O . GLY D 2 7 ? 27.323 -19.755 51.719 1.00 26.95 245 GLY D O 1
ATOM 2873 N N . PHE D 2 8 ? 25.479 -18.793 50.932 1.00 27.06 246 PHE D N 1
ATOM 2874 C CA . PHE D 2 8 ? 25.695 -19.162 49.547 1.00 25.81 246 PHE D CA 1
ATOM 2875 C C . PHE D 2 8 ? 25.425 -17.934 48.732 1.00 25.78 246 PHE D C 1
ATOM 2876 O O . PHE D 2 8 ? 24.416 -17.251 48.933 1.00 22.51 246 PHE D O 1
ATOM 2884 N N . ARG D 2 9 ? 26.336 -17.665 47.805 1.00 26.01 247 ARG D N 1
ATOM 2885 C CA . ARG D 2 9 ? 26.257 -16.534 46.918 1.00 27.47 247 ARG D CA 1
ATOM 2886 C C . ARG D 2 9 ? 25.071 -16.787 45.976 1.00 27.04 247 ARG D C 1
ATOM 2887 O O . ARG D 2 9 ? 24.915 -17.882 45.461 1.00 31.19 247 ARG D O 1
ATOM 2895 N N . LEU D 2 10 ? 24.213 -15.806 45.774 1.00 24.13 248 LEU D N 1
ATOM 2896 C CA . LEU D 2 10 ? 23.005 -16.015 44.980 1.00 23.62 248 LEU D CA 1
ATOM 2897 C C . LEU D 2 10 ? 23.335 -16.271 43.510 1.00 24.35 248 LEU D C 1
ATOM 2898 O O . LEU D 2 10 ? 22.792 -17.176 42.895 1.00 24.07 248 LEU D O 1
ATOM 2903 N N . GLY D 2 11 ? 24.198 -15.448 42.962 1.00 24.81 249 GLY D N 1
ATOM 2904 C CA . GLY D 2 11 ? 24.582 -15.575 41.566 1.00 28.25 249 GLY D CA 1
ATOM 2905 C C . GLY D 2 11 ? 23.550 -14.992 40.640 1.00 33.01 249 GLY D C 1
ATOM 2906 O O . GLY D 2 11 ? 22.537 -14.391 41.068 1.00 33.52 249 GLY D O 1
ATOM 2907 N N . ASP D 2 12 ? 23.817 -15.163 39.354 1.00 36.24 250 ASP D N 1
ATOM 2908 C CA . ASP D 2 12 ? 22.820 -14.901 38.291 1.00 41.27 250 ASP D CA 1
ATOM 2909 C C . ASP D 2 12 ? 22.619 -16.136 37.416 1.00 37.46 250 ASP D C 1
ATOM 2910 O O . ASP D 2 12 ? 21.771 -16.102 36.541 1.00 49.88 250 ASP D O 1
ATOM 2915 N N . ASN E 1 9 ? 8.096 -12.460 23.667 1.00 43.87 24 ASN E N 1
ATOM 2916 C CA . ASN E 1 9 ? 9.192 -12.899 22.798 1.00 40.90 24 ASN E CA 1
ATOM 2917 C C . ASN E 1 9 ? 10.579 -12.522 23.321 1.00 42.36 24 ASN E C 1
ATOM 2918 O O . ASN E 1 9 ? 10.924 -11.353 23.447 1.00 39.21 24 ASN E O 1
ATOM 2923 N N . ARG E 1 10 ? 11.374 -13.530 23.610 1.00 38.08 25 ARG E N 1
ATOM 2924 C CA . ARG E 1 10 ? 12.676 -13.318 24.217 1.00 39.33 25 ARG E CA 1
ATOM 2925 C C . ARG E 1 10 ? 13.759 -13.469 23.152 1.00 36.82 25 ARG E C 1
ATOM 2926 O O . ARG E 1 10 ? 13.622 -14.211 22.184 1.00 34.87 25 ARG E O 1
ATOM 2934 N N . LEU E 1 11 ? 14.813 -12.701 23.316 1.00 32.02 26 LEU E N 1
ATOM 2935 C CA . LEU E 1 11 ? 15.895 -12.661 22.323 1.00 33.26 26 LEU E CA 1
ATOM 2936 C C . LEU E 1 11 ? 17.207 -12.461 23.002 1.00 33.10 26 LEU E C 1
ATOM 2937 O O . LEU E 1 11 ? 17.269 -11.748 24.011 1.00 30.15 26 LEU E O 1
ATOM 2942 N N . ILE E 1 12 ? 18.244 -13.050 22.425 1.00 33.53 27 ILE E N 1
ATOM 2943 C CA . ILE E 1 12 ? 19.574 -12.882 22.960 1.00 36.38 27 ILE E CA 1
ATOM 2944 C C . ILE E 1 12 ? 20.226 -11.623 22.406 1.00 36.21 27 ILE E C 1
ATOM 2945 O O . ILE E 1 12 ? 20.234 -11.357 21.221 1.00 34.47 27 ILE E O 1
ATOM 2950 N N . VAL E 1 13 ? 20.817 -10.879 23.311 1.00 37.41 28 VAL E N 1
ATOM 2951 C CA . VAL E 1 13 ? 21.461 -9.596 22.981 1.00 41.05 28 VAL E CA 1
ATOM 2952 C C . VAL E 1 13 ? 22.779 -9.782 22.216 1.00 42.03 28 VAL E C 1
ATOM 2953 O O . VAL E 1 13 ? 23.687 -10.478 22.664 1.00 44.19 28 VAL E O 1
ATOM 2957 N N . ASP E 1 14 ? 22.860 -9.098 21.089 1.00 41.58 29 ASP E N 1
ATOM 2958 C CA . ASP E 1 14 ? 24.023 -9.123 20.217 1.00 42.79 29 ASP E CA 1
ATOM 2959 C C . ASP E 1 14 ? 24.480 -7.679 19.889 1.00 42.91 29 ASP E C 1
ATOM 2960 O O . ASP E 1 14 ? 23.752 -6.699 20.123 1.00 37.52 29 ASP E O 1
ATOM 2965 N N . GLU E 1 15 ? 25.700 -7.570 19.372 1.00 42.96 30 GLU E N 1
ATOM 2966 C CA . GLU E 1 15 ? 26.308 -6.281 19.026 1.00 47.14 30 GLU E CA 1
ATOM 2967 C C . GLU E 1 15 ? 25.562 -5.606 17.891 1.00 45.66 30 GLU E C 1
ATOM 2968 O O . GLU E 1 15 ? 25.029 -6.257 16.981 1.00 44.03 30 GLU E O 1
ATOM 2974 N N . ALA E 1 16 ? 25.586 -4.281 17.918 1.00 43.85 31 ALA E N 1
ATOM 2975 C CA . ALA E 1 16 ? 24.976 -3.499 16.854 1.00 46.02 31 ALA E CA 1
ATOM 2976 C C . ALA E 1 16 ? 25.941 -3.357 15.683 1.00 46.76 31 ALA E C 1
ATOM 2977 O O . ALA E 1 16 ? 27.137 -3.257 15.868 1.00 40.10 31 ALA E O 1
ATOM 2979 N N . ILE E 1 17 ? 25.376 -3.316 14.488 1.00 51.82 32 ILE E N 1
ATOM 2980 C CA . ILE E 1 17 ? 26.094 -2.871 13.281 1.00 59.70 32 ILE E CA 1
ATOM 2981 C C . ILE E 1 17 ? 25.720 -1.410 12.987 1.00 60.81 32 ILE E C 1
ATOM 2982 O O . ILE E 1 17 ? 26.596 -0.579 12.784 1.00 63.33 32 ILE E O 1
ATOM 2987 N N . ASN E 1 18 ? 24.415 -1.133 12.955 1.00 61.76 33 ASN E N 1
ATOM 2988 C CA . ASN E 1 18 ? 23.865 0.248 12.942 1.00 60.30 33 ASN E CA 1
ATOM 2989 C C . ASN E 1 18 ? 24.018 0.927 14.308 1.00 59.60 33 ASN E C 1
ATOM 2990 O O . ASN E 1 18 ? 23.332 0.588 15.272 1.00 56.47 33 ASN E O 1
ATOM 2995 N N . GLU E 1 19 ? 24.911 1.905 14.378 1.00 66.27 34 GLU E N 1
ATOM 2996 C CA . GLU E 1 19 ? 25.290 2.535 15.676 1.00 69.60 34 GLU E CA 1
ATOM 2997 C C . GLU E 1 19 ? 24.328 3.566 16.289 1.00 66.32 34 GLU E C 1
ATOM 2998 O O . GLU E 1 19 ? 24.579 4.080 17.356 1.00 72.07 34 GLU E O 1
ATOM 3004 N N . ASP E 1 20 ? 23.233 3.855 15.603 1.00 55.85 35 ASP E N 1
ATOM 3005 C CA . ASP E 1 20 ? 22.185 4.748 16.090 1.00 49.88 35 ASP E CA 1
ATOM 3006 C C . ASP E 1 20 ? 21.531 4.237 17.404 1.00 50.00 35 ASP E C 1
ATOM 3007 O O . ASP E 1 20 ? 20.978 3.164 17.444 1.00 53.11 35 ASP E O 1
ATOM 3012 N N . ASN E 1 21 ? 21.588 5.051 18.455 1.00 43.76 36 ASN E N 1
ATOM 3013 C CA . ASN E 1 21 ? 20.951 4.754 19.784 1.00 39.85 36 ASN E CA 1
ATOM 3014 C C . ASN E 1 21 ? 19.490 4.349 19.804 1.00 37.40 36 ASN E C 1
ATOM 3015 O O . ASN E 1 21 ? 19.049 3.647 20.701 1.00 36.93 36 ASN E O 1
ATOM 3020 N N . SER E 1 22 ? 18.729 4.869 18.863 1.00 34.12 37 SER E N 1
ATOM 3021 C CA . SER E 1 22 ? 17.300 4.576 18.803 1.00 32.38 37 SER E CA 1
ATOM 3022 C C . SER E 1 22 ? 16.957 3.245 18.137 1.00 32.23 37 SER E C 1
ATOM 3023 O O . SER E 1 22 ? 15.837 2.787 18.208 1.00 37.09 37 SER E O 1
ATOM 3026 N N . VAL E 1 23 ? 17.911 2.640 17.454 1.00 34.40 38 VAL E N 1
ATOM 3027 C CA . VAL E 1 23 ? 17.636 1.505 16.582 1.00 33.18 38 VAL E CA 1
ATOM 3028 C C . VAL E 1 23 ? 18.032 0.176 17.225 1.00 30.82 38 VAL E C 1
ATOM 3029 O O . VAL E 1 23 ? 19.074 0.055 17.808 1.00 28.24 38 VAL E O 1
ATOM 3033 N N . VAL E 1 24 ? 17.142 -0.799 17.096 1.00 31.91 39 VAL E N 1
ATOM 3034 C CA . VAL E 1 24 ? 17.470 -2.216 17.283 1.00 32.00 39 VAL E CA 1
ATOM 3035 C C . VAL E 1 24 ? 17.155 -2.977 16.032 1.00 32.70 39 VAL E C 1
ATOM 3036 O O . VAL E 1 24 ? 16.215 -2.656 15.309 1.00 29.39 39 VAL E O 1
ATOM 3040 N N . SER E 1 25 ? 17.936 -4.013 15.809 1.00 36.31 40 SER E N 1
ATOM 3041 C CA . SER E 1 25 ? 17.782 -4.840 14.624 1.00 40.21 40 SER E CA 1
ATOM 3042 C C . SER E 1 25 ? 17.427 -6.307 14.921 1.00 38.69 40 SER E C 1
ATOM 3043 O O . SER E 1 25 ? 17.991 -6.964 15.803 1.00 35.64 40 SER E O 1
ATOM 3046 N N . LEU E 1 26 ? 16.499 -6.782 14.103 1.00 35.37 41 LEU E N 1
ATOM 3047 C CA . LEU E 1 26 ? 16.055 -8.140 14.085 1.00 36.12 41 LEU E CA 1
ATOM 3048 C C . LEU E 1 26 ? 16.232 -8.726 12.700 1.00 43.13 41 LEU E C 1
ATOM 3049 O O . LEU E 1 26 ? 16.244 -7.995 11.719 1.00 42.51 41 LEU E O 1
ATOM 3054 N N . SER E 1 27 ? 16.244 -10.050 12.622 1.00 41.67 42 SER E N 1
ATOM 3055 C CA . SER E 1 27 ? 16.091 -10.731 11.334 1.00 39.16 42 SER E CA 1
ATOM 3056 C C . SER E 1 27 ? 14.692 -10.482 10.787 1.00 34.19 42 SER E C 1
ATOM 3057 O O . SER E 1 27 ? 13.745 -10.310 11.531 1.00 31.40 42 SER E O 1
ATOM 3060 N N . GLN E 1 28 ? 14.568 -10.497 9.471 1.00 35.36 43 GLN E N 1
ATOM 3061 C CA . GLN E 1 28 ? 13.253 -10.332 8.830 1.00 32.37 43 GLN E CA 1
ATOM 3062 C C . GLN E 1 28 ? 12.255 -11.425 9.263 1.00 32.36 43 GLN E C 1
ATOM 3063 O O . GLN E 1 28 ? 11.100 -11.123 9.604 1.00 34.50 43 GLN E O 1
ATOM 3069 N N . PRO E 1 29 ? 12.686 -12.696 9.278 1.00 34.79 44 PRO E N 1
ATOM 3070 C CA . PRO E 1 29 ? 11.739 -13.749 9.751 1.00 37.18 44 PRO E CA 1
ATOM 3071 C C . PRO E 1 29 ? 11.238 -13.537 11.192 1.00 37.89 44 PRO E C 1
ATOM 3072 O O . PRO E 1 29 ? 10.057 -13.701 11.462 1.00 37.98 44 PRO E O 1
ATOM 3076 N N . LYS E 1 30 ? 12.099 -13.048 12.068 1.00 37.18 45 LYS E N 1
ATOM 3077 C CA . LYS E 1 30 ? 11.659 -12.689 13.418 1.00 41.25 45 LYS E CA 1
ATOM 3078 C C . LYS E 1 30 ? 10.693 -11.492 13.418 1.00 42.25 45 LYS E C 1
ATOM 3079 O O . LYS E 1 30 ? 9.673 -11.508 14.116 1.00 44.89 45 LYS E O 1
ATOM 3085 N N . MET E 1 31 ? 11.003 -10.469 12.628 1.00 39.96 46 MET E N 1
ATOM 3086 C CA . MET E 1 31 ? 10.059 -9.330 12.45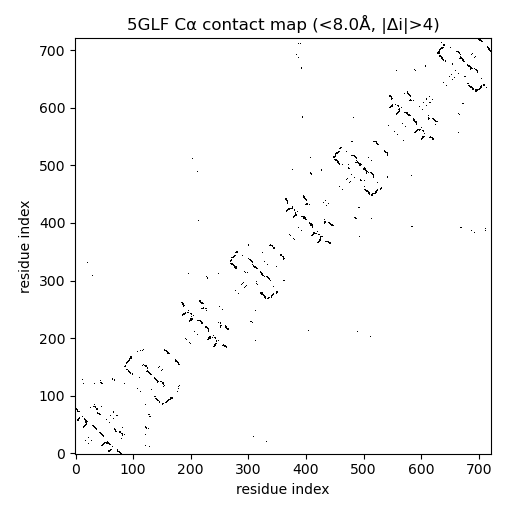4 1.00 41.25 46 MET E CA 1
ATOM 3087 C C . MET E 1 31 ? 8.694 -9.779 11.947 1.00 36.56 46 MET E C 1
ATOM 3088 O O . MET E 1 31 ? 7.661 -9.388 12.451 1.00 34.57 46 MET E O 1
ATOM 3093 N N . ASP E 1 32 ? 8.722 -10.646 10.951 1.00 39.34 47 ASP E N 1
ATOM 3094 C CA . ASP E 1 32 ? 7.475 -11.243 10.406 1.00 40.01 47 ASP E CA 1
ATOM 3095 C C . ASP E 1 32 ? 6.687 -12.054 11.463 1.00 42.26 47 ASP E C 1
ATOM 3096 O O . ASP E 1 32 ? 5.498 -11.854 11.676 1.00 37.38 47 ASP E O 1
ATOM 3101 N N . GLU E 1 33 ? 7.376 -12.911 12.184 1.00 41.88 48 GLU E N 1
ATOM 3102 C CA . GLU E 1 33 ? 6.749 -13.673 13.286 1.00 44.19 48 GLU E CA 1
ATOM 3103 C C . GLU E 1 33 ? 6.070 -12.788 14.346 1.00 44.28 48 GLU E C 1
ATOM 3104 O O . GLU E 1 33 ? 4.919 -13.019 14.752 1.00 40.36 48 GLU E O 1
ATOM 3110 N N . LEU E 1 34 ? 6.765 -11.729 14.732 1.00 41.67 49 LEU E N 1
ATOM 3111 C CA . LEU E 1 34 ? 6.204 -10.750 15.687 1.00 41.21 49 LEU E CA 1
ATOM 3112 C C . LEU E 1 34 ? 5.220 -9.754 15.114 1.00 40.88 49 LEU E C 1
ATOM 3113 O O . LEU E 1 34 ? 4.638 -8.949 15.847 1.00 38.53 49 LEU E O 1
ATOM 3118 N N . GLN E 1 35 ? 5.035 -9.803 13.803 1.00 41.84 50 GLN E N 1
ATOM 3119 C CA . GLN E 1 35 ? 4.240 -8.836 13.043 1.00 42.29 50 GLN E CA 1
ATOM 3120 C C . GLN E 1 35 ? 4.659 -7.373 13.316 1.00 39.11 50 GLN E C 1
ATOM 3121 O O . GLN E 1 35 ? 3.867 -6.461 13.508 1.00 34.78 50 GLN E O 1
ATOM 3127 N N . LEU E 1 36 ? 5.962 -7.197 13.280 1.00 35.30 51 LEU E N 1
ATOM 3128 C CA . LEU E 1 36 ? 6.571 -5.876 13.351 1.00 38.18 51 LEU E CA 1
ATOM 3129 C C . LEU E 1 36 ? 6.852 -5.404 11.916 1.00 37.21 51 LEU E C 1
ATOM 3130 O O . LEU E 1 36 ? 7.133 -6.199 11.039 1.00 35.51 51 LEU E O 1
ATOM 3135 N N . PHE E 1 37 ? 6.744 -4.100 11.722 1.00 39.34 52 PHE E N 1
ATOM 3136 C CA . PHE E 1 37 ? 7.072 -3.430 10.462 1.00 36.10 52 PHE E CA 1
ATOM 3137 C C . PHE E 1 37 ? 8.284 -2.565 10.668 1.00 38.39 52 PHE E C 1
ATOM 3138 O O . PHE E 1 37 ? 8.485 -2.005 11.757 1.00 36.04 52 PHE E O 1
ATOM 3146 N N . ARG E 1 38 ? 9.112 -2.478 9.637 1.00 32.74 53 ARG E N 1
ATOM 3147 C CA . ARG E 1 38 ? 10.221 -1.535 9.630 1.00 32.80 53 ARG E CA 1
ATOM 3148 C C . ARG E 1 38 ? 9.787 -0.181 10.179 1.00 31.95 53 ARG E C 1
ATOM 3149 O O . ARG E 1 38 ? 8.796 0.355 9.754 1.00 30.09 53 ARG E O 1
ATOM 3157 N N . GLY E 1 39 ? 10.541 0.330 11.146 1.00 32.60 54 GLY E N 1
ATOM 3158 C CA . GLY E 1 39 ? 10.266 1.630 11.761 1.00 33.20 54 GLY E CA 1
ATOM 3159 C C . GLY E 1 39 ? 9.281 1.643 12.933 1.00 34.57 54 GLY E C 1
ATOM 3160 O O . GLY E 1 39 ? 9.085 2.654 13.555 1.00 35.37 54 GLY E O 1
ATOM 3161 N N . ASP E 1 40 ? 8.662 0.516 13.244 1.00 33.63 55 ASP E N 1
ATOM 3162 C CA . ASP E 1 40 ? 7.777 0.441 14.408 1.00 33.03 55 ASP E CA 1
ATOM 3163 C C . ASP E 1 40 ? 8.520 0.728 15.723 1.00 26.23 55 ASP E C 1
ATOM 3164 O O . ASP E 1 40 ? 9.697 0.450 15.860 1.00 22.93 55 ASP E O 1
ATOM 3169 N N . THR E 1 41 ? 7.799 1.322 16.644 1.00 26.66 56 THR E N 1
ATOM 3170 C CA . THR E 1 41 ? 8.284 1.510 17.992 1.00 31.02 56 THR E CA 1
ATOM 3171 C C . THR E 1 41 ? 8.111 0.185 18.725 1.00 31.83 56 THR E C 1
ATOM 3172 O O . THR E 1 41 ? 7.058 -0.437 18.670 1.00 29.91 56 THR E O 1
ATOM 3176 N N . VAL E 1 42 ? 9.170 -0.250 19.377 1.00 29.92 57 VAL E N 1
ATOM 3177 C CA . VAL E 1 42 ? 9.105 -1.461 20.217 1.00 31.05 57 VAL E CA 1
ATOM 3178 C C . VAL E 1 42 ? 9.449 -1.158 21.670 1.00 32.02 57 VAL E C 1
ATOM 3179 O O . VAL E 1 42 ? 10.274 -0.278 21.961 1.00 32.92 57 VAL E O 1
ATOM 3183 N N . LEU E 1 43 ? 8.838 -1.934 22.561 1.00 32.09 58 LEU E N 1
ATOM 3184 C CA . LEU E 1 43 ? 9.154 -1.905 24.005 1.00 29.88 58 LEU E CA 1
ATOM 3185 C C . LEU E 1 43 ? 10.041 -3.096 24.387 1.00 27.18 58 LEU E C 1
ATOM 3186 O O . LEU E 1 43 ? 9.706 -4.224 24.157 1.00 29.22 58 LEU E O 1
ATOM 3191 N N . LEU E 1 44 ? 11.186 -2.784 24.970 1.00 27.63 59 LEU E N 1
ATOM 3192 C CA . LEU E 1 44 ? 12.162 -3.745 25.360 1.00 28.36 59 LEU E CA 1
ATOM 3193 C C . LEU E 1 44 ? 12.227 -3.838 26.894 1.00 29.99 59 LEU E C 1
ATOM 3194 O O . LEU E 1 44 ? 12.139 -2.848 27.581 1.00 26.74 59 LEU E O 1
ATOM 3199 N N . LYS E 1 45 ? 12.314 -5.066 27.386 1.00 33.11 60 LYS E N 1
ATOM 3200 C CA . LYS E 1 45 ? 12.465 -5.340 28.827 1.00 35.09 60 LYS E CA 1
ATOM 3201 C C . LYS E 1 45 ? 13.746 -6.091 29.116 1.00 34.43 60 LYS E C 1
ATOM 3202 O O . LYS E 1 45 ? 14.015 -7.136 28.550 1.00 33.45 60 LYS E O 1
ATOM 3208 N N . GLY E 1 46 ? 14.516 -5.532 30.023 1.00 32.75 61 GLY E N 1
ATOM 3209 C CA . GLY E 1 46 ? 15.811 -6.046 30.363 1.00 36.28 61 GLY E CA 1
ATOM 3210 C C . GLY E 1 46 ? 15.847 -6.482 31.798 1.00 36.91 61 GLY E C 1
ATOM 3211 O O . GLY E 1 46 ? 14.884 -7.010 32.322 1.00 37.57 61 GLY E O 1
ATOM 3212 N N . LYS E 1 47 ? 16.969 -6.255 32.437 1.00 35.85 62 LYS E N 1
ATOM 3213 C CA . LYS E 1 47 ? 17.118 -6.713 33.808 1.00 39.38 62 LYS E CA 1
ATOM 3214 C C . LYS E 1 47 ? 16.683 -5.624 34.735 1.00 37.40 62 LYS E C 1
ATOM 3215 O O . LYS E 1 47 ? 16.646 -4.458 34.345 1.00 32.49 62 LYS E O 1
ATOM 3221 N N . LYS E 1 48 ? 16.403 -6.024 35.979 1.00 34.96 63 LYS E N 1
ATOM 3222 C CA . LYS E 1 48 ? 16.074 -5.087 37.047 1.00 34.44 63 LYS E CA 1
ATOM 3223 C C . LYS E 1 48 ? 14.813 -4.298 36.749 1.00 31.29 63 LYS E C 1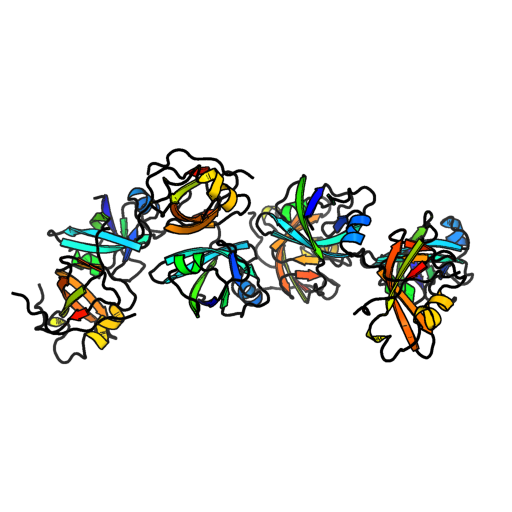
ATOM 3224 O O . LYS E 1 48 ? 14.733 -3.123 37.074 1.00 28.68 63 LYS E O 1
ATOM 3230 N N . ARG E 1 49 ? 13.888 -4.922 36.036 1.00 31.57 64 ARG E N 1
ATOM 3231 C CA . ARG E 1 49 ? 12.664 -4.258 35.581 1.00 37.15 64 ARG E CA 1
ATOM 3232 C C . ARG E 1 49 ? 12.858 -3.037 34.670 1.00 32.85 64 ARG E C 1
ATOM 3233 O O . ARG E 1 49 ? 11.949 -2.222 34.527 1.00 36.16 64 ARG E O 1
ATOM 3241 N N . ARG E 1 50 ? 14.046 -2.919 34.083 1.00 29.41 65 ARG E N 1
ATOM 3242 C CA . ARG E 1 50 ? 14.334 -1.811 33.203 1.00 30.69 65 ARG E CA 1
ATOM 3243 C C . ARG E 1 50 ? 13.536 -2.011 31.915 1.00 36.19 65 ARG E C 1
ATOM 3244 O O . ARG E 1 50 ? 13.379 -3.152 31.425 1.00 32.93 65 ARG E O 1
ATOM 3252 N N . GLU E 1 51 ? 13.056 -0.894 31.383 1.00 33.84 66 GLU E N 1
ATOM 3253 C CA . GLU E 1 51 ? 12.443 -0.846 30.055 1.00 36.18 66 GLU E CA 1
ATOM 3254 C C . GLU E 1 51 ? 13.080 0.205 29.167 1.00 37.17 66 GLU E C 1
ATOM 3255 O O . GLU E 1 51 ? 13.617 1.193 29.650 1.00 32.45 66 GLU E O 1
ATOM 3261 N N . ALA E 1 52 ? 12.922 -0.013 27.869 1.00 33.94 67 ALA E N 1
ATOM 3262 C CA . ALA E 1 52 ? 13.381 0.943 26.840 1.00 33.57 67 ALA E CA 1
ATOM 3263 C C . ALA E 1 52 ? 12.499 0.878 25.631 1.00 31.31 67 ALA E C 1
ATOM 3264 O O . ALA E 1 52 ? 11.851 -0.150 25.360 1.00 29.04 67 ALA E O 1
ATOM 3266 N N . VAL E 1 53 ? 12.440 2.007 24.940 1.00 31.64 68 VAL E N 1
ATOM 3267 C CA . VAL E 1 53 ? 11.701 2.124 23.667 1.00 30.88 68 VAL E CA 1
ATOM 3268 C C . VAL E 1 53 ? 12.683 2.424 22.534 1.00 30.98 68 VAL E C 1
ATOM 3269 O O . VAL E 1 53 ? 13.590 3.241 22.665 1.00 37.61 68 VAL E O 1
ATOM 3273 N N . CYS E 1 54 ? 12.525 1.687 21.461 1.00 31.74 69 CYS E N 1
ATOM 3274 C CA . CYS E 1 54 ? 13.389 1.775 20.282 1.00 32.52 69 CYS E CA 1
ATOM 3275 C C . CYS E 1 54 ? 12.603 1.617 18.987 1.00 30.06 69 CYS E C 1
ATOM 3276 O O . CYS E 1 54 ? 11.457 1.265 18.976 1.00 27.29 69 CYS E O 1
ATOM 3279 N N . ILE E 1 55 ? 13.316 1.851 17.900 1.00 31.61 70 ILE E N 1
ATOM 3280 C CA . ILE E 1 55 ? 12.801 1.668 16.547 1.00 30.62 70 ILE E CA 1
ATOM 3281 C C . ILE E 1 55 ? 13.395 0.374 16.049 1.00 26.19 70 ILE E C 1
ATOM 3282 O O . ILE E 1 55 ? 14.594 0.186 16.107 1.00 25.35 70 ILE E O 1
ATOM 3287 N N . VAL E 1 56 ? 12.562 -0.471 15.482 1.00 25.67 71 VAL E N 1
ATOM 3288 C CA . VAL E 1 56 ? 13.034 -1.740 14.955 1.00 26.33 71 VAL E CA 1
ATOM 3289 C C . VAL E 1 56 ? 13.265 -1.666 13.406 1.00 31.01 71 VAL E C 1
ATOM 3290 O O . VAL E 1 56 ? 12.438 -1.153 12.673 1.00 30.79 71 VAL E O 1
ATOM 3294 N N . LEU E 1 57 ? 14.416 -2.179 12.972 1.00 33.30 72 LEU E N 1
ATOM 3295 C CA . LEU E 1 57 ? 14.758 -2.367 11.550 1.00 37.19 72 LEU E CA 1
ATOM 3296 C C . LEU E 1 57 ? 15.248 -3.784 11.342 1.00 37.41 72 LEU E C 1
ATOM 3297 O O . LEU E 1 57 ? 15.666 -4.453 12.299 1.00 35.44 72 LEU E O 1
ATOM 3302 N N . SER E 1 58 ? 15.198 -4.257 10.106 1.00 35.23 73 SER E N 1
ATOM 3303 C CA . SER E 1 58 ? 15.724 -5.612 9.828 1.00 38.62 73 SER E CA 1
ATOM 3304 C C . SER E 1 58 ? 17.214 -5.571 9.593 1.00 38.71 73 SER E C 1
ATOM 3305 O O . SER E 1 58 ? 17.779 -4.548 9.255 1.00 42.48 73 SER E O 1
ATOM 3308 N N . ASP E 1 59 ? 17.836 -6.710 9.762 1.00 42.07 74 ASP E N 1
ATOM 3309 C CA . ASP E 1 59 ? 19.242 -6.862 9.452 1.00 46.94 74 ASP E CA 1
ATOM 3310 C C . ASP E 1 59 ? 19.435 -8.258 8.903 1.00 52.73 74 ASP E C 1
ATOM 3311 O O . ASP E 1 59 ? 19.001 -9.225 9.499 1.00 48.85 74 ASP E O 1
ATOM 3316 N N . ASP E 1 60 ? 20.109 -8.361 7.768 1.00 57.38 75 ASP E N 1
ATOM 3317 C CA . ASP E 1 60 ? 20.211 -9.660 7.080 1.00 56.49 75 ASP E CA 1
ATOM 3318 C C . ASP E 1 60 ? 21.289 -10.583 7.653 1.00 54.31 75 ASP E C 1
ATOM 3319 O O . ASP E 1 60 ? 21.288 -11.753 7.362 1.00 58.09 75 ASP E O 1
ATOM 3324 N N . THR E 1 61 ? 22.155 -10.092 8.523 1.00 53.24 76 THR E N 1
ATOM 3325 C CA . THR E 1 61 ? 23.100 -11.001 9.243 1.00 56.45 76 THR E CA 1
ATOM 3326 C C . THR E 1 61 ? 22.654 -11.430 10.655 1.00 56.37 76 THR E C 1
ATOM 3327 O O . THR E 1 61 ? 23.307 -12.234 11.299 1.00 61.97 76 THR E O 1
ATOM 3331 N N . CYS E 1 62 ? 21.556 -10.871 11.126 1.00 57.43 77 CYS E N 1
ATOM 3332 C CA . CYS E 1 62 ? 21.073 -11.112 12.496 1.00 53.63 77 CYS E CA 1
ATOM 3333 C C . CYS E 1 62 ? 20.467 -12.500 12.586 1.00 45.70 77 CYS E C 1
ATOM 3334 O O . CYS E 1 62 ? 19.639 -12.854 11.783 1.00 38.37 77 CYS E O 1
ATOM 3337 N N . SER E 1 63 ? 20.885 -13.276 13.567 1.00 47.95 78 SER E N 1
ATOM 3338 C CA . SER E 1 63 ? 20.250 -14.582 13.822 1.00 51.51 78 SER E CA 1
ATOM 3339 C C . SER E 1 63 ? 18.834 -14.366 14.291 1.00 45.45 78 SER E C 1
ATOM 3340 O O . SER E 1 63 ? 18.569 -13.420 15.014 1.00 43.78 78 SER E O 1
ATOM 3343 N N . ASP E 1 64 ? 17.955 -15.283 13.924 1.00 43.18 79 ASP E N 1
ATOM 3344 C CA . ASP E 1 64 ? 16.517 -15.186 14.267 1.00 46.68 79 ASP E CA 1
ATOM 3345 C C . ASP E 1 64 ? 16.239 -14.984 15.761 1.00 43.12 79 ASP E C 1
ATOM 3346 O O . ASP E 1 64 ? 15.347 -14.236 16.119 1.00 42.80 79 ASP E O 1
ATOM 3351 N N . GLU E 1 65 ? 17.034 -15.624 16.618 1.00 38.88 80 GLU E N 1
ATOM 3352 C CA . GLU E 1 65 ? 16.834 -15.499 18.079 1.00 44.44 80 GLU E CA 1
ATOM 3353 C C . GLU E 1 65 ? 17.629 -14.419 18.757 1.00 43.11 80 GLU E C 1
ATOM 3354 O O . GLU E 1 65 ? 17.645 -14.350 19.974 1.00 45.32 80 GLU E O 1
ATOM 3360 N N . LYS E 1 66 ? 18.242 -13.563 17.961 1.00 40.32 81 LYS E N 1
ATOM 3361 C CA . LYS E 1 66 ? 19.017 -12.464 18.480 1.00 41.78 81 LYS E CA 1
ATOM 3362 C C . LYS E 1 66 ? 18.498 -11.081 18.135 1.00 35.61 81 LYS E C 1
ATOM 3363 O O . LYS E 1 66 ? 17.682 -10.896 17.252 1.00 30.16 81 LYS E O 1
ATOM 3369 N N . ILE E 1 67 ? 18.993 -10.124 18.893 1.00 33.35 82 ILE E N 1
ATOM 3370 C CA . ILE E 1 67 ? 18.661 -8.722 18.705 1.00 35.25 82 ILE E CA 1
ATOM 3371 C C . ILE E 1 67 ? 19.943 -7.919 18.777 1.00 34.96 82 ILE E C 1
ATOM 3372 O O . ILE E 1 67 ? 20.733 -8.017 19.731 1.00 36.31 82 ILE E O 1
ATOM 3377 N N . ARG E 1 68 ? 20.165 -7.126 17.742 1.00 34.08 83 ARG E N 1
ATOM 3378 C CA . ARG E 1 68 ? 21.335 -6.256 17.718 1.00 34.45 83 ARG E CA 1
ATOM 3379 C C . ARG E 1 68 ? 20.977 -4.956 18.362 1.00 31.34 83 ARG E C 1
ATOM 3380 O O . ARG E 1 68 ? 20.026 -4.290 17.982 1.00 27.48 83 ARG E O 1
ATOM 3388 N N . MET E 1 69 ? 21.740 -4.604 19.372 1.00 36.31 84 MET E N 1
ATOM 3389 C CA . MET E 1 69 ? 21.545 -3.327 20.047 1.00 37.39 84 MET E CA 1
ATOM 3390 C C . MET E 1 69 ? 22.881 -2.760 20.496 1.00 37.84 84 MET E C 1
ATOM 3391 O O . MET E 1 69 ? 23.780 -3.494 20.950 1.00 37.51 84 MET E O 1
ATOM 3396 N N . ASN E 1 70 ? 22.993 -1.446 20.366 1.00 36.60 85 ASN E N 1
ATOM 3397 C CA . ASN E 1 70 ? 24.203 -0.769 20.808 1.00 38.42 85 ASN E CA 1
ATOM 3398 C C . ASN E 1 70 ? 24.326 -0.653 22.325 1.00 36.51 85 ASN E C 1
ATOM 3399 O O . ASN E 1 70 ? 23.400 -0.943 23.093 1.00 30.32 85 ASN E O 1
ATOM 3404 N N . ARG E 1 71 ? 25.503 -0.226 22.714 1.00 37.23 86 ARG E N 1
ATOM 3405 C CA . ARG E 1 71 ? 25.929 -0.206 24.101 1.00 41.43 86 ARG E CA 1
ATOM 3406 C C . ARG E 1 71 ? 25.061 0.720 24.939 1.00 39.06 86 ARG E C 1
ATOM 3407 O O . ARG E 1 71 ? 24.781 0.424 26.087 1.00 39.75 86 ARG E O 1
ATOM 3415 N N . VAL E 1 72 ? 24.613 1.818 24.347 1.00 37.53 87 VAL E N 1
ATOM 3416 C CA . VAL E 1 72 ? 23.770 2.775 25.056 1.00 35.78 87 VAL E CA 1
ATOM 3417 C C . VAL E 1 72 ? 22.445 2.118 25.481 1.00 36.51 87 VAL E C 1
ATOM 3418 O O . VAL E 1 72 ? 21.994 2.253 26.610 1.00 36.60 87 VAL E O 1
ATOM 3422 N N . VAL E 1 73 ? 21.852 1.369 24.573 1.00 33.46 88 VAL E N 1
ATOM 3423 C CA . VAL E 1 73 ? 20.607 0.641 24.857 1.00 30.92 88 VAL E CA 1
ATOM 3424 C C . VAL E 1 73 ? 20.831 -0.505 25.860 1.00 32.10 88 VAL E C 1
ATOM 3425 O O . VAL E 1 73 ? 20.034 -0.706 26.789 1.00 28.34 88 VAL E O 1
ATOM 3429 N N . ARG E 1 74 ? 21.914 -1.245 25.658 1.00 30.52 89 ARG E N 1
ATOM 3430 C CA . ARG E 1 74 ? 22.290 -2.342 26.588 1.00 31.23 89 ARG E CA 1
ATOM 3431 C C . ARG E 1 74 ? 22.390 -1.833 28.029 1.00 32.52 89 ARG E C 1
ATOM 3432 O O . ARG E 1 74 ? 21.804 -2.408 28.960 1.00 31.24 89 ARG E O 1
ATOM 3440 N N . ASN E 1 75 ? 23.105 -0.724 28.179 1.00 31.40 90 ASN E N 1
ATOM 3441 C CA . ASN E 1 75 ? 23.295 -0.112 29.482 1.00 33.22 90 ASN E CA 1
ATOM 3442 C C . ASN E 1 75 ? 22.001 0.307 30.097 1.00 35.25 90 ASN E C 1
ATOM 3443 O O . ASN E 1 75 ? 21.712 0.061 31.273 1.00 33.63 90 ASN E O 1
ATOM 3448 N N . ASN E 1 76 ? 21.181 0.911 29.279 1.00 37.32 91 ASN E N 1
ATOM 3449 C CA . ASN E 1 76 ? 19.847 1.335 29.697 1.00 38.68 91 ASN E CA 1
ATOM 3450 C C . ASN E 1 76 ? 18.928 0.211 30.179 1.00 37.49 91 ASN E C 1
ATOM 3451 O O . ASN E 1 76 ? 18.046 0.398 31.041 1.00 39.82 91 ASN E O 1
ATOM 3456 N N . LEU E 1 77 ? 19.125 -0.947 29.576 1.00 34.63 92 LEU E N 1
ATOM 3457 C CA . LEU E 1 77 ? 18.423 -2.186 29.943 1.00 34.71 92 LEU E CA 1
ATOM 3458 C C . LEU E 1 77 ? 19.169 -3.059 30.990 1.00 32.27 92 LEU E C 1
ATOM 3459 O O . LEU E 1 77 ? 18.663 -4.075 31.410 1.00 32.57 92 LEU E O 1
ATOM 3464 N N . ARG E 1 78 ? 20.342 -2.622 31.393 1.00 33.77 93 ARG E N 1
ATOM 3465 C CA . ARG E 1 78 ? 21.201 -3.333 32.373 1.00 37.05 93 ARG E CA 1
ATOM 3466 C C . ARG E 1 78 ? 21.508 -4.752 31.910 1.00 40.13 93 ARG E C 1
ATOM 3467 O O . ARG E 1 78 ? 21.432 -5.696 32.679 1.00 39.37 93 ARG E O 1
ATOM 3475 N N . VAL E 1 79 ? 21.819 -4.880 30.634 1.00 35.81 94 VAL E N 1
ATOM 3476 C CA . VAL E 1 79 ? 22.207 -6.151 30.088 1.00 34.58 94 VAL E CA 1
ATOM 3477 C C . VAL E 1 79 ? 23.573 -6.061 29.433 1.00 36.29 94 VAL E C 1
ATOM 3478 O O . VAL E 1 79 ? 24.005 -4.988 29.025 1.00 40.24 94 VAL E O 1
ATOM 3482 N N . ARG E 1 80 ? 24.191 -7.220 29.299 1.00 38.57 95 ARG E N 1
ATOM 3483 C CA . ARG E 1 80 ? 25.425 -7.376 28.558 1.00 43.58 95 ARG E CA 1
ATOM 3484 C C . ARG E 1 80 ? 25.171 -8.248 27.329 1.00 46.44 95 ARG E C 1
ATOM 3485 O O . ARG E 1 80 ? 24.118 -8.889 27.161 1.00 42.57 95 ARG E O 1
ATOM 3493 N N . LEU E 1 81 ? 26.134 -8.230 26.429 1.00 44.80 96 LEU E N 1
ATOM 3494 C CA . LEU E 1 81 ? 26.097 -9.129 25.269 1.00 45.39 96 LEU E CA 1
ATOM 3495 C C . LEU E 1 81 ? 25.849 -10.543 25.786 1.00 45.70 96 LEU E C 1
ATOM 3496 O O . LEU E 1 81 ? 26.430 -10.945 26.792 1.00 38.55 96 LEU E O 1
ATOM 3501 N N . GLY E 1 82 ? 24.971 -11.267 25.114 1.00 43.53 97 GLY E N 1
ATOM 3502 C CA . GLY E 1 82 ? 24.681 -12.648 25.495 1.00 40.16 97 GLY E CA 1
ATOM 3503 C C . GLY E 1 82 ? 23.519 -12.815 26.471 1.00 42.04 97 GLY E C 1
ATOM 3504 O O . GLY E 1 82 ? 22.969 -13.900 26.574 1.00 44.33 97 GLY E O 1
ATOM 3505 N N . ASP E 1 83 ? 23.148 -11.755 27.189 1.00 38.41 98 ASP E N 1
ATOM 3506 C CA . ASP E 1 83 ? 21.965 -11.778 28.052 1.00 38.23 98 ASP E CA 1
ATOM 3507 C C . ASP E 1 83 ? 20.708 -11.823 27.182 1.00 39.28 98 ASP E C 1
ATOM 3508 O O . ASP E 1 83 ? 20.760 -11.655 25.972 1.00 38.83 98 ASP E O 1
ATOM 3513 N N . VAL E 1 84 ? 19.575 -12.002 27.825 1.00 37.60 99 VAL E N 1
ATOM 3514 C CA . VAL E 1 84 ? 18.284 -12.159 27.135 1.00 38.64 99 VAL E CA 1
ATOM 3515 C C . VAL E 1 84 ? 17.406 -10.967 27.476 1.00 39.21 99 VAL E C 1
ATOM 3516 O O . VAL E 1 84 ? 17.384 -10.515 28.600 1.00 38.22 99 VAL E O 1
ATOM 3520 N N . ILE E 1 85 ? 16.663 -10.476 26.496 1.00 38.21 100 ILE E N 1
ATOM 3521 C CA . ILE E 1 85 ? 15.665 -9.439 26.728 1.00 35.17 100 ILE E CA 1
ATOM 3522 C C . ILE E 1 85 ? 14.339 -9.914 26.186 1.00 30.12 100 ILE E C 1
ATOM 3523 O O . ILE E 1 85 ? 14.273 -10.907 25.517 1.00 36.25 100 ILE E O 1
ATOM 3528 N N . SER E 1 86 ? 13.284 -9.178 26.453 1.00 27.63 101 SER E N 1
ATOM 3529 C CA . SER E 1 86 ? 12.012 -9.423 25.804 1.00 31.83 101 SER E CA 1
ATOM 3530 C C . SER E 1 86 ? 11.574 -8.193 25.007 1.00 32.91 101 SER E C 1
ATOM 3531 O O . SER E 1 86 ? 11.900 -7.060 25.343 1.00 29.08 101 SER E O 1
ATOM 3534 N N . ILE E 1 87 ? 10.853 -8.462 23.933 1.00 31.65 102 ILE E N 1
ATOM 3535 C CA . ILE E 1 87 ? 10.450 -7.430 22.985 1.00 33.00 102 ILE E CA 1
ATOM 3536 C C . ILE E 1 87 ? 8.970 -7.533 22.715 1.00 30.87 102 ILE E C 1
ATOM 3537 O O . ILE E 1 87 ? 8.387 -8.604 22.654 1.00 35.28 102 ILE E O 1
ATOM 3542 N N . GLN E 1 88 ? 8.348 -6.385 22.586 1.00 36.13 103 GLN E N 1
ATOM 3543 C CA . GLN E 1 88 ? 6.949 -6.340 22.164 1.00 36.57 103 GLN E CA 1
ATOM 3544 C C . GLN E 1 88 ? 6.640 -5.038 21.434 1.00 36.83 103 GLN E C 1
ATOM 3545 O O . GLN E 1 88 ? 7.376 -4.040 21.564 1.00 35.43 103 GLN E O 1
ATOM 3551 N N . PRO E 1 89 ? 5.560 -5.035 20.641 1.00 39.32 104 PRO E N 1
ATOM 3552 C CA . PRO E 1 89 ? 5.251 -3.813 19.943 1.00 39.11 104 PRO E CA 1
ATOM 3553 C C . PRO E 1 89 ? 4.786 -2.811 20.947 1.00 37.75 104 PRO E C 1
ATOM 3554 O O . PRO E 1 89 ? 4.214 -3.159 21.975 1.00 41.51 104 PRO E O 1
ATOM 3558 N N . CYS E 1 90 ? 5.023 -1.562 20.621 1.00 38.67 105 CYS E N 1
ATOM 3559 C CA . CYS E 1 90 ? 4.622 -0.460 21.465 1.00 43.20 105 CYS E CA 1
ATOM 3560 C C . CYS E 1 90 ? 3.880 0.593 20.618 1.00 47.84 105 CYS E C 1
ATOM 3561 O O . CYS E 1 90 ? 4.406 1.675 20.384 1.00 43.08 105 CYS E O 1
ATOM 3564 N N . PRO E 1 91 ? 2.664 0.265 20.147 1.00 50.80 106 PRO E N 1
ATOM 3565 C CA . PRO E 1 91 ? 1.972 1.117 19.152 1.00 55.68 106 PRO E CA 1
ATOM 3566 C C . PRO E 1 91 ? 1.274 2.368 19.680 1.00 59.05 106 PRO E C 1
ATOM 3567 O O . PRO E 1 91 ? 0.915 3.266 18.921 1.00 55.62 106 PRO E O 1
ATOM 3571 N N . ASP E 1 92 ? 1.127 2.438 20.983 1.00 58.66 107 ASP E N 1
ATOM 3572 C CA . ASP E 1 92 ? 0.466 3.585 21.602 1.00 63.66 107 ASP E CA 1
ATOM 3573 C C . ASP E 1 92 ? 1.308 4.895 21.679 1.00 63.87 107 ASP E C 1
ATOM 3574 O O . ASP E 1 92 ? 0.773 5.935 22.048 1.00 60.15 107 ASP E O 1
ATOM 3579 N N . VAL E 1 93 ? 2.583 4.861 21.294 1.00 58.33 108 VAL E N 1
ATOM 3580 C CA . VAL E 1 93 ? 3.532 5.964 21.596 1.00 50.71 108 VAL E CA 1
ATOM 3581 C C . VAL E 1 93 ? 3.208 7.197 20.753 1.00 45.93 108 VAL E C 1
ATOM 3582 O O . VAL E 1 93 ? 3.211 7.139 19.559 1.00 49.15 108 VAL E O 1
ATOM 3586 N N . LYS E 1 94 ? 2.950 8.304 21.416 1.00 42.31 109 LYS E N 1
ATOM 3587 C CA . LYS E 1 94 ? 2.547 9.535 20.748 1.00 41.18 109 LYS E CA 1
ATOM 3588 C C . LYS E 1 94 ? 3.723 10.482 20.653 1.00 37.63 109 LYS E C 1
ATOM 3589 O O . LYS E 1 94 ? 4.728 10.333 21.334 1.00 37.87 109 LYS E O 1
ATOM 3595 N N . TYR E 1 95 ? 3.538 11.483 19.818 1.00 35.29 110 TYR E N 1
ATOM 3596 C CA . TYR E 1 95 ? 4.469 12.588 19.667 1.00 34.92 110 TYR E CA 1
ATOM 3597 C C . TYR E 1 95 ? 4.479 13.395 20.950 1.00 32.78 110 TYR E C 1
ATOM 3598 O O . TYR E 1 95 ? 3.454 13.648 21.534 1.00 35.72 110 TYR E O 1
ATOM 3607 N N . GLY E 1 96 ? 5.656 13.730 21.431 1.00 34.50 111 GLY E N 1
ATOM 3608 C CA . GLY E 1 96 ? 5.739 14.411 22.729 1.00 36.66 111 GLY E CA 1
ATOM 3609 C C . GLY E 1 96 ? 5.384 15.889 22.631 1.00 35.36 111 GLY E C 1
ATOM 3610 O O . GLY E 1 96 ? 5.795 16.570 21.705 1.00 29.73 111 GLY E O 1
ATOM 3611 N N . LYS E 1 97 ? 4.657 16.368 23.623 1.00 33.19 112 LYS E N 1
ATOM 3612 C CA . LYS E 1 97 ? 4.486 17.802 23.843 1.00 35.00 112 LYS E CA 1
ATOM 3613 C C . LYS E 1 97 ? 5.760 18.415 24.361 1.00 36.03 112 LYS E C 1
ATOM 3614 O O . LYS E 1 97 ? 6.186 19.464 23.904 1.00 35.50 112 LYS E O 1
ATOM 3620 N N . ARG E 1 98 ? 6.374 17.750 25.328 1.00 35.04 113 ARG E N 1
ATOM 3621 C CA . ARG E 1 98 ? 7.603 18.258 25.940 1.00 36.32 113 ARG E CA 1
ATOM 3622 C C . ARG E 1 98 ? 8.335 17.178 26.677 1.00 33.67 113 ARG E C 1
ATOM 3623 O O . ARG E 1 98 ? 7.744 16.190 27.097 1.00 39.21 113 ARG E O 1
ATOM 3631 N N . ILE E 1 99 ? 9.646 17.358 26.748 1.00 30.85 114 ILE E N 1
ATOM 3632 C CA . ILE E 1 99 ? 10.538 16.477 27.471 1.00 31.61 114 ILE E CA 1
ATOM 3633 C C . ILE E 1 99 ? 11.545 17.299 28.269 1.00 30.48 114 ILE E C 1
ATOM 3634 O O . ILE E 1 99 ? 11.833 18.447 27.932 1.00 32.31 114 ILE E O 1
ATOM 3639 N N . HIS E 1 100 ? 12.062 16.680 29.317 1.00 31.88 115 HIS E N 1
ATOM 3640 C CA . HIS E 1 100 ? 13.074 17.287 30.176 1.00 33.68 115 HIS E CA 1
ATOM 3641 C C . HIS E 1 100 ? 14.187 16.292 30.342 1.00 33.62 115 HIS E C 1
ATOM 3642 O O . HIS E 1 100 ? 13.980 15.167 30.803 1.00 30.67 115 HIS E O 1
ATOM 3649 N N . VAL E 1 101 ? 15.358 16.709 29.895 1.00 32.13 116 VAL E N 1
ATOM 3650 C CA . VAL E 1 101 ? 16.565 15.912 29.992 1.00 33.68 116 VAL E CA 1
ATOM 3651 C C . VAL E 1 101 ? 17.648 16.703 30.743 1.00 31.60 116 VAL E C 1
ATOM 3652 O O . VAL E 1 101 ? 17.766 17.903 30.558 1.00 32.56 116 VAL E O 1
ATOM 3656 N N . LEU E 1 102 ? 18.459 16.000 31.512 1.00 30.40 117 LEU E N 1
ATOM 3657 C CA . LEU E 1 102 ? 19.564 16.628 32.285 1.00 33.57 117 LEU E CA 1
ATOM 3658 C C . LEU E 1 102 ? 20.856 15.877 32.056 1.00 33.90 117 LEU E C 1
ATOM 3659 O O . LEU E 1 102 ? 20.822 14.654 31.965 1.00 35.26 117 LEU E O 1
ATOM 3664 N N . PRO E 1 103 ? 21.987 16.600 31.887 1.00 36.08 118 PRO E N 1
ATOM 3665 C CA . PRO E 1 103 ? 23.251 15.937 31.643 1.00 38.64 118 PRO E CA 1
ATOM 3666 C C . PRO E 1 103 ? 23.767 15.249 32.894 1.00 38.03 118 PRO E C 1
ATOM 3667 O O . PRO E 1 103 ? 23.367 15.563 34.008 1.00 42.17 118 PRO E O 1
ATOM 3671 N N . ILE E 1 104 ? 24.607 14.273 32.664 1.00 37.58 119 ILE E N 1
ATOM 3672 C CA . ILE E 1 104 ? 25.269 13.556 33.733 1.00 45.34 119 ILE E CA 1
ATOM 3673 C C . ILE E 1 104 ? 26.532 14.383 34.074 1.00 45.67 119 ILE E C 1
ATOM 3674 O O . ILE E 1 104 ? 27.385 14.635 33.219 1.00 45.69 119 ILE E O 1
ATOM 3679 N N . ASP E 1 105 ? 26.633 14.773 35.334 1.00 47.15 120 ASP E N 1
ATOM 3680 C CA . ASP E 1 105 ? 27.650 15.741 35.813 1.00 50.63 120 ASP E CA 1
ATOM 3681 C C . ASP E 1 105 ? 29.041 15.503 35.267 1.00 49.93 120 ASP E C 1
ATOM 3682 O O . ASP E 1 105 ? 29.644 16.404 34.709 1.00 54.63 120 ASP E O 1
ATOM 3687 N N . ASP E 1 106 ? 29.503 14.267 35.351 1.00 45.31 121 ASP E N 1
ATOM 3688 C CA . ASP E 1 106 ? 30.884 13.948 34.961 1.00 49.65 121 ASP E CA 1
ATOM 3689 C C . ASP E 1 106 ? 31.159 13.986 33.457 1.00 47.76 121 ASP E C 1
ATOM 3690 O O . ASP E 1 106 ? 32.303 13.886 33.064 1.00 46.85 121 ASP E O 1
ATOM 3695 N N . THR E 1 107 ? 30.115 14.077 32.640 1.00 42.46 122 THR E N 1
ATOM 3696 C CA . THR E 1 107 ? 30.279 14.295 31.187 1.00 44.27 122 THR E CA 1
ATOM 3697 C C . THR E 1 107 ? 30.230 15.760 30.751 1.00 43.67 122 THR E C 1
ATOM 3698 O O . THR E 1 107 ? 30.476 16.077 29.585 1.00 47.45 122 THR E O 1
ATOM 3702 N N . VAL E 1 108 ? 29.883 16.660 31.657 1.00 45.57 123 VAL E N 1
ATOM 3703 C CA . VAL E 1 108 ? 29.767 18.094 31.271 1.00 48.31 123 VAL E CA 1
ATOM 3704 C C . VAL E 1 108 ? 30.845 19.043 31.736 1.00 51.70 123 VAL E C 1
ATOM 3705 O O . VAL E 1 108 ? 30.748 20.259 31.596 1.00 50.99 123 VAL E O 1
ATOM 3709 N N . GLU E 1 109 ? 31.896 18.486 32.273 1.00 55.94 124 GLU E N 1
ATOM 3710 C CA . GLU E 1 109 ? 32.978 19.320 32.702 1.00 61.49 124 GLU E CA 1
ATOM 3711 C C . GLU E 1 109 ? 33.907 19.487 31.503 1.00 59.51 124 GLU E C 1
ATOM 3712 O O . GLU E 1 109 ? 34.336 18.504 30.982 1.00 63.99 124 GLU E O 1
ATOM 3718 N N . GLY E 1 110 ? 34.213 20.670 30.997 1.00 58.71 125 GLY E N 1
ATOM 3719 C CA . GLY E 1 110 ? 33.612 21.937 31.326 1.00 60.34 125 GLY E CA 1
ATOM 3720 C C . GLY E 1 110 ? 33.076 22.386 29.983 1.00 61.25 125 GLY E C 1
ATOM 3721 O O . GLY E 1 110 ? 33.857 22.678 29.087 1.00 63.88 125 GLY E O 1
ATOM 3722 N N . ILE E 1 111 ? 31.765 22.276 29.811 1.00 56.72 126 ILE E N 1
ATOM 3723 C CA . ILE E 1 111 ? 31.056 22.831 28.656 1.00 57.22 126 ILE E CA 1
ATOM 3724 C C . ILE E 1 111 ? 30.314 24.055 29.120 1.00 57.44 126 ILE E C 1
ATOM 3725 O O . ILE E 1 111 ? 29.486 23.985 30.027 1.00 56.77 126 ILE E O 1
ATOM 3730 N N . THR E 1 112 ? 30.604 25.169 28.469 1.00 61.04 127 THR E N 1
ATOM 3731 C CA . THR E 1 112 ? 29.787 26.386 28.636 1.00 63.23 127 THR E CA 1
ATOM 3732 C C . THR E 1 112 ? 28.834 26.651 27.447 1.00 56.76 127 THR E C 1
ATOM 3733 O O . THR E 1 112 ? 27.955 27.501 27.548 1.00 49.47 127 THR E O 1
ATOM 3737 N N . GLY E 1 113 ? 28.954 25.874 26.362 1.00 54.69 128 GLY E N 1
ATOM 3738 C CA . GLY E 1 113 ? 28.016 25.977 25.196 1.00 51.01 128 GLY E CA 1
ATOM 3739 C C . GLY E 1 113 ? 26.594 25.622 25.617 1.00 56.34 128 GLY E C 1
ATOM 3740 O O . GLY E 1 113 ? 26.345 25.120 26.726 1.00 48.41 128 GLY E O 1
ATOM 3741 N N . ASN E 1 114 ? 25.657 25.974 24.751 1.00 53.95 129 ASN E N 1
ATOM 3742 C CA . ASN E 1 114 ? 24.265 25.676 24.971 1.00 51.10 129 ASN E CA 1
ATOM 3743 C C . ASN E 1 114 ? 24.024 24.194 24.621 1.00 46.10 129 ASN E C 1
ATOM 3744 O O . ASN E 1 114 ? 24.249 23.747 23.505 1.00 42.69 129 ASN E O 1
ATOM 3749 N N . LEU E 1 115 ? 23.580 23.438 25.613 1.00 40.07 130 LEU E N 1
ATOM 3750 C CA . LEU E 1 115 ? 23.357 22.002 25.453 1.00 38.05 130 LEU E CA 1
ATOM 3751 C C . LEU E 1 115 ? 22.365 21.700 24.332 1.00 36.28 130 LEU E C 1
ATOM 3752 O O . LEU E 1 115 ? 22.587 20.782 23.554 1.00 37.16 130 LEU E O 1
ATOM 3757 N N . PHE E 1 116 ? 21.313 22.504 24.231 1.00 32.45 131 PHE E N 1
ATOM 3758 C CA . PHE E 1 116 ? 20.335 22.344 23.177 1.00 33.50 131 PHE E CA 1
ATOM 3759 C C . PHE E 1 116 ? 20.941 22.545 21.788 1.00 38.12 131 PHE E C 1
ATOM 3760 O O . PHE E 1 116 ? 20.838 21.688 20.893 1.00 39.46 131 PHE E O 1
ATOM 3768 N N . GLU E 1 117 ? 21.600 23.672 21.602 1.00 44.86 132 GLU E N 1
ATOM 3769 C CA . GLU E 1 117 ? 22.187 23.999 20.280 1.00 47.05 132 GLU E CA 1
ATOM 3770 C C . GLU E 1 117 ? 23.298 23.011 19.880 1.00 43.48 132 GLU E C 1
ATOM 3771 O O . GLU E 1 117 ? 23.408 22.580 18.739 1.00 41.23 132 GLU E O 1
ATOM 3777 N N . VAL E 1 118 ? 24.163 22.683 20.811 1.00 37.21 133 VAL E N 1
ATOM 3778 C CA . VAL E 1 118 ? 25.328 21.889 20.445 1.00 39.31 133 VAL E CA 1
ATOM 3779 C C . VAL E 1 118 ? 25.024 20.379 20.406 1.00 40.18 133 VAL E C 1
ATOM 3780 O O . VAL E 1 118 ? 25.541 19.664 19.561 1.00 41.24 133 VAL E O 1
ATOM 3784 N N . TYR E 1 119 ? 24.213 19.893 21.336 1.00 35.41 134 TYR E N 1
ATOM 3785 C CA . TYR E 1 119 ? 24.014 18.415 21.512 1.00 35.28 134 TYR E CA 1
ATOM 3786 C C . TYR E 1 119 ? 22.628 17.946 21.175 1.00 33.60 134 TYR E C 1
ATOM 3787 O O . TYR E 1 119 ? 22.448 17.152 20.294 1.00 36.87 134 TYR E O 1
ATOM 3796 N N . LEU E 1 120 ? 21.638 18.495 21.849 1.00 34.11 135 LEU E N 1
ATOM 3797 C CA . LEU E 1 120 ? 20.289 17.939 21.804 1.00 34.42 135 LEU E CA 1
ATOM 3798 C C . LEU E 1 120 ? 19.561 18.174 20.492 1.00 34.79 135 LEU E C 1
ATOM 3799 O O . LEU E 1 120 ? 18.867 17.291 19.985 1.00 32.79 135 LEU E O 1
ATOM 3804 N N . LYS E 1 121 ? 19.663 19.387 19.962 1.00 35.83 136 LYS E N 1
ATOM 3805 C CA . LYS E 1 121 ? 18.989 19.682 18.701 1.00 36.11 136 LYS E CA 1
ATOM 3806 C C . LYS E 1 121 ? 19.530 18.796 17.563 1.00 35.34 136 LYS E C 1
ATOM 3807 O O . LYS E 1 121 ? 18.754 18.130 16.900 1.00 34.00 136 LYS E O 1
ATOM 3813 N N . PRO E 1 122 ? 20.834 18.758 17.360 1.00 32.06 137 PRO E N 1
ATOM 3814 C CA . PRO E 1 122 ? 21.373 17.852 16.331 1.00 36.89 137 PRO E CA 1
ATOM 3815 C C . PRO E 1 122 ? 21.040 16.388 16.573 1.00 36.79 137 PRO E C 1
ATOM 3816 O O . PRO E 1 122 ? 20.720 15.649 15.645 1.00 35.35 137 PRO E O 1
ATOM 3820 N N . TYR E 1 123 ? 21.084 15.987 17.832 1.00 36.00 138 TYR E N 1
ATOM 3821 C CA . TYR E 1 123 ? 20.764 14.589 18.197 1.00 37.73 138 TYR E CA 1
ATOM 3822 C C . TYR E 1 123 ? 19.349 14.198 17.767 1.00 33.48 138 TYR E C 1
ATOM 3823 O O . TYR E 1 123 ? 19.140 13.159 17.145 1.00 38.25 138 TYR E O 1
ATOM 3832 N N . PHE E 1 124 ? 18.400 15.054 18.099 1.00 30.87 139 PHE E N 1
ATOM 3833 C CA . PHE E 1 124 ? 16.977 14.792 17.871 1.00 31.25 139 PHE E CA 1
ATOM 3834 C C . PHE E 1 124 ? 16.404 15.193 16.528 1.00 30.85 139 PHE E C 1
ATOM 3835 O O . PHE E 1 124 ? 15.402 14.646 16.108 1.00 34.07 139 PHE E O 1
ATOM 3843 N N . LEU E 1 125 ? 17.014 16.152 15.870 1.00 33.39 140 LEU E N 1
ATOM 3844 C CA . LEU E 1 125 ? 16.412 16.785 14.679 1.00 34.66 140 LEU E CA 1
ATOM 3845 C C . LEU E 1 125 ? 16.083 15.768 13.598 1.00 32.93 140 LEU E C 1
ATOM 3846 O O . LEU E 1 125 ? 16.946 15.066 13.110 1.00 29.25 140 LEU E O 1
ATOM 3851 N N . GLU E 1 126 ? 14.817 15.678 13.265 1.00 33.07 141 GLU E N 1
ATOM 3852 C CA . GLU E 1 126 ? 14.345 14.754 12.198 1.00 40.69 141 GLU E CA 1
ATOM 3853 C C . GLU E 1 126 ? 14.632 13.272 12.433 1.00 39.15 141 GLU E C 1
ATOM 3854 O O . GLU E 1 126 ? 14.481 12.469 11.523 1.00 37.13 141 GLU E O 1
ATOM 3860 N N . ALA E 1 127 ? 14.983 12.908 13.668 1.00 35.87 142 ALA E N 1
ATOM 3861 C CA . ALA E 1 127 ? 15.272 11.517 14.010 1.00 32.17 142 ALA E CA 1
ATOM 3862 C C . ALA E 1 127 ? 14.028 10.781 14.562 1.00 32.69 142 ALA E C 1
ATOM 3863 O O . ALA E 1 127 ? 13.976 9.568 14.590 1.00 36.23 142 ALA E O 1
ATOM 3865 N N . TYR E 1 128 ? 13.017 11.515 14.977 1.00 31.86 143 TYR E N 1
ATOM 3866 C CA . TYR E 1 128 ? 11.789 10.899 15.554 1.00 32.83 143 TYR E CA 1
ATOM 3867 C C . TYR E 1 128 ? 12.111 9.800 16.586 1.00 32.07 143 TYR E C 1
ATOM 3868 O O . TYR E 1 128 ? 11.628 8.681 16.510 1.00 31.52 143 TYR E O 1
ATOM 3877 N N . ARG E 1 129 ? 13.004 10.150 17.496 1.00 28.35 144 ARG E N 1
ATOM 3878 C CA . ARG E 1 129 ? 13.511 9.220 18.498 1.00 28.67 144 ARG E CA 1
ATOM 3879 C C . ARG E 1 129 ? 12.465 8.939 19.550 1.00 25.64 144 ARG E C 1
ATOM 3880 O O . ARG E 1 129 ? 11.907 9.864 20.149 1.00 26.30 144 ARG E O 1
ATOM 3888 N N . PRO E 1 130 ? 12.136 7.655 19.749 1.00 27.17 145 PRO E N 1
ATOM 3889 C CA . PRO E 1 130 ? 11.318 7.294 20.908 1.00 29.28 145 PRO E CA 1
ATOM 3890 C C . PRO E 1 130 ? 12.185 7.365 22.147 1.00 26.68 145 PRO E C 1
ATOM 3891 O O . PRO E 1 130 ? 13.309 6.934 22.120 1.00 26.46 145 PRO E O 1
ATOM 3895 N N . ILE E 1 131 ? 11.654 7.936 23.209 1.00 30.13 146 ILE E N 1
ATOM 3896 C CA . ILE E 1 131 ? 12.378 7.954 24.492 1.00 31.64 146 ILE E CA 1
ATOM 3897 C C . ILE E 1 131 ? 11.443 7.643 25.639 1.00 29.67 146 ILE E C 1
ATOM 3898 O O . ILE E 1 131 ? 10.252 7.847 25.571 1.00 29.41 146 ILE E O 1
ATOM 3903 N N . ARG E 1 132 ? 12.042 7.159 26.700 1.00 30.21 147 ARG E N 1
ATOM 3904 C CA . ARG E 1 132 ? 11.340 6.811 27.922 1.00 28.30 147 ARG E CA 1
ATOM 3905 C C . ARG E 1 132 ? 11.931 7.559 29.088 1.00 27.68 147 ARG E C 1
ATOM 3906 O O . ARG E 1 132 ? 13.152 7.676 29.239 1.00 23.53 147 ARG E O 1
ATOM 3914 N N . LYS E 1 133 ? 11.046 8.027 29.938 1.00 29.11 148 LYS E N 1
ATOM 3915 C CA . LYS E 1 133 ? 11.419 8.507 31.288 1.00 32.93 148 LYS E CA 1
ATOM 3916 C C . LYS E 1 133 ? 12.389 7.514 31.968 1.00 30.57 148 LYS E C 1
ATOM 3917 O O . LYS E 1 133 ? 12.196 6.319 31.918 1.00 28.71 148 LYS E O 1
ATOM 3923 N N . GLY E 1 134 ? 13.484 8.040 32.500 1.00 31.19 149 GLY E N 1
ATOM 3924 C CA . GLY E 1 134 ? 14.576 7.226 33.087 1.00 30.76 149 GLY E CA 1
ATOM 3925 C C . GLY E 1 134 ? 15.669 6.708 32.150 1.00 34.68 149 GLY E C 1
ATOM 3926 O O . GLY E 1 134 ? 16.668 6.181 32.599 1.00 32.95 149 GLY E O 1
ATOM 3927 N N . ASP E 1 135 ? 15.513 6.894 30.851 1.00 35.71 150 ASP E N 1
ATOM 3928 C CA . ASP E 1 135 ? 16.577 6.553 29.906 1.00 35.52 150 ASP E CA 1
ATOM 3929 C C . ASP E 1 135 ? 17.824 7.395 30.162 1.00 32.89 150 ASP E C 1
ATOM 3930 O O . ASP E 1 135 ? 17.746 8.568 30.498 1.00 29.08 150 ASP E O 1
ATOM 3935 N N . ILE E 1 136 ? 18.959 6.782 29.887 1.00 32.91 151 ILE E N 1
ATOM 3936 C CA . ILE E 1 136 ? 20.222 7.490 29.722 1.00 35.23 151 ILE E CA 1
ATOM 3937 C C . ILE E 1 136 ? 20.657 7.336 28.281 1.00 34.15 151 ILE E C 1
ATOM 3938 O O . ILE E 1 136 ? 20.689 6.231 27.782 1.00 33.53 151 ILE E O 1
ATOM 3943 N N . PHE E 1 137 ? 20.986 8.443 27.635 1.00 31.61 152 PHE E N 1
ATOM 3944 C CA . PHE E 1 137 ? 21.437 8.422 26.245 1.00 32.98 152 PHE E CA 1
ATOM 3945 C C . PHE E 1 137 ? 22.701 9.260 26.084 1.00 32.83 152 PHE E C 1
ATOM 3946 O O . PHE E 1 137 ? 23.063 10.015 26.932 1.00 35.57 152 PHE E O 1
ATOM 3954 N N . LEU E 1 138 ? 23.392 9.026 25.001 1.00 35.26 153 LEU E N 1
ATOM 3955 C CA . LEU E 1 138 ? 24.710 9.558 24.759 1.00 35.96 153 LEU E CA 1
ATOM 3956 C C . LEU E 1 138 ? 24.689 10.292 23.467 1.00 34.58 153 LEU E C 1
ATOM 3957 O O . LEU E 1 138 ? 24.304 9.728 22.473 1.00 36.68 153 LEU E O 1
ATOM 3962 N N . VAL E 1 139 ? 25.171 11.524 23.495 1.00 35.39 154 VAL E N 1
ATOM 3963 C CA . VAL E 1 139 ? 25.306 12.376 22.310 1.00 37.50 154 VAL E CA 1
ATOM 3964 C C . VAL E 1 139 ? 26.778 12.665 22.074 1.00 42.20 154 VAL E C 1
ATOM 3965 O O . VAL E 1 139 ? 27.466 13.173 22.940 1.00 44.78 154 VAL E O 1
ATOM 3969 N N . ARG E 1 140 ? 27.230 12.378 20.875 1.00 46.70 155 ARG E N 1
ATOM 3970 C CA . ARG E 1 140 ? 28.625 12.607 20.491 1.00 53.35 155 ARG E CA 1
ATOM 3971 C C . ARG E 1 140 ? 28.723 13.989 19.893 1.00 57.12 155 ARG E C 1
ATOM 3972 O O . ARG E 1 140 ? 27.936 14.357 19.031 1.00 51.86 155 ARG E O 1
ATOM 3980 N N . GLY E 1 141 ? 29.683 14.763 20.378 1.00 63.51 156 GLY E N 1
ATOM 3981 C CA . GLY E 1 141 ? 29.989 16.089 19.822 1.00 63.91 156 GLY E CA 1
ATOM 3982 C C . GLY E 1 141 ? 30.962 15.946 18.670 1.00 67.98 156 GLY E C 1
ATOM 3983 O O . GLY E 1 141 ? 30.587 15.590 17.554 1.00 68.92 156 GLY E O 1
ATOM 3984 N N . GLY E 1 142 ? 32.226 16.206 18.907 1.00 63.92 157 GLY E N 1
ATOM 3985 C CA . GLY E 1 142 ? 33.188 15.870 17.845 1.00 63.83 157 GLY E CA 1
ATOM 3986 C C . GLY E 1 142 ? 34.035 14.949 18.700 1.00 69.40 157 GLY E C 1
ATOM 3987 O O . GLY E 1 142 ? 33.807 13.739 18.784 1.00 66.48 157 GLY E O 1
ATOM 3988 N N . MET E 1 143 ? 34.914 15.576 19.471 1.00 73.57 158 MET E N 1
ATOM 3989 C CA . MET E 1 143 ? 35.748 14.874 20.465 1.00 80.91 158 MET E CA 1
ATOM 3990 C C . MET E 1 143 ? 35.050 14.518 21.787 1.00 77.78 158 MET E C 1
ATOM 3991 O O . MET E 1 143 ? 35.737 14.113 22.720 1.00 77.12 158 MET E O 1
ATOM 3996 N N . ARG E 1 144 ? 33.730 14.608 21.909 1.00 70.28 159 ARG E N 1
ATOM 3997 C CA . ARG E 1 144 ? 33.159 14.291 23.216 1.00 74.48 159 ARG E CA 1
ATOM 3998 C C . ARG E 1 144 ? 31.741 13.804 23.242 1.00 66.05 159 ARG E C 1
ATOM 3999 O O . ARG E 1 144 ? 30.895 14.112 22.410 1.00 62.61 159 ARG E O 1
ATOM 4007 N N . ALA E 1 145 ? 31.501 13.065 24.291 1.00 61.75 160 ALA E N 1
ATOM 4008 C CA . ALA E 1 145 ? 30.271 12.389 24.453 1.00 60.67 160 ALA E CA 1
ATOM 4009 C C . ALA E 1 145 ? 29.625 12.894 25.728 1.00 52.89 160 ALA E C 1
ATOM 4010 O O . ALA E 1 145 ? 30.234 12.904 26.776 1.00 53.99 160 ALA E O 1
ATOM 4012 N N . VAL E 1 146 ? 28.441 13.447 25.592 1.00 48.70 161 VAL E N 1
ATOM 4013 C CA . VAL E 1 146 ? 27.713 13.908 26.751 1.00 47.32 161 VAL E CA 1
ATOM 4014 C C . VAL E 1 146 ? 26.562 12.974 26.935 1.00 43.46 161 VAL E C 1
ATOM 4015 O O . VAL E 1 146 ? 25.882 12.609 25.983 1.00 41.93 161 VAL E O 1
ATOM 4019 N N . GLU E 1 147 ? 26.386 12.564 28.174 1.00 41.70 162 GLU E N 1
ATOM 4020 C CA . GLU E 1 147 ? 25.302 11.660 28.544 1.00 41.87 162 GLU E CA 1
ATOM 4021 C C . GLU E 1 147 ? 24.223 12.467 29.180 1.00 41.70 162 GLU E C 1
ATOM 4022 O O . GLU E 1 147 ? 24.514 13.355 29.981 1.00 39.13 162 GLU E O 1
ATOM 4028 N N . PHE E 1 148 ? 22.989 12.113 28.843 1.00 34.76 163 PHE E N 1
ATOM 4029 C CA . PHE E 1 148 ? 21.818 12.737 29.414 1.00 35.31 163 PHE E CA 1
ATOM 4030 C C . PHE E 1 148 ? 20.882 11.709 30.006 1.00 33.50 163 PHE E C 1
ATOM 4031 O O . PHE E 1 148 ? 20.812 10.586 29.554 1.00 38.82 163 PHE E O 1
ATOM 4039 N N . LYS E 1 149 ? 20.102 12.160 30.957 1.00 31.89 164 LYS E N 1
ATOM 4040 C CA . LYS E 1 149 ? 19.021 11.368 31.541 1.00 33.17 164 LYS E CA 1
ATOM 4041 C C . LYS E 1 149 ? 17.683 12.015 31.251 1.00 29.83 164 LYS E C 1
ATOM 4042 O O . LYS E 1 149 ? 17.534 13.226 31.337 1.00 31.51 164 LYS E O 1
ATOM 4048 N N . VAL E 1 150 ? 16.714 11.202 30.883 1.00 29.97 165 VAL E N 1
ATOM 4049 C CA . VAL E 1 150 ? 15.356 11.695 30.663 1.00 29.18 165 VAL E CA 1
ATOM 4050 C C . VAL E 1 150 ? 14.628 11.731 32.004 1.00 29.88 165 VAL E C 1
ATOM 4051 O O . VAL E 1 150 ? 14.306 10.717 32.563 1.00 30.74 165 VAL E O 1
ATOM 4055 N N . VAL E 1 151 ? 14.364 12.924 32.493 1.00 31.07 166 VAL E N 1
ATOM 4056 C CA . VAL E 1 151 ? 13.796 13.090 33.842 1.00 33.27 166 VAL E CA 1
ATOM 4057 C C . VAL E 1 151 ? 12.266 13.285 33.819 1.00 34.60 166 VAL E C 1
ATOM 4058 O O . VAL E 1 151 ? 11.573 12.980 34.767 1.00 29.73 166 VAL E O 1
ATOM 4062 N N . GLU E 1 152 ? 11.761 13.730 32.683 1.00 33.77 167 GLU E N 1
ATOM 4063 C CA . GLU E 1 152 ? 10.322 13.834 32.455 1.00 34.80 167 GLU E CA 1
ATOM 4064 C C . GLU E 1 152 ? 9.973 13.848 30.972 1.00 35.54 167 GLU E C 1
ATOM 4065 O O . GLU E 1 152 ? 10.742 14.354 30.149 1.00 35.13 167 GLU E O 1
ATOM 4071 N N . THR E 1 153 ? 8.846 13.220 30.646 1.00 36.44 168 THR E N 1
ATOM 4072 C CA . THR E 1 153 ? 8.225 13.290 29.322 1.00 36.26 168 THR E CA 1
ATOM 4073 C C . THR E 1 153 ? 6.744 13.598 29.478 1.00 38.49 168 THR E C 1
ATOM 4074 O O . THR E 1 153 ? 6.136 13.305 30.495 1.00 38.07 168 THR E O 1
ATOM 4078 N N . ASP E 1 154 ? 6.182 14.218 28.451 1.00 35.45 169 ASP E N 1
ATOM 4079 C CA . ASP E 1 154 ? 4.756 14.486 28.389 1.00 36.08 169 ASP E CA 1
ATOM 4080 C C . ASP E 1 154 ? 4.302 14.267 26.930 1.00 38.15 169 ASP E C 1
ATOM 4081 O O . ASP E 1 154 ? 4.747 15.002 26.049 1.00 36.55 169 ASP E O 1
ATOM 4086 N N . PRO E 1 155 ? 3.448 13.266 26.662 1.00 37.60 170 PRO E N 1
ATOM 4087 C CA . PRO E 1 155 ? 2.944 12.302 27.656 1.00 38.82 170 PRO E CA 1
ATOM 4088 C C . PRO E 1 155 ? 4.004 11.441 28.346 1.00 33.47 170 PRO E C 1
ATOM 4089 O O . PRO E 1 155 ? 5.140 11.297 27.875 1.00 37.22 170 PRO E O 1
ATOM 4093 N N . SER E 1 156 ? 3.584 10.891 29.469 1.00 30.37 171 SER E N 1
ATOM 4094 C CA . SER E 1 156 ? 4.439 10.126 30.358 1.00 30.10 171 SER E CA 1
ATOM 4095 C C . SER E 1 156 ? 4.012 8.690 30.286 1.00 28.90 171 SER E C 1
ATOM 4096 O O . SER E 1 156 ? 2.825 8.455 30.326 1.00 28.03 171 SER E O 1
ATOM 4099 N N . PRO E 1 157 ? 4.929 7.706 30.269 1.00 28.65 172 PRO E N 1
ATOM 4100 C CA . PRO E 1 157 ? 6.356 7.838 30.491 1.00 28.71 172 PRO E CA 1
ATOM 4101 C C . PRO E 1 157 ? 7.183 7.766 29.202 1.00 33.32 172 PRO E C 1
ATOM 4102 O O . PRO E 1 157 ? 8.414 7.677 29.265 1.00 26.79 172 PRO E O 1
ATOM 4106 N N . TYR E 1 158 ? 6.515 7.709 28.067 1.00 29.41 173 TYR E N 1
ATOM 4107 C CA . TYR E 1 158 ? 7.265 7.671 26.840 1.00 35.60 173 TYR E CA 1
ATOM 4108 C C . TYR E 1 158 ? 6.610 8.457 25.725 1.00 33.31 173 TYR E C 1
ATOM 4109 O O . TYR E 1 158 ? 5.413 8.693 25.718 1.00 28.25 173 TYR E O 1
ATOM 4118 N N . CYS E 1 159 ? 7.463 8.901 24.810 1.00 32.56 174 CYS E N 1
ATOM 4119 C CA . CYS E 1 159 ? 6.998 9.679 23.681 1.00 28.18 174 CYS E CA 1
ATOM 4120 C C . CYS E 1 159 ? 7.987 9.638 22.553 1.00 27.90 174 CYS E C 1
ATOM 4121 O O . CYS E 1 159 ? 9.118 9.173 22.698 1.00 23.97 174 CYS E O 1
ATOM 4124 N N . ILE E 1 160 ? 7.541 10.127 21.400 1.00 29.33 175 ILE E N 1
ATOM 4125 C CA . ILE E 1 160 ? 8.426 10.330 20.234 1.00 30.55 175 ILE E CA 1
ATOM 4126 C C . ILE E 1 160 ? 8.830 11.798 20.223 1.00 29.43 175 ILE E C 1
ATOM 4127 O O . ILE E 1 160 ? 7.981 12.690 20.414 1.00 28.96 175 ILE E O 1
ATOM 4132 N N . VAL E 1 161 ? 10.106 12.055 20.003 1.00 27.63 176 VAL E N 1
ATOM 4133 C CA . VAL E 1 161 ? 10.602 13.436 20.008 1.00 29.80 176 VAL E CA 1
ATOM 4134 C C . VAL E 1 161 ? 10.518 13.991 18.599 1.00 30.13 176 VAL E C 1
ATOM 4135 O O . VAL E 1 161 ? 11.304 13.683 17.722 1.00 34.09 176 VAL E O 1
ATOM 4139 N N . ALA E 1 162 ? 9.509 14.819 18.421 1.00 32.82 177 ALA E N 1
ATOM 4140 C CA . ALA E 1 162 ? 9.077 15.287 17.093 1.00 32.66 177 ALA E CA 1
ATOM 4141 C C . ALA E 1 162 ? 9.303 16.796 16.957 1.00 32.30 177 ALA E C 1
ATOM 4142 O O . ALA E 1 162 ? 9.585 17.462 17.94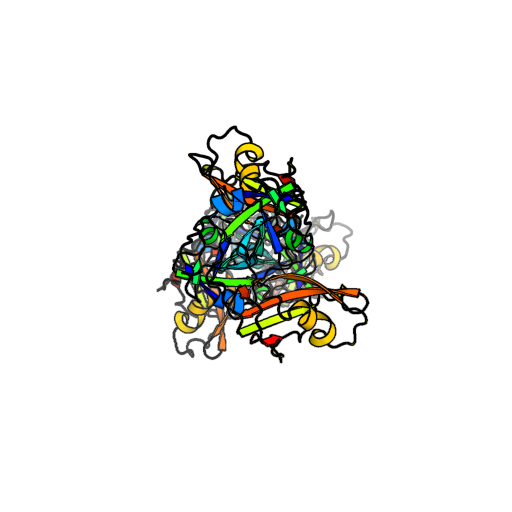7 1.00 29.91 177 ALA E O 1
ATOM 4144 N N . PRO E 1 163 ? 9.110 17.357 15.744 1.00 34.38 178 PRO E N 1
ATOM 4145 C CA . PRO E 1 163 ? 9.367 18.778 15.548 1.00 35.58 178 PRO E CA 1
ATOM 4146 C C . PRO E 1 163 ? 8.686 19.728 16.526 1.00 31.44 178 PRO E C 1
ATOM 4147 O O . PRO E 1 163 ? 9.287 20.679 16.962 1.00 32.80 178 PRO E O 1
ATOM 4151 N N . ASP E 1 164 ? 7.456 19.437 16.890 1.00 33.08 179 ASP E N 1
ATOM 4152 C CA . ASP E 1 164 ? 6.718 20.274 17.847 1.00 36.50 179 ASP E CA 1
ATOM 4153 C C . ASP E 1 164 ? 7.055 20.007 19.310 1.00 35.99 179 ASP E C 1
ATOM 4154 O O . ASP E 1 164 ? 6.607 20.737 20.178 1.00 34.28 179 ASP E O 1
ATOM 4159 N N . THR E 1 165 ? 7.854 18.985 19.583 1.00 35.16 180 THR E N 1
ATOM 4160 C CA . THR E 1 165 ? 8.180 18.668 20.981 1.00 34.97 180 THR E CA 1
ATOM 4161 C C . THR E 1 165 ? 9.079 19.773 21.556 1.00 34.19 180 THR E C 1
ATOM 4162 O O . THR E 1 165 ? 10.066 20.150 20.934 1.00 32.92 180 THR E O 1
ATOM 4166 N N . VAL E 1 166 ? 8.716 20.293 22.723 1.00 33.43 181 VAL E N 1
ATOM 4167 C CA . VAL E 1 166 ? 9.551 21.308 23.401 1.00 32.70 181 VAL E CA 1
ATOM 4168 C C . VAL E 1 166 ? 10.550 20.592 24.280 1.00 32.84 181 VAL E C 1
ATOM 4169 O O . VAL E 1 166 ? 10.186 19.827 25.127 1.00 34.14 181 VAL E O 1
ATOM 4173 N N . ILE E 1 167 ? 11.823 20.849 24.036 1.00 32.95 182 ILE E N 1
ATOM 4174 C CA . ILE E 1 167 ? 12.919 20.220 24.741 1.00 30.45 182 ILE E CA 1
ATOM 4175 C C . ILE E 1 167 ? 13.484 21.141 25.829 1.00 34.47 182 ILE E C 1
ATOM 4176 O O . ILE E 1 167 ? 13.984 22.212 25.549 1.00 35.66 182 ILE E O 1
ATOM 4181 N N . HIS E 1 168 ? 13.399 20.676 27.066 1.00 36.98 183 HIS E N 1
ATOM 4182 C CA . HIS E 1 168 ? 13.899 21.365 28.253 1.00 35.98 183 HIS E CA 1
ATOM 4183 C C . HIS E 1 168 ? 15.139 20.661 28.747 1.00 39.44 183 HIS E C 1
ATOM 4184 O O . HIS E 1 168 ? 15.145 19.433 28.872 1.00 36.84 183 HIS E O 1
ATOM 4191 N N . CYS E 1 169 ? 16.176 21.433 29.045 1.00 39.81 184 CYS E N 1
ATOM 4192 C CA . CYS E 1 169 ? 17.398 20.870 29.636 1.00 43.21 184 CYS E CA 1
ATOM 4193 C C . CYS E 1 169 ? 18.044 21.696 30.723 1.00 45.26 184 CYS E C 1
ATOM 4194 O O . CYS E 1 169 ? 19.242 21.603 30.956 1.00 48.14 184 CYS E O 1
ATOM 4197 N N . GLU E 1 170 ? 17.245 22.507 31.382 1.00 48.01 185 GLU E N 1
ATOM 4198 C CA . GLU E 1 170 ? 17.736 23.316 32.493 1.00 49.26 185 GLU E CA 1
ATOM 4199 C C . GLU E 1 170 ? 17.686 22.517 33.748 1.00 44.07 185 GLU E C 1
ATOM 4200 O O . GLU E 1 170 ? 16.704 21.843 34.006 1.00 37.94 185 GLU E O 1
ATOM 4206 N N . GLY E 1 171 ? 18.681 22.717 34.583 1.00 43.83 186 GLY E N 1
ATOM 4207 C CA . GLY E 1 171 ? 18.656 22.184 35.928 1.00 46.47 186 GLY E CA 1
ATOM 4208 C C . GLY E 1 171 ? 20.024 21.694 36.287 1.00 51.24 186 GLY E C 1
ATOM 4209 O O . GLY E 1 171 ? 20.958 21.770 35.487 1.00 55.56 186 GLY E O 1
ATOM 4210 N N . GLU E 1 172 ? 20.136 21.214 37.507 1.00 57.29 187 GLU E N 1
ATOM 4211 C CA . GLU E 1 172 ? 21.410 20.676 37.994 1.00 62.92 187 GLU E CA 1
ATOM 4212 C C . GLU E 1 172 ? 21.764 19.375 37.334 1.00 54.76 187 GLU E C 1
ATOM 4213 O O . GLU E 1 172 ? 20.911 18.504 37.212 1.00 50.66 187 GLU E O 1
ATOM 4219 N N . PRO E 1 173 ? 23.035 19.223 36.956 1.00 49.75 188 PRO E N 1
ATOM 4220 C CA . PRO E 1 173 ? 23.506 17.949 36.430 1.00 49.17 188 PRO E CA 1
ATOM 4221 C C . PRO E 1 173 ? 23.314 16.780 37.382 1.00 46.31 188 PRO E C 1
ATOM 4222 O O . PRO E 1 173 ? 23.399 16.911 38.583 1.00 50.65 188 PRO E O 1
ATOM 4226 N N . ILE E 1 174 ? 22.971 15.660 36.798 1.00 48.50 189 ILE E N 1
ATOM 4227 C CA . ILE E 1 174 ? 22.651 14.439 37.539 1.00 52.81 189 ILE E CA 1
ATOM 4228 C C . ILE E 1 174 ? 23.957 13.768 37.903 1.00 48.69 189 ILE E C 1
ATOM 4229 O O . ILE E 1 174 ? 24.899 13.767 37.133 1.00 46.36 189 ILE E O 1
ATOM 4234 N N . LYS E 1 175 ? 23.981 13.148 39.057 1.00 52.71 190 LYS E N 1
ATOM 4235 C CA . LYS E 1 175 ? 25.164 12.425 39.500 1.00 62.97 190 LYS E CA 1
ATOM 4236 C C . LYS E 1 175 ? 25.093 10.982 39.034 1.00 59.75 190 LYS E C 1
ATOM 4237 O O . LYS E 1 175 ? 24.043 10.380 39.039 1.00 60.91 190 LYS E O 1
ATOM 4243 N N . ARG E 1 176 ? 26.210 10.404 38.642 1.00 61.81 191 ARG E N 1
ATOM 4244 C CA . ARG E 1 176 ? 26.182 8.966 38.285 1.00 67.17 191 ARG E CA 1
ATOM 4245 C C . ARG E 1 176 ? 25.689 8.031 39.371 1.00 68.98 191 ARG E C 1
ATOM 4246 O O . ARG E 1 176 ? 26.083 8.195 40.527 1.00 75.53 191 ARG E O 1
ATOM 4254 N N . GLU E 1 177 ? 24.877 7.050 38.967 1.00 68.61 192 GLU E N 1
ATOM 4255 C CA . GLU E 1 177 ? 24.597 5.853 39.759 1.00 70.18 192 GLU E CA 1
ATOM 4256 C C . GLU E 1 177 ? 25.723 4.845 39.574 1.00 67.27 192 GLU E C 1
ATOM 4257 O O . GLU E 1 177 ? 25.946 3.994 40.436 1.00 75.07 192 GLU E O 1
ATOM 4263 N N . HIS F 2 2 ? 6.784 19.386 39.303 1.00 65.92 240 HIS F N 1
ATOM 4264 C CA . HIS F 2 2 ? 8.046 19.289 38.501 1.00 61.60 240 HIS F CA 1
ATOM 4265 C C . HIS F 2 2 ? 8.385 20.625 37.817 1.00 59.03 240 HIS F C 1
ATOM 4266 O O . HIS F 2 2 ? 7.549 21.185 37.083 1.00 56.20 240 HIS F O 1
ATOM 4273 N N . ASN F 2 3 ? 9.588 21.140 38.084 1.00 52.12 241 ASN F N 1
ATOM 4274 C CA . ASN F 2 3 ? 10.057 22.353 37.425 1.00 50.79 241 ASN F CA 1
ATOM 4275 C C . ASN F 2 3 ? 10.686 21.975 36.092 1.00 44.20 241 ASN F C 1
ATOM 4276 O O . ASN F 2 3 ? 11.774 21.412 36.043 1.00 39.75 241 ASN F O 1
ATOM 4281 N N . TRP F 2 4 ? 10.015 22.331 35.011 1.00 42.98 242 TRP F N 1
ATOM 4282 C CA . TRP F 2 4 ? 10.560 22.097 33.677 1.00 43.24 242 TRP F CA 1
ATOM 4283 C C . TRP F 2 4 ? 11.653 23.062 33.345 1.00 42.90 242 TRP F C 1
ATOM 4284 O O . TRP F 2 4 ? 12.559 22.705 32.600 1.00 41.79 242 TRP F O 1
ATOM 4295 N N . GLY F 2 5 ? 11.591 24.260 33.933 1.00 41.55 243 GLY F N 1
ATOM 4296 C CA . GLY F 2 5 ? 12.441 25.365 33.515 1.00 40.12 243 GLY F CA 1
ATOM 4297 C C . GLY F 2 5 ? 12.110 25.771 32.080 1.00 43.88 243 GLY F C 1
ATOM 4298 O O . GLY F 2 5 ? 11.003 25.542 31.608 1.00 49.13 243 GLY F O 1
ATOM 4299 N N . GLN F 2 6 ? 13.075 26.370 31.393 1.00 47.64 244 GLN F N 1
ATOM 4300 C CA . GLN F 2 6 ? 12.902 26.892 30.018 1.00 50.61 244 GLN F CA 1
ATOM 4301 C C . GLN F 2 6 ? 13.192 25.824 28.945 1.00 46.99 244 GLN F C 1
ATOM 4302 O O . GLN F 2 6 ? 14.060 24.967 29.112 1.00 42.10 244 GLN F O 1
ATOM 4308 N N . GLY F 2 7 ? 12.467 25.890 27.841 1.00 49.57 245 GLY F N 1
ATOM 4309 C CA . GLY F 2 7 ? 12.644 24.944 26.735 1.00 52.52 245 GLY F CA 1
ATOM 4310 C C . GLY F 2 7 ? 12.629 25.535 25.332 1.00 49.22 245 GLY F C 1
ATOM 4311 O O . GLY F 2 7 ? 12.310 26.690 25.115 1.00 52.16 245 GLY F O 1
ATOM 4312 N N . PHE F 2 8 ? 13.004 24.707 24.380 1.00 47.12 246 PHE F N 1
ATOM 4313 C CA . PHE F 2 8 ? 13.095 25.109 22.999 1.00 50.45 246 PHE F CA 1
ATOM 4314 C C . PHE F 2 8 ? 12.389 24.055 22.159 1.00 42.25 246 PHE F C 1
ATOM 4315 O O . PHE F 2 8 ? 12.580 22.855 22.327 1.00 39.09 246 PHE F O 1
ATOM 4323 N N . ARG F 2 9 ? 11.576 24.548 21.246 1.00 43.53 247 ARG F N 1
ATOM 4324 C CA . ARG F 2 9 ? 10.937 23.764 20.205 1.00 43.07 247 ARG F CA 1
ATOM 4325 C C . ARG F 2 9 ? 12.035 23.079 19.407 1.00 39.24 247 ARG F C 1
ATOM 4326 O O . ARG F 2 9 ? 13.037 23.688 19.097 1.00 42.53 247 ARG F O 1
ATOM 4334 N N . LEU F 2 10 ? 11.913 21.781 19.163 1.00 39.56 248 LEU F N 1
ATOM 4335 C CA . LEU F 2 10 ? 12.935 21.113 18.359 1.00 42.39 248 LEU F CA 1
ATOM 4336 C C . LEU F 2 10 ? 12.982 21.689 16.906 1.00 41.79 248 LEU F C 1
ATOM 4337 O O . LEU F 2 10 ? 14.033 22.036 16.411 1.00 39.25 248 LEU F O 1
ATOM 4342 N N . GLY F 2 11 ? 11.835 21.752 16.255 1.00 42.77 249 GLY F N 1
ATOM 4343 C CA . GLY F 2 11 ? 11.765 22.192 14.863 1.00 48.84 249 GLY F CA 1
ATOM 4344 C C . GLY F 2 11 ? 11.822 21.062 13.836 1.00 49.45 249 GLY F C 1
ATOM 4345 O O . GLY F 2 11 ? 12.366 19.992 14.123 1.00 46.94 249 GLY F O 1
ATOM 4346 N N . PRO G 1 8 ? 24.695 11.950 -5.261 1.00 52.49 23 PRO G N 1
ATOM 4347 C CA . PRO G 1 8 ? 24.285 11.788 -6.689 1.00 53.81 23 PRO G CA 1
ATOM 4348 C C . PRO G 1 8 ? 22.894 11.176 -6.798 1.00 44.14 23 PRO G C 1
ATOM 4349 O O . PRO G 1 8 ? 22.068 11.565 -7.617 1.00 36.40 23 PRO G O 1
ATOM 4353 N N . ASN G 1 9 ? 22.687 10.218 -5.913 1.00 43.63 24 ASN G N 1
ATOM 4354 C CA . ASN G 1 9 ? 21.421 9.564 -5.710 1.00 44.92 24 ASN G CA 1
ATOM 4355 C C . ASN G 1 9 ? 20.487 10.176 -4.644 1.00 43.21 24 ASN G C 1
ATOM 4356 O O . ASN G 1 9 ? 19.639 9.484 -4.109 1.00 40.65 24 ASN G O 1
ATOM 4361 N N . ARG G 1 10 ? 20.694 11.429 -4.285 1.00 40.70 25 ARG G N 1
ATOM 4362 C CA . ARG G 1 10 ? 19.727 12.144 -3.503 1.00 41.24 25 ARG G CA 1
ATOM 4363 C C . ARG G 1 10 ? 19.014 13.057 -4.440 1.00 36.81 25 ARG G C 1
ATOM 4364 O O . ARG G 1 10 ? 19.596 13.604 -5.332 1.00 36.08 25 ARG G O 1
ATOM 4372 N N . LEU G 1 11 ? 17.708 13.130 -4.301 1.00 36.26 26 LEU G N 1
ATOM 4373 C CA . LEU G 1 11 ? 16.884 13.830 -5.288 1.00 32.74 26 LEU G CA 1
ATOM 4374 C C . LEU G 1 11 ? 15.783 14.541 -4.617 1.00 32.51 26 LEU G C 1
ATOM 4375 O O . LEU G 1 11 ? 15.280 14.073 -3.595 1.00 29.99 26 LEU G O 1
ATOM 4380 N N . ILE G 1 12 ? 15.384 15.652 -5.218 1.00 32.60 27 ILE G N 1
ATOM 4381 C CA . ILE G 1 12 ? 14.318 16.436 -4.663 1.00 34.16 27 ILE G CA 1
ATOM 4382 C C . ILE G 1 12 ? 12.992 15.979 -5.231 1.00 34.96 27 ILE G C 1
ATOM 4383 O O . ILE G 1 12 ? 12.827 15.809 -6.408 1.00 36.12 27 ILE G O 1
ATOM 4388 N N . VAL G 1 13 ? 12.035 15.841 -4.339 1.00 37.57 28 VAL G N 1
ATOM 4389 C CA . VAL G 1 13 ? 10.724 15.344 -4.667 1.00 36.11 28 VAL G CA 1
ATOM 4390 C C . VAL G 1 13 ? 9.897 16.371 -5.431 1.00 36.38 28 VAL G C 1
ATOM 4391 O O . VAL G 1 13 ? 9.685 17.484 -4.978 1.00 36.98 28 VAL G O 1
ATOM 4395 N N . ASP G 1 14 ? 9.349 15.916 -6.538 1.00 34.28 29 ASP G N 1
ATOM 4396 C CA . ASP G 1 14 ? 8.527 16.711 -7.406 1.00 34.57 29 ASP G CA 1
ATOM 4397 C C . ASP G 1 14 ? 7.228 15.955 -7.729 1.00 37.08 29 ASP G C 1
ATOM 4398 O O . ASP G 1 14 ? 7.110 14.736 -7.528 1.00 29.79 29 ASP G O 1
ATOM 4403 N N . GLU G 1 15 ? 6.258 16.689 -8.260 1.00 34.86 30 GLU G N 1
ATOM 4404 C CA . GLU G 1 15 ? 4.988 16.090 -8.620 1.00 39.76 30 GLU G CA 1
ATOM 4405 C C . GLU G 1 15 ? 5.070 15.140 -9.808 1.00 38.85 30 GLU G C 1
ATOM 4406 O O . GLU G 1 15 ? 5.896 15.272 -10.697 1.00 35.69 30 GLU G O 1
ATOM 4412 N N . ALA G 1 16 ? 4.168 14.180 -9.782 1.00 37.17 31 ALA G N 1
ATOM 4413 C CA . ALA G 1 16 ? 4.080 13.206 -10.835 1.00 41.17 31 ALA G CA 1
ATOM 4414 C C . ALA G 1 16 ? 3.296 13.772 -12.013 1.00 42.28 31 ALA G C 1
ATOM 4415 O O . ALA G 1 16 ? 2.356 14.525 -11.847 1.00 39.97 31 ALA G O 1
ATOM 4417 N N . ILE G 1 17 ? 3.685 13.328 -13.194 1.00 47.04 32 ILE G N 1
ATOM 4418 C CA . ILE G 1 17 ? 2.923 13.521 -14.426 1.00 48.35 32 ILE G CA 1
ATOM 4419 C C . ILE G 1 17 ? 2.246 12.205 -14.847 1.00 45.53 32 ILE G C 1
ATOM 4420 O O . ILE G 1 17 ? 1.074 12.201 -15.236 1.00 50.01 32 ILE G O 1
ATOM 4425 N N . ASN G 1 18 ? 2.997 11.111 -14.779 1.00 41.10 33 ASN G N 1
ATOM 4426 C CA . ASN G 1 18 ? 2.445 9.746 -14.845 1.00 43.22 33 ASN G CA 1
ATOM 4427 C C . ASN G 1 18 ? 1.807 9.362 -13.499 1.00 44.96 33 ASN G C 1
ATOM 4428 O O . ASN G 1 18 ? 2.507 9.159 -12.501 1.00 49.10 33 ASN G O 1
ATOM 4433 N N . GLU G 1 19 ? 0.490 9.241 -13.490 1.00 48.69 34 GLU G N 1
ATOM 4434 C CA . GLU G 1 19 ? -0.284 9.023 -12.234 1.00 56.27 34 GLU G CA 1
ATOM 4435 C C . GLU G 1 19 ? -0.245 7.631 -11.582 1.00 53.64 34 GLU G C 1
ATOM 4436 O O . GLU G 1 19 ? -0.751 7.440 -10.474 1.00 58.42 34 GLU G O 1
ATOM 4442 N N . ASP G 1 20 ? 0.373 6.678 -12.255 1.00 46.32 35 ASP G N 1
ATOM 4443 C CA . ASP G 1 20 ? 0.563 5.323 -11.735 1.00 40.67 35 ASP G CA 1
ATOM 4444 C C . ASP G 1 20 ? 1.359 5.252 -10.401 1.00 37.86 35 ASP G C 1
ATOM 4445 O O . ASP G 1 20 ? 2.499 5.683 -10.334 1.00 39.05 35 ASP G O 1
ATOM 4450 N N . ASN G 1 21 ? 0.739 4.699 -9.353 1.00 33.70 36 ASN G N 1
ATOM 4451 C CA . ASN G 1 21 ? 1.372 4.489 -8.021 1.00 32.95 36 ASN G CA 1
ATOM 4452 C C . ASN G 1 21 ? 2.741 3.805 -7.988 1.00 31.97 36 ASN G C 1
ATOM 4453 O O . ASN G 1 21 ? 3.509 3.989 -7.055 1.00 32.61 36 ASN G O 1
ATOM 4458 N N . SER G 1 22 ? 2.985 2.934 -8.947 1.00 29.68 37 SER G N 1
ATOM 4459 C CA . SER G 1 22 ? 4.219 2.170 -8.978 1.00 28.85 37 SER G CA 1
ATOM 4460 C C . SER G 1 22 ? 5.389 2.911 -9.651 1.00 29.35 37 SER G C 1
ATOM 4461 O O . SER G 1 22 ? 6.526 2.489 -9.527 1.00 30.22 37 SER G O 1
ATOM 4464 N N . VAL G 1 23 ? 5.103 3.994 -10.360 1.00 26.92 38 VAL G N 1
ATOM 4465 C CA . VAL G 1 23 ? 6.100 4.643 -11.189 1.00 28.00 38 VAL G CA 1
ATOM 4466 C C . VAL G 1 23 ? 6.712 5.878 -10.519 1.00 27.31 38 VAL G C 1
ATOM 4467 O O . VAL G 1 23 ? 6.012 6.686 -9.934 1.00 29.91 38 VAL G O 1
ATOM 4471 N N . VAL G 1 24 ? 8.025 5.978 -10.586 1.00 27.23 39 VAL G N 1
ATOM 4472 C CA . VAL G 1 24 ? 8.758 7.241 -10.381 1.00 27.06 39 VAL G CA 1
ATOM 4473 C C . VAL G 1 24 ? 9.530 7.597 -11.630 1.00 26.74 39 VAL G C 1
ATOM 4474 O O . VAL G 1 24 ? 10.007 6.735 -12.360 1.00 28.57 39 VAL G O 1
ATOM 4478 N N . SER G 1 25 ? 9.656 8.885 -11.849 1.00 29.97 40 SER G N 1
ATOM 4479 C CA . SER G 1 25 ? 10.338 9.384 -13.023 1.00 32.37 40 SER G CA 1
ATOM 4480 C C . SER G 1 25 ? 11.595 10.204 -12.698 1.00 32.04 40 SER G C 1
ATOM 4481 O O . SER G 1 25 ? 11.597 11.066 -11.820 1.00 31.08 40 SER G O 1
ATOM 4484 N N . LEU G 1 26 ? 12.617 9.943 -13.507 1.00 30.64 41 LEU G N 1
ATOM 4485 C CA . LEU G 1 26 ? 13.890 10.639 -13.497 1.00 29.60 41 LEU G CA 1
ATOM 4486 C C . LEU G 1 26 ? 14.211 11.157 -14.905 1.00 31.39 41 LEU G C 1
ATOM 4487 O O . LEU G 1 26 ? 13.667 10.660 -15.897 1.00 28.92 41 LEU G O 1
ATOM 4492 N N . SER G 1 27 ? 15.094 12.161 -14.985 1.00 27.06 42 SER G N 1
ATOM 4493 C CA . SER G 1 27 ? 15.629 12.585 -16.271 1.00 24.77 42 SER G CA 1
ATOM 4494 C C . SER G 1 27 ? 16.506 11.461 -16.808 1.00 24.06 42 SER G C 1
ATOM 4495 O O . SER G 1 27 ? 17.081 10.712 -16.047 1.00 26.57 42 SER G O 1
ATOM 4498 N N . GLN G 1 28 ? 16.633 11.369 -18.116 1.00 21.80 43 GLN G N 1
ATOM 4499 C CA . GLN G 1 28 ? 17.520 10.363 -18.716 1.00 23.90 43 GLN G CA 1
ATOM 4500 C C . GLN G 1 28 ? 18.999 10.522 -18.266 1.00 24.76 43 GLN G C 1
ATOM 4501 O O . GLN G 1 28 ? 19.655 9.535 -17.911 1.00 24.25 43 GLN G O 1
ATOM 4507 N N . PRO G 1 29 ? 19.523 11.754 -18.270 1.00 25.39 44 PRO G N 1
ATOM 4508 C CA . PRO G 1 29 ? 20.898 11.924 -17.760 1.00 28.00 44 PRO G CA 1
ATOM 4509 C C . PRO G 1 29 ? 21.115 11.441 -16.322 1.00 26.19 44 PRO G C 1
ATOM 4510 O O . PRO G 1 29 ? 22.104 10.811 -16.029 1.00 24.02 44 PRO G O 1
ATOM 4514 N N . LYS G 1 30 ? 20.131 11.647 -15.462 1.00 25.78 45 LYS G N 1
ATOM 4515 C CA . LYS G 1 30 ? 20.211 11.114 -14.110 1.00 26.58 45 LYS G CA 1
ATOM 4516 C C . LYS G 1 30 ? 20.135 9.597 -14.082 1.00 26.10 45 LYS G C 1
ATOM 4517 O O . LYS G 1 30 ? 20.877 8.931 -13.383 1.00 28.04 45 LYS G O 1
ATOM 4523 N N . MET G 1 31 ? 19.226 9.028 -14.866 1.00 25.37 46 MET G N 1
ATOM 4524 C CA . MET G 1 31 ? 19.180 7.563 -15.028 1.00 25.22 46 MET G CA 1
ATOM 4525 C C . MET G 1 31 ? 20.512 6.995 -15.499 1.00 23.41 46 MET G C 1
ATOM 4526 O O . MET G 1 31 ? 21.002 5.995 -14.985 1.00 24.60 46 MET G O 1
ATOM 4531 N N . ASP G 1 32 ? 21.062 7.613 -16.515 1.00 26.26 47 ASP G N 1
ATOM 4532 C CA . ASP G 1 32 ? 22.436 7.241 -17.029 1.00 28.41 47 ASP G CA 1
ATOM 4533 C C . ASP G 1 32 ? 23.547 7.330 -15.943 1.00 28.13 47 ASP G C 1
ATOM 4534 O O . ASP G 1 32 ? 24.273 6.391 -15.698 1.00 29.24 47 ASP G O 1
ATOM 4539 N N . GLU G 1 33 ? 23.582 8.437 -15.241 1.00 30.37 48 GLU G N 1
ATOM 4540 C CA . GLU G 1 33 ? 24.523 8.621 -14.117 1.00 31.90 48 GLU G CA 1
ATOM 4541 C C . GLU G 1 33 ? 24.404 7.521 -13.035 1.00 29.35 48 GLU G C 1
ATOM 4542 O O . GLU G 1 33 ? 25.399 6.944 -12.600 1.00 26.97 48 GLU G O 1
ATOM 4548 N N . LEU G 1 34 ? 23.177 7.195 -12.670 1.00 27.36 49 LEU G N 1
ATOM 4549 C CA . LEU G 1 34 ? 22.897 6.082 -11.738 1.00 30.23 49 LEU G CA 1
ATOM 4550 C C . LEU G 1 34 ? 22.968 4.675 -12.294 1.00 30.44 49 LEU G C 1
ATOM 4551 O O . LEU G 1 34 ? 22.865 3.694 -11.530 1.00 33.34 49 LEU G O 1
ATOM 4556 N N . GLN G 1 35 ? 23.128 4.563 -13.608 1.00 30.65 50 GLN G N 1
ATOM 4557 C CA . GLN G 1 35 ? 23.103 3.254 -14.303 1.00 31.56 50 GLN G CA 1
ATOM 4558 C C . GLN G 1 35 ? 21.811 2.480 -14.047 1.00 29.16 50 GLN G C 1
ATOM 4559 O O . GLN G 1 35 ? 21.794 1.275 -13.830 1.00 30.09 50 GLN G O 1
ATOM 4565 N N . LEU G 1 36 ? 20.735 3.211 -14.094 1.00 26.91 51 LEU G N 1
ATOM 4566 C CA . LEU G 1 36 ? 19.387 2.636 -14.042 1.00 28.57 51 LEU G CA 1
ATOM 4567 C C . LEU G 1 36 ? 18.894 2.499 -15.479 1.00 27.76 51 LEU G C 1
ATOM 4568 O O . LEU G 1 36 ? 19.265 3.257 -16.377 1.00 33.82 51 LEU G O 1
ATOM 4573 N N . PHE G 1 37 ? 18.070 1.496 -15.689 1.00 31.09 52 PHE G N 1
ATOM 4574 C CA . PHE G 1 37 ? 17.431 1.223 -16.995 1.00 27.11 52 PHE G CA 1
ATOM 4575 C C . PHE G 1 37 ? 15.952 1.401 -16.859 1.00 27.94 52 PHE G C 1
ATOM 4576 O O . PHE G 1 37 ? 15.390 1.084 -15.795 1.00 26.28 52 PHE G O 1
ATOM 4584 N N . ARG G 1 38 ? 15.302 1.867 -17.933 1.00 22.77 53 ARG G N 1
ATOM 4585 C CA . ARG G 1 38 ? 13.838 1.920 -17.963 1.00 21.53 53 ARG G CA 1
ATOM 4586 C C . ARG G 1 38 ? 13.240 0.622 -17.425 1.00 20.62 53 ARG G C 1
ATOM 4587 O O . ARG G 1 38 ? 13.625 -0.449 -17.838 1.00 21.73 53 ARG G O 1
ATOM 4595 N N . GLY G 1 39 ? 12.287 0.746 -16.525 1.00 21.91 54 GLY G N 1
ATOM 4596 C CA . GLY G 1 39 ? 11.587 -0.387 -15.911 1.00 22.08 54 GLY G CA 1
ATOM 4597 C C . GLY G 1 39 ? 12.271 -1.035 -14.714 1.00 22.04 54 GLY G C 1
ATOM 4598 O O . GLY G 1 39 ? 11.721 -1.945 -14.107 1.00 23.72 54 GLY G O 1
ATOM 4599 N N . ASP G 1 40 ? 13.483 -0.628 -14.386 1.00 23.10 55 ASP G N 1
ATOM 4600 C CA . ASP G 1 40 ? 14.176 -1.185 -13.201 1.00 26.02 55 ASP G CA 1
ATOM 4601 C C . ASP G 1 40 ? 13.374 -0.937 -11.918 1.00 23.51 55 ASP G C 1
ATOM 4602 O O . ASP G 1 40 ? 12.695 0.055 -11.787 1.00 23.80 55 ASP G O 1
ATOM 4607 N N . THR G 1 41 ? 13.490 -1.865 -10.985 1.00 25.72 56 THR G N 1
ATOM 4608 C CA . THR G 1 41 ? 12.960 -1.687 -9.655 1.00 29.13 56 THR G CA 1
ATOM 4609 C C . THR G 1 41 ? 13.950 -0.860 -8.911 1.00 27.57 56 THR G C 1
ATOM 4610 O O . THR G 1 41 ? 15.146 -1.122 -8.919 1.00 26.09 56 THR G O 1
ATOM 4614 N N . VAL G 1 42 ? 13.443 0.159 -8.243 1.00 28.04 57 VAL G N 1
ATOM 4615 C CA . VAL G 1 42 ? 14.310 0.985 -7.382 1.00 25.96 57 VAL G CA 1
ATOM 4616 C C . VAL G 1 42 ? 13.803 1.006 -5.943 1.00 25.77 57 VAL G C 1
ATOM 4617 O O . VAL G 1 42 ? 12.604 0.932 -5.675 1.00 23.65 57 VAL G O 1
ATOM 4621 N N . LEU G 1 43 ? 14.756 1.159 -5.031 1.00 25.88 58 LEU G N 1
ATOM 4622 C CA . LEU G 1 43 ? 14.446 1.339 -3.614 1.00 28.49 58 LEU G CA 1
ATOM 4623 C C . LEU G 1 43 ? 14.617 2.809 -3.243 1.00 27.58 58 LEU G C 1
ATOM 4624 O O . LEU G 1 43 ? 15.673 3.414 -3.421 1.00 26.12 58 LEU G O 1
ATOM 4629 N N . LEU G 1 44 ? 13.570 3.351 -2.679 1.00 28.83 59 LEU G N 1
ATOM 4630 C CA . LEU G 1 44 ? 13.558 4.750 -2.257 1.00 30.04 59 LEU G CA 1
ATOM 4631 C C . LEU G 1 44 ? 13.574 4.835 -0.730 1.00 32.57 59 LEU G C 1
ATOM 4632 O O . LEU G 1 44 ? 12.910 4.049 -0.042 1.00 30.82 59 LEU G O 1
ATOM 4637 N N . LYS G 1 45 ? 14.333 5.797 -0.224 1.00 35.48 60 LYS G N 1
ATOM 4638 C CA . LYS G 1 45 ? 14.390 6.084 1.235 1.00 36.26 60 LYS G CA 1
ATOM 4639 C C . LYS G 1 45 ? 13.995 7.488 1.550 1.00 30.69 60 LYS G C 1
ATOM 4640 O O . LYS G 1 45 ? 14.486 8.444 0.978 1.00 28.32 60 LYS G O 1
ATOM 4646 N N . GLY G 1 46 ? 13.032 7.587 2.438 1.00 31.78 61 GLY G N 1
ATOM 4647 C CA . GLY G 1 46 ? 12.415 8.866 2.759 1.00 34.16 61 GLY G CA 1
ATOM 4648 C C . GLY G 1 46 ? 12.689 9.236 4.195 1.00 34.19 61 GLY G C 1
ATOM 4649 O O . GLY G 1 46 ? 13.706 8.898 4.756 1.00 33.82 61 GLY G O 1
ATOM 4650 N N . LYS G 1 47 ? 11.719 9.850 4.822 1.00 37.65 62 LYS G N 1
ATOM 4651 C CA . LYS G 1 47 ? 11.884 10.223 6.221 1.00 38.88 62 LYS G CA 1
ATOM 4652 C C . LYS G 1 47 ? 11.390 9.126 7.127 1.00 40.77 62 LYS G C 1
ATOM 4653 O O . LYS G 1 47 ? 10.631 8.229 6.714 1.00 35.55 62 LYS G O 1
ATOM 4659 N N . LYS G 1 48 ? 11.815 9.202 8.381 1.00 42.44 63 LYS G N 1
ATOM 4660 C CA . LYS G 1 48 ? 11.361 8.271 9.452 1.00 43.48 63 LYS G CA 1
ATOM 4661 C C . LYS G 1 48 ? 11.722 6.844 9.161 1.00 43.80 63 LYS G C 1
ATOM 4662 O O . LYS G 1 48 ? 10.958 5.946 9.447 1.00 45.77 63 LYS G O 1
ATOM 4668 N N . ARG G 1 49 ? 12.849 6.649 8.500 1.00 46.74 64 ARG G N 1
ATOM 4669 C CA . ARG G 1 49 ? 13.309 5.307 8.108 1.00 46.89 64 ARG G CA 1
ATOM 4670 C C . ARG G 1 49 ? 12.376 4.571 7.125 1.00 44.62 64 ARG G C 1
ATOM 4671 O O . ARG G 1 49 ? 12.494 3.368 6.948 1.00 43.83 64 ARG G O 1
ATOM 4679 N N . ARG G 1 50 ? 11.454 5.308 6.508 1.00 40.66 65 ARG G N 1
ATOM 4680 C CA . ARG G 1 50 ? 10.517 4.727 5.563 1.00 41.77 65 ARG G CA 1
ATOM 4681 C C . ARG G 1 50 ? 11.239 4.370 4.262 1.00 40.02 65 ARG G C 1
ATOM 4682 O O . ARG G 1 50 ? 12.162 5.079 3.815 1.00 37.51 65 ARG G O 1
ATOM 4690 N N . GLU G 1 51 ? 10.805 3.241 3.707 1.00 35.31 66 GLU G N 1
ATOM 4691 C CA . GLU G 1 51 ? 11.229 2.783 2.394 1.00 34.94 66 GLU G CA 1
ATOM 4692 C C . GLU G 1 51 ? 10.076 2.470 1.504 1.00 34.71 66 GLU G C 1
ATOM 4693 O O . GLU G 1 51 ? 9.006 2.094 1.961 1.00 37.75 66 GLU G O 1
ATOM 4699 N N . ALA G 1 52 ? 10.345 2.575 0.209 1.00 36.33 67 ALA G N 1
ATOM 4700 C CA . ALA G 1 52 ? 9.396 2.170 -0.831 1.00 36.82 67 ALA G CA 1
ATOM 4701 C C . ALA G 1 52 ? 10.118 1.615 -2.051 1.00 33.35 67 ALA G C 1
ATOM 4702 O O . ALA G 1 52 ? 11.287 1.908 -2.298 1.00 33.96 67 ALA G O 1
ATOM 4704 N N . VAL G 1 53 ? 9.404 0.759 -2.755 1.00 31.68 68 VAL G N 1
ATOM 4705 C CA . VAL G 1 53 ? 9.890 0.153 -4.011 1.00 29.74 68 VAL G CA 1
ATOM 4706 C C . VAL G 1 53 ? 8.990 0.620 -5.153 1.00 28.60 68 VAL G C 1
ATOM 4707 O O . VAL G 1 53 ? 7.767 0.612 -5.047 1.00 26.88 68 VAL G O 1
ATOM 4711 N N . CYS G 1 54 ? 9.640 1.071 -6.218 1.00 29.42 69 CYS G N 1
ATOM 4712 C CA . CYS G 1 54 ? 8.969 1.563 -7.432 1.00 29.21 69 CYS G CA 1
ATOM 4713 C C . CYS G 1 54 ? 9.671 1.148 -8.714 1.00 27.51 69 CYS G C 1
ATOM 4714 O O . CYS G 1 54 ? 10.771 0.621 -8.704 1.00 29.23 69 CYS G O 1
ATOM 4717 N N . ILE G 1 55 ? 9.027 1.470 -9.806 1.00 25.76 70 ILE G N 1
ATOM 4718 C CA . ILE G 1 55 ? 9.546 1.259 -11.150 1.00 24.78 70 ILE G CA 1
ATOM 4719 C C . ILE G 1 55 ? 9.994 2.598 -11.665 1.00 25.20 70 ILE G C 1
ATOM 4720 O O . ILE G 1 55 ? 9.249 3.547 -11.601 1.00 24.83 70 ILE G O 1
ATOM 4725 N N . VAL G 1 56 ? 11.216 2.662 -12.185 1.00 26.22 71 VAL G N 1
ATOM 4726 C CA . VAL G 1 56 ? 11.764 3.926 -12.702 1.00 24.62 71 VAL G CA 1
ATOM 4727 C C . VAL G 1 56 ? 11.570 4.031 -14.242 1.00 26.45 71 VAL G C 1
ATOM 4728 O O . VAL G 1 56 ? 11.851 3.093 -14.968 1.00 26.09 71 VAL G O 1
ATOM 4732 N N . LEU G 1 57 ? 11.065 5.180 -14.688 1.00 24.55 72 LEU G N 1
ATOM 4733 C CA . LEU G 1 57 ? 10.975 5.545 -16.100 1.00 27.29 72 LEU G CA 1
ATOM 4734 C C . LEU G 1 57 ? 11.600 6.917 -16.300 1.00 27.31 72 LEU G C 1
ATOM 4735 O O . LEU G 1 57 ? 11.698 7.691 -15.336 1.00 27.65 72 LEU G O 1
ATOM 4740 N N . SER G 1 58 ? 11.992 7.227 -17.535 1.00 24.02 73 SER G N 1
ATOM 4741 C CA . SER G 1 58 ? 12.524 8.559 -17.833 1.00 25.68 73 SER G CA 1
ATOM 4742 C C . SER G 1 58 ? 11.407 9.508 -18.141 1.00 26.59 73 SER G C 1
ATOM 4743 O O . SER G 1 58 ? 10.302 9.144 -18.466 1.00 26.65 73 SER G O 1
ATOM 4746 N N . ASP G 1 59 ? 11.705 10.768 -17.961 1.00 31.89 74 ASP G N 1
ATOM 4747 C CA . ASP G 1 59 ? 10.749 11.821 -18.242 1.00 33.19 74 ASP G CA 1
ATOM 4748 C C . ASP G 1 59 ? 11.563 12.984 -18.759 1.00 33.08 74 ASP G C 1
ATOM 4749 O O . ASP G 1 59 ? 12.491 13.415 -18.124 1.00 33.24 74 ASP G O 1
ATOM 4754 N N . ASP G 1 60 ? 11.185 13.513 -19.894 1.00 36.84 75 ASP G N 1
ATOM 4755 C CA . ASP G 1 60 ? 11.961 14.605 -20.507 1.00 41.68 75 ASP G CA 1
ATOM 4756 C C . ASP G 1 60 ? 11.783 15.978 -19.879 1.00 40.24 75 ASP G C 1
ATOM 4757 O O . ASP G 1 60 ? 12.545 16.864 -20.172 1.00 45.00 75 ASP G O 1
ATOM 4762 N N . THR G 1 61 ? 10.765 16.170 -19.071 1.00 36.90 76 THR G N 1
ATOM 4763 C CA . THR G 1 61 ? 10.591 17.455 -18.388 1.00 38.85 76 THR G CA 1
ATOM 4764 C C . THR G 1 61 ? 11.125 17.468 -16.975 1.00 41.22 76 THR G C 1
ATOM 4765 O O . THR G 1 61 ? 11.188 18.508 -16.347 1.00 43.21 76 THR G O 1
ATOM 4769 N N . CYS G 1 62 ? 11.559 16.312 -16.503 1.00 40.56 77 CYS G N 1
ATOM 4770 C CA . CYS G 1 62 ? 12.081 16.186 -15.156 1.00 40.16 77 CYS G CA 1
ATOM 4771 C C . CYS G 1 62 ? 13.459 16.822 -15.062 1.00 38.86 77 CYS G C 1
ATOM 4772 O O . CYS G 1 62 ? 14.340 16.524 -15.847 1.00 39.31 77 CYS G O 1
ATOM 4775 N N . SER G 1 63 ? 13.652 17.679 -14.079 1.00 40.13 78 SER G N 1
ATOM 4776 C CA . SER G 1 63 ? 15.002 18.224 -13.816 1.00 39.66 78 SER G CA 1
ATOM 4777 C C . SER G 1 63 ? 15.916 17.118 -13.342 1.00 35.99 78 SER G C 1
ATOM 4778 O O . SER G 1 63 ? 15.473 16.245 -12.606 1.00 33.67 78 SER G O 1
ATOM 4781 N N . ASP G 1 64 ? 17.194 17.227 -13.668 1.00 32.13 79 ASP G N 1
ATOM 4782 C CA . ASP G 1 64 ? 18.176 16.201 -13.324 1.00 34.93 79 ASP G CA 1
ATOM 4783 C C . ASP G 1 64 ? 18.212 15.863 -11.831 1.00 36.74 79 ASP G C 1
ATOM 4784 O O . ASP G 1 64 ? 18.398 14.727 -11.444 1.00 35.55 79 ASP G O 1
ATOM 4789 N N . GLU G 1 65 ? 18.031 16.879 -11.002 1.00 40.85 80 GLU G N 1
ATOM 4790 C CA . GLU G 1 65 ? 18.133 16.742 -9.553 1.00 41.88 80 GLU G CA 1
ATOM 4791 C C . GLU G 1 65 ? 16.803 16.444 -8.851 1.00 38.81 80 GLU G C 1
ATOM 4792 O O . GLU G 1 65 ? 16.749 16.296 -7.628 1.00 41.01 80 GLU G O 1
ATOM 4798 N N . LYS G 1 66 ? 15.770 16.219 -9.652 1.00 35.93 81 LYS G N 1
ATOM 4799 C CA . LYS G 1 66 ? 14.463 15.872 -9.165 1.00 37.42 81 LYS G CA 1
ATOM 4800 C C . LYS G 1 66 ? 13.924 14.468 -9.512 1.00 37.11 81 LYS G C 1
ATOM 4801 O O . LYS G 1 66 ? 14.435 13.772 -10.370 1.00 32.02 81 LYS G O 1
ATOM 4807 N N . ILE G 1 67 ? 12.930 14.071 -8.732 1.00 33.24 82 ILE G N 1
ATOM 4808 C CA . ILE G 1 67 ? 12.225 12.803 -8.903 1.00 31.33 82 ILE G CA 1
ATOM 4809 C C . ILE G 1 67 ? 10.733 13.064 -8.835 1.00 29.32 82 ILE G C 1
ATOM 4810 O O . ILE G 1 67 ? 10.224 13.683 -7.901 1.00 27.52 82 ILE G O 1
ATOM 4815 N N . ARG G 1 68 ? 10.045 12.639 -9.876 1.00 29.04 83 ARG G N 1
ATOM 4816 C CA . ARG G 1 68 ? 8.607 12.792 -9.914 1.00 32.23 83 ARG G CA 1
ATOM 4817 C C . ARG G 1 68 ? 7.998 11.574 -9.263 1.00 33.28 83 ARG G C 1
ATOM 4818 O O . ARG G 1 68 ? 8.253 10.464 -9.672 1.00 31.34 83 ARG G O 1
ATOM 4826 N N . MET G 1 69 ? 7.173 11.818 -8.263 1.00 33.27 84 MET G N 1
ATOM 4827 C CA . MET G 1 69 ? 6.445 10.759 -7.620 1.00 34.55 84 MET G CA 1
ATOM 4828 C C . MET G 1 69 ? 5.081 11.240 -7.164 1.00 38.80 84 MET G C 1
ATOM 4829 O O . MET G 1 69 ? 4.910 12.402 -6.730 1.00 38.99 84 MET G O 1
ATOM 4834 N N . ASN G 1 70 ? 4.106 10.340 -7.275 1.00 37.16 85 ASN G N 1
ATOM 4835 C CA . ASN G 1 70 ? 2.738 10.676 -6.875 1.00 39.02 85 ASN G CA 1
ATOM 4836 C C . ASN G 1 70 ? 2.543 10.674 -5.369 1.00 39.00 85 ASN G C 1
ATOM 4837 O O . ASN G 1 70 ? 3.427 10.278 -4.597 1.00 34.05 85 ASN G O 1
ATOM 4842 N N . ARG G 1 71 ? 1.374 11.141 -4.989 1.00 38.26 86 ARG G N 1
ATOM 4843 C CA . ARG G 1 71 ? 1.051 11.437 -3.597 1.00 38.88 86 ARG G CA 1
ATOM 4844 C C . ARG G 1 71 ? 1.072 10.184 -2.759 1.00 35.53 86 ARG G C 1
ATOM 4845 O O . ARG G 1 71 ? 1.468 10.191 -1.616 1.00 32.81 86 ARG G O 1
ATOM 4853 N N . VAL G 1 72 ? 0.656 9.078 -3.361 1.00 36.47 87 VAL G N 1
ATOM 4854 C CA . VAL G 1 72 ? 0.617 7.795 -2.668 1.00 34.92 87 VAL G CA 1
ATOM 4855 C C . VAL G 1 72 ? 2.034 7.386 -2.250 1.00 35.68 87 VAL G C 1
ATOM 4856 O O . VAL G 1 72 ? 2.268 6.941 -1.135 1.00 35.18 87 VAL G O 1
ATOM 4860 N N . VAL G 1 73 ? 2.976 7.554 -3.148 1.00 33.05 88 VAL G N 1
ATOM 4861 C CA . VAL G 1 73 ? 4.389 7.230 -2.843 1.00 32.41 88 VAL G CA 1
ATOM 4862 C C . VAL G 1 73 ? 5.001 8.200 -1.825 1.00 29.23 88 VAL G C 1
ATOM 4863 O O . VAL G 1 73 ? 5.703 7.805 -0.911 1.00 28.42 88 VAL G O 1
ATOM 4867 N N . ARG G 1 74 ? 4.744 9.481 -2.029 1.00 30.64 89 ARG G N 1
ATOM 4868 C CA . ARG G 1 74 ? 5.183 10.540 -1.080 1.00 28.76 89 ARG G CA 1
ATOM 4869 C C . ARG G 1 74 ? 4.747 10.227 0.335 1.00 31.09 89 ARG G C 1
ATOM 4870 O O . ARG G 1 74 ? 5.543 10.253 1.277 1.00 32.77 89 ARG G O 1
ATOM 4878 N N . ASN G 1 75 ? 3.487 9.854 0.463 1.00 30.74 90 ASN G N 1
ATOM 4879 C CA . ASN G 1 75 ? 2.956 9.504 1.790 1.00 37.45 90 ASN G CA 1
ATOM 4880 C C . ASN G 1 75 ? 3.639 8.333 2.396 1.00 35.43 90 ASN G C 1
ATOM 4881 O O . ASN G 1 75 ? 3.984 8.327 3.560 1.00 32.55 90 ASN G O 1
ATOM 4886 N N . ASN G 1 76 ? 3.826 7.342 1.562 1.00 35.76 91 ASN G N 1
ATOM 4887 C CA . ASN G 1 76 ? 4.446 6.091 1.975 1.00 31.91 91 ASN G CA 1
ATOM 4888 C C . ASN G 1 76 ? 5.871 6.305 2.466 1.00 34.89 91 ASN G C 1
ATOM 4889 O O . ASN G 1 76 ? 6.355 5.604 3.352 1.00 32.76 91 ASN G O 1
ATOM 4894 N N . LEU G 1 77 ? 6.517 7.322 1.892 1.00 32.95 92 LEU G N 1
ATOM 4895 C CA . LEU G 1 77 ? 7.854 7.771 2.296 1.00 32.50 92 LEU G CA 1
ATOM 4896 C C . LEU G 1 77 ? 7.897 8.891 3.359 1.00 33.57 92 LEU G C 1
ATOM 4897 O O . LEU G 1 77 ? 8.967 9.333 3.763 1.00 36.66 92 LEU G O 1
ATOM 4902 N N . ARG G 1 78 ? 6.735 9.382 3.738 1.00 33.27 93 ARG G N 1
ATOM 4903 C CA . ARG G 1 78 ? 6.593 10.514 4.706 1.00 38.91 93 ARG G CA 1
ATOM 4904 C C . ARG G 1 78 ? 7.324 11.769 4.262 1.00 38.78 93 ARG G C 1
ATOM 4905 O O . ARG G 1 78 ? 8.033 12.400 5.033 1.00 32.89 93 ARG G O 1
ATOM 4913 N N . VAL G 1 79 ? 7.168 12.095 2.988 1.00 38.33 94 VAL G N 1
ATOM 4914 C CA . VAL G 1 79 ? 7.779 13.293 2.449 1.00 32.81 94 VAL G CA 1
ATOM 4915 C C . VAL G 1 79 ? 6.752 14.128 1.777 1.00 36.04 94 VAL G C 1
ATOM 4916 O O . VAL G 1 79 ? 5.694 13.644 1.363 1.00 36.96 94 VAL G O 1
ATOM 4920 N N . ARG G 1 80 ? 7.123 15.387 1.604 1.00 38.64 95 ARG G N 1
ATOM 4921 C CA . ARG G 1 80 ? 6.324 16.351 0.847 1.00 43.67 95 ARG G CA 1
ATOM 4922 C C . ARG G 1 80 ? 7.075 16.818 -0.377 1.00 36.94 95 ARG G C 1
ATOM 4923 O O . ARG G 1 80 ? 8.267 16.598 -0.505 1.00 37.27 95 ARG G O 1
ATOM 4931 N N . LEU G 1 81 ? 6.348 17.469 -1.268 1.00 37.48 96 LEU G N 1
ATOM 4932 C CA . LEU G 1 81 ? 6.977 18.145 -2.405 1.00 39.52 96 LEU G CA 1
ATOM 4933 C C . LEU G 1 81 ? 8.106 19.005 -1.873 1.00 40.94 96 LEU G C 1
ATOM 4934 O O . LEU G 1 81 ? 7.956 19.675 -0.863 1.00 45.51 96 LEU G O 1
ATOM 4939 N N . GLY G 1 82 ? 9.252 18.941 -2.528 1.00 40.13 97 GLY G N 1
ATOM 4940 C CA . GLY G 1 82 ? 10.403 19.749 -2.132 1.00 39.57 97 GLY G CA 1
ATOM 4941 C C . GLY G 1 82 ? 11.374 19.073 -1.186 1.00 42.08 97 GLY G C 1
ATOM 4942 O O . GLY G 1 82 ? 12.512 19.509 -1.046 1.00 43.78 97 GLY G O 1
ATOM 4943 N N . ASP G 1 83 ? 10.941 18.007 -0.521 1.00 44.85 98 ASP G N 1
ATOM 4944 C CA . ASP G 1 83 ? 11.831 17.234 0.362 1.00 40.96 98 ASP G CA 1
ATOM 4945 C C . ASP G 1 83 ? 12.817 16.454 -0.480 1.00 42.71 98 ASP G C 1
ATOM 4946 O O . ASP G 1 83 ? 12.638 16.355 -1.663 1.00 42.83 98 ASP G O 1
ATOM 4951 N N . VAL G 1 84 ? 13.777 15.815 0.179 1.00 40.62 99 VAL G N 1
ATOM 4952 C CA . VAL G 1 84 ? 14.820 15.055 -0.461 1.00 41.25 99 VAL G CA 1
ATOM 4953 C C . VAL G 1 84 ? 14.690 13.578 -0.106 1.00 39.51 99 VAL G C 1
ATOM 4954 O O . VAL G 1 84 ? 14.357 13.219 1.008 1.00 43.60 99 VAL G O 1
ATOM 4958 N N . ILE G 1 85 ? 14.892 12.717 -1.090 1.00 36.97 100 ILE G N 1
ATOM 4959 C CA . ILE G 1 85 ? 14.888 11.262 -0.865 1.00 35.44 100 ILE G CA 1
ATOM 4960 C C . ILE G 1 85 ? 16.180 10.724 -1.396 1.00 36.96 100 ILE G C 1
ATOM 4961 O O . ILE G 1 85 ? 16.905 11.421 -2.070 1.00 39.97 100 ILE G O 1
ATOM 4966 N N . SER G 1 86 ? 16.457 9.474 -1.103 1.00 40.30 101 SER G N 1
ATOM 4967 C CA . SER G 1 86 ? 17.559 8.791 -1.751 1.00 37.77 101 SER G CA 1
ATOM 4968 C C . SER G 1 86 ? 17.035 7.595 -2.553 1.00 40.75 101 SER G C 1
ATOM 4969 O O . SER G 1 86 ? 16.015 6.989 -2.233 1.00 37.73 101 SER G O 1
ATOM 4972 N N . ILE G 1 87 ? 17.751 7.299 -3.625 1.00 39.59 102 ILE G N 1
ATOM 4973 C CA . ILE G 1 87 ? 17.340 6.284 -4.581 1.00 39.84 102 ILE G CA 1
ATOM 4974 C C . ILE G 1 87 ? 18.494 5.333 -4.820 1.00 43.17 102 ILE G C 1
ATOM 4975 O O . ILE G 1 87 ? 19.656 5.736 -4.837 1.00 50.64 102 ILE G O 1
ATOM 4980 N N . GLN G 1 88 ? 18.162 4.058 -4.933 1.00 44.15 103 GLN G N 1
ATOM 4981 C CA . GLN G 1 88 ? 19.136 3.028 -5.301 1.00 46.27 103 GLN G CA 1
ATOM 4982 C C . GLN G 1 88 ? 18.487 1.944 -6.126 1.00 46.27 103 GLN G C 1
ATOM 4983 O O . GLN G 1 88 ? 17.294 1.713 -5.999 1.00 40.06 103 GLN G O 1
ATOM 4989 N N . PRO G 1 89 ? 19.301 1.209 -6.900 1.00 49.78 104 PRO G N 1
ATOM 4990 C CA . PRO G 1 89 ? 18.741 0.082 -7.581 1.00 48.55 104 PRO G CA 1
ATOM 4991 C C . PRO G 1 89 ? 18.373 -0.956 -6.556 1.00 47.27 104 PRO G C 1
ATOM 4992 O O . PRO G 1 89 ? 19.003 -1.088 -5.517 1.00 40.58 104 PRO G O 1
ATOM 4996 N N . CYS G 1 90 ? 17.343 -1.687 -6.894 1.00 47.26 105 CYS G N 1
ATOM 4997 C CA . CYS G 1 90 ? 16.856 -2.733 -6.049 1.00 48.58 105 CYS G CA 1
ATOM 4998 C C . CYS G 1 90 ? 16.720 -3.994 -6.868 1.00 53.77 105 CYS G C 1
ATOM 4999 O O . CYS G 1 90 ? 15.616 -4.462 -7.171 1.00 57.35 105 CYS G O 1
ATOM 5002 N N . PRO G 1 91 ? 17.855 -4.568 -7.266 1.00 63.17 106 PRO G N 1
ATOM 5003 C CA . PRO G 1 91 ? 17.653 -5.827 -7.878 1.00 63.73 106 PRO G CA 1
ATOM 5004 C C . PRO G 1 91 ? 17.456 -6.823 -6.714 1.00 71.98 106 PRO G C 1
ATOM 5005 O O . PRO G 1 91 ? 17.366 -6.465 -5.508 1.00 69.62 106 PRO G O 1
ATOM 5009 N N . ASP G 1 92 ? 17.369 -8.078 -7.085 1.00 71.04 107 ASP G N 1
ATOM 5010 C CA . ASP G 1 92 ? 17.069 -9.132 -6.159 1.00 71.61 107 ASP G CA 1
ATOM 5011 C C . ASP G 1 92 ? 15.634 -9.065 -5.655 1.00 63.44 107 ASP G C 1
ATOM 5012 O O . ASP G 1 92 ? 15.318 -9.829 -4.772 1.00 63.37 107 ASP G O 1
ATOM 5017 N N . VAL G 1 93 ? 14.789 -8.178 -6.209 1.00 51.72 108 VAL G N 1
ATOM 5018 C CA . VAL G 1 93 ? 13.358 -8.225 -5.954 1.00 53.97 108 VAL G CA 1
ATOM 5019 C C . VAL G 1 93 ? 12.787 -9.329 -6.832 1.00 56.27 108 VAL G C 1
ATOM 5020 O O . VAL G 1 93 ? 12.867 -9.271 -8.045 1.00 57.05 108 VAL G O 1
ATOM 5024 N N . LYS G 1 94 ? 12.209 -10.326 -6.192 1.00 48.51 109 LYS G N 1
ATOM 5025 C CA . LYS G 1 94 ? 11.708 -11.496 -6.894 1.00 44.38 109 LYS G CA 1
ATOM 5026 C C . LYS G 1 94 ? 10.232 -11.387 -7.058 1.00 39.84 109 LYS G C 1
ATOM 5027 O O . LYS G 1 94 ? 9.555 -10.599 -6.388 1.00 38.92 109 LYS G O 1
ATOM 5033 N N . TYR G 1 95 ? 9.732 -12.230 -7.936 1.00 36.83 110 TYR G N 1
ATOM 5034 C CA . TYR G 1 95 ? 8.299 -12.401 -8.115 1.00 40.39 110 TYR G CA 1
ATOM 5035 C C . TYR G 1 95 ? 7.713 -12.990 -6.828 1.00 40.96 110 TYR G C 1
ATOM 5036 O O . TYR G 1 95 ? 8.270 -13.902 -6.248 1.00 36.87 110 TYR G O 1
ATOM 5045 N N . GLY G 1 96 ? 6.598 -12.457 -6.387 1.00 42.03 111 GLY G N 1
ATOM 5046 C CA . GLY G 1 96 ? 6.019 -12.919 -5.124 1.00 47.61 111 GLY G CA 1
ATOM 5047 C C . GLY G 1 96 ? 5.267 -14.246 -5.250 1.00 43.68 111 GLY G C 1
ATOM 5048 O O . GLY G 1 96 ? 4.574 -14.482 -6.213 1.00 42.97 111 GLY G O 1
ATOM 5049 N N . LYS G 1 97 ? 5.464 -15.113 -4.270 1.00 44.87 112 LYS G N 1
ATOM 5050 C CA . LYS G 1 97 ? 4.640 -16.328 -4.106 1.00 45.33 112 LYS G CA 1
ATOM 5051 C C . LYS G 1 97 ? 3.269 -15.942 -3.641 1.00 39.98 112 LYS G C 1
ATOM 5052 O O . LYS G 1 97 ? 2.276 -16.403 -4.144 1.00 37.28 112 LYS G O 1
ATOM 5058 N N . ARG G 1 98 ? 3.232 -15.023 -2.696 1.00 37.64 113 ARG G N 1
ATOM 5059 C CA . ARG G 1 98 ? 1.962 -14.564 -2.136 1.00 38.95 113 ARG G CA 1
ATOM 5060 C C . ARG G 1 98 ? 2.145 -13.264 -1.370 1.00 35.62 113 ARG G C 1
ATOM 5061 O O . ARG G 1 98 ? 3.222 -12.964 -0.870 1.00 37.72 113 ARG G O 1
ATOM 5069 N N . ILE G 1 99 ? 1.063 -12.524 -1.319 1.00 31.35 114 ILE G N 1
ATOM 5070 C CA . ILE G 1 99 ? 0.974 -11.306 -0.554 1.00 35.28 114 ILE G CA 1
ATOM 5071 C C . ILE G 1 99 ? -0.352 -11.276 0.204 1.00 35.04 114 ILE G C 1
ATOM 5072 O O . ILE G 1 99 ? -1.331 -11.909 -0.183 1.00 33.67 114 ILE G O 1
ATOM 5077 N N . HIS G 1 100 ? -0.357 -10.487 1.261 1.00 36.52 115 HIS G N 1
ATOM 5078 C CA . HIS G 1 100 ? -1.541 -10.277 2.072 1.00 38.98 115 HIS G CA 1
ATOM 5079 C C . HIS G 1 100 ? -1.697 -8.778 2.278 1.00 40.47 115 HIS G C 1
ATOM 5080 O O . HIS G 1 100 ? -0.794 -8.096 2.772 1.00 38.39 115 HIS G O 1
ATOM 5087 N N . VAL G 1 101 ? -2.846 -8.289 1.848 1.00 37.68 116 VAL G N 1
ATOM 5088 C CA . VAL G 1 101 ? -3.189 -6.904 1.958 1.00 37.50 116 VAL G CA 1
ATOM 5089 C C . VAL G 1 101 ? -4.539 -6.791 2.656 1.00 44.37 116 VAL G C 1
ATOM 5090 O O . VAL G 1 101 ? -5.423 -7.592 2.440 1.00 43.25 116 VAL G O 1
ATOM 5094 N N . LEU G 1 102 ? -4.692 -5.737 3.437 1.00 44.74 117 LEU G N 1
ATOM 5095 C CA . LEU G 1 102 ? -5.940 -5.487 4.172 1.00 44.27 117 LEU G CA 1
ATOM 5096 C C . LEU G 1 102 ? -6.380 -4.057 3.949 1.00 39.51 117 LEU G C 1
ATOM 5097 O O . LEU G 1 102 ? -5.542 -3.156 3.953 1.00 36.28 117 LEU G O 1
ATOM 5102 N N . PRO G 1 103 ? -7.693 -3.832 3.780 1.00 40.47 118 PRO G N 1
ATOM 5103 C CA . PRO G 1 103 ? -8.181 -2.478 3.582 1.00 40.44 118 PRO G CA 1
ATOM 5104 C C . PRO G 1 103 ? -8.130 -1.652 4.872 1.00 46.19 118 PRO G C 1
ATOM 5105 O O . PRO G 1 103 ? -8.061 -2.193 5.990 1.00 43.44 118 PRO G O 1
ATOM 5109 N N . ILE G 1 104 ? -8.133 -0.347 4.682 1.00 47.14 119 ILE G N 1
ATOM 5110 C CA . ILE G 1 104 ? -8.154 0.588 5.782 1.00 51.55 119 ILE G CA 1
ATOM 5111 C C . ILE G 1 104 ? -9.639 0.798 6.123 1.00 58.86 119 ILE G C 1
ATOM 5112 O O . ILE G 1 104 ? -10.427 1.234 5.279 1.00 56.50 119 ILE G O 1
ATOM 5117 N N . ASP G 1 105 ? -9.987 0.524 7.382 1.00 68.66 120 ASP G N 1
ATOM 5118 C CA . ASP G 1 105 ? -11.400 0.469 7.840 1.00 71.46 120 ASP G CA 1
ATOM 5119 C C . ASP G 1 105 ? -12.285 1.600 7.317 1.00 66.35 120 ASP G C 1
ATOM 5120 O O . ASP G 1 105 ? -13.323 1.352 6.735 1.00 61.58 120 ASP G O 1
ATOM 5125 N N . ASP G 1 106 ? -11.820 2.832 7.457 1.00 62.47 121 ASP G N 1
ATOM 5126 C CA . ASP G 1 106 ? -12.642 3.993 7.088 1.00 63.82 121 ASP G CA 1
ATOM 5127 C C . ASP G 1 106 ? -12.838 4.200 5.584 1.00 68.38 121 ASP G C 1
ATOM 5128 O O . ASP G 1 106 ? -13.582 5.076 5.191 1.00 77.41 121 ASP G O 1
ATOM 5133 N N . THR G 1 107 ? -12.108 3.453 4.753 1.00 70.56 122 THR G N 1
ATOM 5134 C CA . THR G 1 107 ? -12.335 3.454 3.283 1.00 70.39 122 THR G CA 1
ATOM 5135 C C . THR G 1 107 ? -13.273 2.337 2.823 1.00 75.14 122 THR G C 1
ATOM 5136 O O . THR G 1 107 ? -13.637 2.274 1.651 1.00 71.45 122 THR G O 1
ATOM 5140 N N . VAL G 1 108 ? -13.603 1.420 3.731 1.00 78.86 123 VAL G N 1
ATOM 5141 C CA . VAL G 1 108 ? -14.462 0.258 3.411 1.00 82.07 123 VAL G CA 1
ATOM 5142 C C . VAL G 1 108 ? -15.857 0.222 4.061 1.00 87.36 123 VAL G C 1
ATOM 5143 O O . VAL G 1 108 ? -16.534 -0.817 4.097 1.00 84.02 123 VAL G O 1
ATOM 5147 N N . GLU G 1 109 ? -16.318 1.394 4.465 1.00 91.68 124 GLU G N 1
ATOM 5148 C CA . GLU G 1 109 ? -17.694 1.554 4.940 1.00 93.31 124 GLU G CA 1
ATOM 5149 C C . GLU G 1 109 ? -18.670 1.298 3.792 1.00 92.79 124 GLU G C 1
ATOM 5150 O O . GLU G 1 109 ? -18.534 1.896 2.717 1.00 92.34 124 GLU G O 1
ATOM 5156 N N . GLY G 1 110 ? -19.628 0.399 4.022 1.00 81.17 125 GLY G N 1
ATOM 5157 C CA . GLY G 1 110 ? -20.610 0.031 3.000 1.00 82.57 125 GLY G CA 1
ATOM 5158 C C . GLY G 1 110 ? -20.078 -0.488 1.677 1.00 86.75 125 GLY G C 1
ATOM 5159 O O . GLY G 1 110 ? -20.398 0.035 0.604 1.00 86.91 125 GLY G O 1
ATOM 5160 N N . ILE G 1 111 ? -19.310 -1.564 1.777 1.00 87.51 126 ILE G N 1
ATOM 5161 C CA . ILE G 1 111 ? -18.676 -2.209 0.637 1.00 85.29 126 ILE G CA 1
ATOM 5162 C C . ILE G 1 111 ? -18.920 -3.698 0.719 1.00 85.89 126 ILE G C 1
ATOM 5163 O O . ILE G 1 111 ? -18.236 -4.439 1.453 1.00 85.77 126 ILE G O 1
ATOM 5168 N N . THR G 1 112 ? -19.893 -4.135 -0.054 1.00 83.24 127 THR G N 1
ATOM 5169 C CA . THR G 1 112 ? -20.147 -5.562 -0.196 1.00 90.28 127 THR G CA 1
ATOM 5170 C C . THR G 1 112 ? -19.896 -5.848 -1.665 1.00 91.50 127 THR G C 1
ATOM 5171 O O . THR G 1 112 ? -20.794 -5.809 -2.529 1.00 99.28 127 THR G O 1
ATOM 5175 N N . GLY G 1 113 ? -18.609 -6.001 -1.924 1.00 82.69 128 GLY G N 1
ATOM 5176 C CA . GLY G 1 113 ? -18.113 -6.513 -3.162 1.00 78.48 128 GLY G CA 1
ATOM 5177 C C . GLY G 1 113 ? -16.919 -7.351 -2.810 1.00 74.64 128 GLY G C 1
ATOM 5178 O O . GLY G 1 113 ? -16.473 -7.381 -1.645 1.00 76.73 128 GLY G O 1
ATOM 5179 N N . ASN G 1 114 ? -16.457 -8.094 -3.799 1.00 67.87 129 ASN G N 1
ATOM 5180 C CA . ASN G 1 114 ? -15.226 -8.857 -3.663 1.00 64.50 129 ASN G CA 1
ATOM 5181 C C . ASN G 1 114 ? -14.082 -7.832 -3.757 1.00 60.68 129 ASN G C 1
ATOM 5182 O O . ASN G 1 114 ? -13.938 -7.179 -4.759 1.00 54.02 129 ASN G O 1
ATOM 5187 N N . LEU G 1 115 ? -13.307 -7.648 -2.702 1.00 57.46 130 LEU G N 1
ATOM 5188 C CA . LEU G 1 115 ? -12.171 -6.703 -2.771 1.00 54.54 130 LEU G CA 1
ATOM 5189 C C . LEU G 1 115 ? -11.219 -7.110 -3.894 1.00 45.48 130 LEU G C 1
ATOM 5190 O O . LEU G 1 115 ? -10.726 -6.267 -4.623 1.00 50.33 130 LEU G O 1
ATOM 5195 N N . PHE G 1 116 ? -10.998 -8.408 -4.028 1.00 42.17 131 PHE G N 1
ATOM 5196 C CA . PHE G 1 116 ? -10.137 -8.948 -5.081 1.00 47.05 131 PHE G CA 1
ATOM 5197 C C . PHE G 1 116 ? -10.700 -8.622 -6.467 1.00 49.83 131 PHE G C 1
ATOM 5198 O O . PHE G 1 116 ? -10.021 -8.044 -7.321 1.00 48.56 131 PHE G O 1
ATOM 5206 N N . GLU G 1 117 ? -11.968 -8.943 -6.668 1.00 52.47 132 GLU G N 1
ATOM 5207 C CA . GLU G 1 117 ? -12.613 -8.713 -7.969 1.00 54.86 132 GLU G CA 1
ATOM 5208 C C . GLU G 1 117 ? -12.722 -7.225 -8.329 1.00 49.36 132 GLU G C 1
ATOM 5209 O O . GLU G 1 117 ? -12.474 -6.816 -9.467 1.00 47.97 132 GLU G O 1
ATOM 5215 N N . VAL G 1 118 ? -13.149 -6.419 -7.384 1.00 45.88 133 VAL G N 1
ATOM 5216 C CA . VAL G 1 118 ? -13.438 -4.992 -7.686 1.00 51.14 133 VAL G CA 1
ATOM 5217 C C . VAL G 1 118 ? -12.160 -4.143 -7.731 1.00 50.16 133 VAL G C 1
ATOM 5218 O O . VAL G 1 118 ? -12.020 -3.258 -8.562 1.00 51.79 133 VAL G O 1
ATOM 5222 N N . TYR G 1 119 ? -11.247 -4.414 -6.813 1.00 48.83 134 TYR G N 1
ATOM 5223 C CA . TYR G 1 119 ? -10.096 -3.520 -6.590 1.00 49.09 134 TYR G CA 1
ATOM 5224 C C . TYR G 1 119 ? -8.776 -4.134 -6.941 1.00 43.53 134 TYR G C 1
ATOM 5225 O O . TYR G 1 119 ? -8.077 -3.635 -7.780 1.00 41.81 134 TYR G O 1
ATOM 5234 N N . LEU G 1 120 ? -8.443 -5.218 -6.269 1.00 41.77 135 LEU G N 1
ATOM 5235 C CA . LEU G 1 120 ? -7.074 -5.736 -6.286 1.00 43.36 135 LEU G CA 1
ATOM 5236 C C . LEU G 1 120 ? -6.659 -6.394 -7.596 1.00 43.23 135 LEU G C 1
ATOM 5237 O O . LEU G 1 120 ? -5.544 -6.168 -8.086 1.00 37.86 135 LEU G O 1
ATOM 5242 N N . LYS G 1 121 ? -7.554 -7.186 -8.166 1.00 41.11 136 LYS G N 1
ATOM 5243 C CA . LYS G 1 121 ? -7.240 -7.809 -9.448 1.00 42.78 136 LYS G CA 1
ATOM 5244 C C . LYS G 1 121 ? -6.997 -6.770 -10.572 1.00 40.01 136 LYS G C 1
ATOM 5245 O O . LYS G 1 121 ? -5.958 -6.796 -11.192 1.00 37.21 136 LYS G O 1
ATOM 5251 N N . PRO G 1 122 ? -7.941 -5.853 -10.812 1.00 39.18 137 PRO G N 1
ATOM 5252 C CA . PRO G 1 122 ? -7.689 -4.786 -11.805 1.00 36.44 137 PRO G CA 1
ATOM 5253 C C . PRO G 1 122 ? -6.453 -3.947 -11.501 1.00 36.50 137 PRO G C 1
ATOM 5254 O O . PRO G 1 122 ? -5.685 -3.620 -12.379 1.00 41.10 137 PRO G O 1
ATOM 5258 N N . TYR G 1 123 ? -6.243 -3.648 -10.239 1.00 34.83 138 TYR G N 1
ATOM 5259 C CA . TYR G 1 123 ? -5.082 -2.854 -9.818 1.00 34.49 138 TYR G CA 1
ATOM 5260 C C . TYR G 1 123 ? -3.746 -3.530 -10.214 1.00 34.39 138 TYR G C 1
ATOM 5261 O O . TYR G 1 123 ? -2.879 -2.898 -10.787 1.00 37.00 138 TYR G O 1
ATOM 5270 N N . PHE G 1 124 ? -3.622 -4.797 -9.874 1.00 31.79 139 PHE G N 1
ATOM 5271 C CA . PHE G 1 124 ? -2.403 -5.574 -10.071 1.00 35.04 139 PHE G CA 1
ATOM 5272 C C . PHE G 1 124 ? -2.230 -6.245 -11.455 1.00 37.49 139 PHE G C 1
ATOM 5273 O O . PHE G 1 124 ? -1.103 -6.510 -11.855 1.00 35.22 139 PHE G O 1
ATOM 5281 N N . LEU G 1 125 ? -3.319 -6.501 -12.164 1.00 33.56 140 LEU G N 1
ATOM 5282 C CA . LEU G 1 125 ? -3.264 -7.379 -13.356 1.00 37.10 140 LEU G CA 1
ATOM 5283 C C . LEU G 1 125 ? -2.303 -6.856 -14.431 1.00 35.97 140 LEU G C 1
ATOM 5284 O O . LEU G 1 125 ? -2.449 -5.758 -14.895 1.00 36.13 140 LEU G O 1
ATOM 5289 N N . GLU G 1 126 ? -1.289 -7.640 -14.733 1.00 38.03 141 GLU G N 1
ATOM 5290 C CA . GLU G 1 126 ? -0.278 -7.286 -15.749 1.00 43.26 141 GLU G CA 1
ATOM 5291 C C . GLU G 1 126 ? 0.524 -6.002 -15.469 1.00 39.29 141 GLU G C 1
ATOM 5292 O O . GLU G 1 126 ? 1.178 -5.485 -16.359 1.00 34.87 141 GLU G O 1
ATOM 5298 N N . ALA G 1 127 ? 0.480 -5.510 -14.238 1.00 32.97 142 ALA G N 1
ATOM 5299 C CA . ALA G 1 127 ? 1.187 -4.286 -13.864 1.00 28.63 142 ALA G CA 1
ATOM 5300 C C . ALA G 1 127 ? 2.551 -4.595 -13.295 1.00 28.91 142 ALA G C 1
ATOM 5301 O O . ALA G 1 127 ? 3.414 -3.726 -13.233 1.00 28.24 142 ALA G O 1
ATOM 5303 N N . TYR G 1 128 ? 2.784 -5.827 -12.879 1.00 27.74 143 TYR G N 1
ATOM 5304 C CA . TYR G 1 128 ? 4.094 -6.201 -12.290 1.00 28.51 143 TYR G CA 1
ATOM 5305 C C . TYR G 1 128 ? 4.575 -5.161 -11.231 1.00 28.90 143 TYR G C 1
ATOM 5306 O O . TYR G 1 128 ? 5.693 -4.684 -11.260 1.00 29.45 143 TYR G O 1
ATOM 5315 N N . ARG G 1 129 ? 3.656 -4.805 -10.345 1.00 27.66 144 ARG G N 1
ATOM 5316 C CA . ARG G 1 129 ? 3.888 -3.810 -9.311 1.00 29.10 144 ARG G CA 1
ATOM 5317 C C . ARG G 1 129 ? 4.841 -4.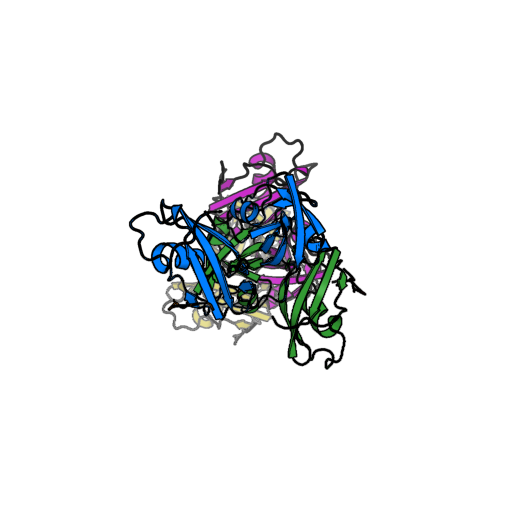331 -8.228 1.00 27.28 144 ARG G C 1
ATOM 5318 O O . ARG G 1 129 ? 4.601 -5.393 -7.665 1.00 29.50 144 ARG G O 1
ATOM 5326 N N . PRO G 1 130 ? 5.944 -3.623 -7.992 1.00 27.06 145 PRO G N 1
ATOM 5327 C CA . PRO G 1 130 ? 6.744 -3.896 -6.836 1.00 27.54 145 PRO G CA 1
ATOM 5328 C C . PRO G 1 130 ? 6.041 -3.360 -5.604 1.00 26.98 145 PRO G C 1
ATOM 5329 O O . PRO G 1 130 ? 5.476 -2.278 -5.654 1.00 26.09 145 PRO G O 1
ATOM 5333 N N . ILE G 1 131 ? 6.010 -4.148 -4.543 1.00 25.85 146 ILE G N 1
ATOM 5334 C CA . ILE G 1 131 ? 5.398 -3.696 -3.291 1.00 27.83 146 ILE G CA 1
ATOM 5335 C C . ILE G 1 131 ? 6.240 -4.092 -2.114 1.00 26.28 146 ILE G C 1
ATOM 5336 O O . ILE G 1 131 ? 7.006 -5.046 -2.168 1.00 29.86 146 ILE G O 1
ATOM 5341 N N . ARG G 1 132 ? 6.082 -3.329 -1.056 1.00 26.66 147 ARG G N 1
ATOM 5342 C CA . ARG G 1 132 ? 6.819 -3.569 0.197 1.00 27.58 147 ARG G CA 1
ATOM 5343 C C . ARG G 1 132 ? 5.856 -3.743 1.338 1.00 27.06 147 ARG G C 1
ATOM 5344 O O . ARG G 1 132 ? 4.876 -3.028 1.448 1.00 26.27 147 ARG G O 1
ATOM 5352 N N . LYS G 1 133 ? 6.176 -4.700 2.190 1.00 31.28 148 LYS G N 1
ATOM 5353 C CA . LYS G 1 133 ? 5.535 -4.829 3.486 1.00 34.14 148 LYS G CA 1
ATOM 5354 C C . LYS G 1 133 ? 5.452 -3.445 4.156 1.00 33.71 148 LYS G C 1
ATOM 5355 O O . LYS G 1 133 ? 6.423 -2.693 4.184 1.00 32.40 148 LYS G O 1
ATOM 5361 N N . GLY G 1 134 ? 4.266 -3.110 4.638 1.00 34.79 149 GLY G N 1
ATOM 5362 C CA . GLY G 1 134 ? 3.983 -1.800 5.285 1.00 36.65 149 GLY G CA 1
ATOM 5363 C C . GLY G 1 134 ? 3.512 -0.680 4.367 1.00 40.65 149 GLY G C 1
ATOM 5364 O O . GLY G 1 134 ? 3.158 0.397 4.839 1.00 37.68 149 GLY G O 1
ATOM 5365 N N . ASP G 1 135 ? 3.577 -0.902 3.056 1.00 37.98 150 ASP G N 1
ATOM 5366 C CA . ASP G 1 135 ? 3.077 0.082 2.120 1.00 39.75 150 ASP G CA 1
ATOM 5367 C C . ASP G 1 135 ? 1.578 0.278 2.331 1.00 39.55 150 ASP G C 1
ATOM 5368 O O . ASP G 1 135 ? 0.842 -0.639 2.663 1.00 35.25 150 ASP G O 1
ATOM 5373 N N . ILE G 1 136 ? 1.153 1.504 2.066 1.00 39.48 151 ILE G N 1
ATOM 5374 C CA . ILE G 1 136 ? -0.254 1.844 1.927 1.00 39.46 151 ILE G CA 1
ATOM 5375 C C . ILE G 1 136 ? -0.442 2.279 0.493 1.00 34.87 151 ILE G C 1
ATOM 5376 O O . ILE G 1 136 ? 0.272 3.138 0.028 1.00 35.87 151 ILE G O 1
ATOM 5381 N N . PHE G 1 137 ? -1.404 1.700 -0.189 1.00 33.52 152 PHE G N 1
ATOM 5382 C CA . PHE G 1 137 ? -1.666 2.066 -1.580 1.00 34.75 152 PHE G CA 1
ATOM 5383 C C . PHE G 1 137 ? -3.156 2.328 -1.749 1.00 35.98 152 PHE G C 1
ATOM 5384 O O . PHE G 1 137 ? -3.978 1.934 -0.941 1.00 37.04 152 PHE G O 1
ATOM 5392 N N . LEU G 1 138 ? -3.476 3.019 -2.812 1.00 38.28 153 LEU G N 1
ATOM 5393 C CA . LEU G 1 138 ? -4.811 3.474 -3.074 1.00 38.14 153 LEU G CA 1
ATOM 5394 C C . LEU G 1 138 ? -5.251 2.914 -4.392 1.00 38.69 153 LEU G C 1
ATOM 5395 O O . LEU G 1 138 ? -4.549 3.082 -5.358 1.00 39.81 153 LEU G O 1
ATOM 5400 N N . VAL G 1 139 ? -6.430 2.291 -4.402 1.00 37.38 154 VAL G N 1
ATOM 5401 C CA . VAL G 1 139 ? -7.074 1.752 -5.599 1.00 41.93 154 VAL G CA 1
ATOM 5402 C C . VAL G 1 139 ? -8.389 2.462 -5.865 1.00 47.38 154 VAL G C 1
ATOM 5403 O O . VAL G 1 139 ? -9.307 2.448 -5.048 1.00 48.61 154 VAL G O 1
ATOM 5407 N N . ARG G 1 140 ? -8.478 3.063 -7.036 1.00 60.30 155 ARG G N 1
ATOM 5408 C CA . ARG G 1 140 ? -9.682 3.757 -7.450 1.00 68.79 155 ARG G CA 1
ATOM 5409 C C . ARG G 1 140 ? -10.536 2.675 -8.035 1.00 75.27 155 ARG G C 1
ATOM 5410 O O . ARG G 1 140 ? -10.179 2.066 -9.031 1.00 79.26 155 ARG G O 1
ATOM 5418 N N . GLY G 1 141 ? -11.651 2.397 -7.399 1.00 78.42 156 GLY G N 1
ATOM 5419 C CA . GLY G 1 141 ? -12.507 1.332 -7.890 1.00 83.30 156 GLY G CA 1
ATOM 5420 C C . GLY G 1 141 ? -13.887 1.317 -7.301 1.00 84.75 156 GLY G C 1
ATOM 5421 O O . GLY G 1 141 ? -14.090 1.729 -6.165 1.00 92.51 156 GLY G O 1
ATOM 5422 N N . GLY G 1 142 ? -14.812 0.756 -8.076 1.00 84.67 157 GLY G N 1
ATOM 5423 C CA . GLY G 1 142 ? -16.216 0.818 -7.770 1.00 82.68 157 GLY G CA 1
ATOM 5424 C C . GLY G 1 142 ? -16.654 2.271 -7.822 1.00 81.78 157 GLY G C 1
ATOM 5425 O O . GLY G 1 142 ? -16.478 2.934 -8.845 1.00 79.29 157 GLY G O 1
ATOM 5426 N N . MET G 1 143 ? -17.186 2.762 -6.713 1.00 80.53 158 MET G N 1
ATOM 5427 C CA . MET G 1 143 ? -17.676 4.130 -6.628 1.00 77.94 158 MET G CA 1
ATOM 5428 C C . MET G 1 143 ? -16.922 5.009 -5.642 1.00 75.89 158 MET G C 1
ATOM 5429 O O . MET G 1 143 ? -17.284 6.166 -5.413 1.00 71.25 158 MET G O 1
ATOM 5434 N N . ARG G 1 144 ? -15.849 4.455 -5.101 1.00 76.92 159 ARG G N 1
ATOM 5435 C CA . ARG G 1 144 ? -15.046 5.091 -4.065 1.00 75.44 159 ARG G CA 1
ATOM 5436 C C . ARG G 1 144 ? -13.633 4.489 -4.055 1.00 66.40 159 ARG G C 1
ATOM 5437 O O . ARG G 1 144 ? -13.430 3.345 -4.419 1.00 69.72 159 ARG G O 1
ATOM 5445 N N . ALA G 1 145 ? -12.655 5.280 -3.638 1.00 64.61 160 ALA G N 1
ATOM 5446 C CA . ALA G 1 145 ? -11.248 4.836 -3.560 1.00 56.81 160 ALA G CA 1
ATOM 5447 C C . ALA G 1 145 ? -11.006 4.067 -2.272 1.00 54.51 160 ALA G C 1
ATOM 5448 O O . ALA G 1 145 ? -11.383 4.493 -1.209 1.00 52.83 160 ALA G O 1
ATOM 5450 N N . VAL G 1 146 ? -10.360 2.922 -2.372 1.00 50.68 161 VAL G N 1
ATOM 5451 C CA . VAL G 1 146 ? -10.071 2.133 -1.190 1.00 49.22 161 VAL G CA 1
ATOM 5452 C C . VAL G 1 146 ? -8.577 2.090 -0.994 1.00 49.29 161 VAL G C 1
ATOM 5453 O O . VAL G 1 146 ? -7.810 1.906 -1.944 1.00 52.22 161 VAL G O 1
ATOM 5457 N N . GLU G 1 147 ? -8.190 2.271 0.256 1.00 47.88 162 GLU G N 1
ATOM 5458 C CA . GLU G 1 147 ? -6.800 2.195 0.653 1.00 47.57 162 GLU G CA 1
ATOM 5459 C C . GLU G 1 147 ? -6.544 0.859 1.288 1.00 45.84 162 GLU G C 1
ATOM 5460 O O . GLU G 1 147 ? -7.366 0.353 2.041 1.00 44.10 162 GLU G O 1
ATOM 5466 N N . PHE G 1 148 ? -5.381 0.304 0.961 1.00 43.50 163 PHE G N 1
ATOM 5467 C CA . PHE G 1 148 ? -4.946 -0.989 1.476 1.00 39.20 163 PHE G CA 1
ATOM 5468 C C . PHE G 1 148 ? -3.572 -0.891 2.059 1.00 38.25 163 PHE G C 1
ATOM 5469 O O . PHE G 1 148 ? -2.767 -0.055 1.665 1.00 40.62 163 PHE G O 1
ATOM 5477 N N . LYS G 1 149 ? -3.311 -1.785 2.994 1.00 35.34 164 LYS G N 1
ATOM 5478 C CA . LYS G 1 149 ? -2.016 -1.907 3.591 1.00 35.70 164 LYS G CA 1
ATOM 5479 C C . LYS G 1 149 ? -1.446 -3.275 3.273 1.00 35.26 164 LYS G C 1
ATOM 5480 O O . LYS G 1 149 ? -2.139 -4.278 3.360 1.00 37.92 164 LYS G O 1
ATOM 5486 N N . VAL G 1 150 ? -0.161 -3.305 2.950 1.00 33.34 165 VAL G N 1
ATOM 5487 C CA . VAL G 1 150 ? 0.506 -4.572 2.722 1.00 35.36 165 VAL G CA 1
ATOM 5488 C C . VAL G 1 150 ? 0.969 -5.103 4.066 1.00 35.52 165 VAL G C 1
ATOM 5489 O O . VAL G 1 150 ? 1.892 -4.584 4.666 1.00 32.60 165 VAL G O 1
ATOM 5493 N N . VAL G 1 151 ? 0.330 -6.167 4.517 1.00 38.42 166 VAL G N 1
ATOM 5494 C CA . VAL G 1 151 ? 0.636 -6.723 5.862 1.00 38.85 166 VAL G CA 1
ATOM 5495 C C . VAL G 1 151 ? 1.649 -7.869 5.824 1.00 37.13 166 VAL G C 1
ATOM 5496 O O . VAL G 1 151 ? 2.354 -8.137 6.785 1.00 35.35 166 VAL G O 1
ATOM 5500 N N . GLU G 1 152 ? 1.714 -8.540 4.696 1.00 38.41 167 GLU G N 1
ATOM 5501 C CA . GLU G 1 152 ? 2.727 -9.569 4.507 1.00 42.86 167 GLU G CA 1
ATOM 5502 C C . GLU G 1 152 ? 3.023 -9.781 3.023 1.00 38.73 167 GLU G C 1
ATOM 5503 O O . GLU G 1 152 ? 2.160 -9.622 2.180 1.00 34.70 167 GLU G O 1
ATOM 5509 N N . THR G 1 153 ? 4.278 -10.081 2.746 1.00 40.25 168 THR G N 1
ATOM 5510 C CA . THR G 1 153 ? 4.717 -10.530 1.413 1.00 40.14 168 THR G CA 1
ATOM 5511 C C . THR G 1 153 ? 5.578 -11.755 1.596 1.00 43.85 168 THR G C 1
ATOM 5512 O O . THR G 1 153 ? 6.240 -11.938 2.631 1.00 39.85 168 THR G O 1
ATOM 5516 N N . ASP G 1 154 ? 5.611 -12.570 0.556 1.00 43.29 169 ASP G N 1
ATOM 5517 C CA . ASP G 1 154 ? 6.523 -13.722 0.516 1.00 40.85 169 ASP G CA 1
ATOM 5518 C C . ASP G 1 154 ? 7.054 -13.821 -0.916 1.00 37.99 169 ASP G C 1
ATOM 5519 O O . ASP G 1 154 ? 6.274 -14.095 -1.824 1.00 38.98 169 ASP G O 1
ATOM 5524 N N . PRO G 1 155 ? 8.350 -13.580 -1.137 1.00 38.12 170 PRO G N 1
ATOM 5525 C CA . PRO G 1 155 ? 9.350 -13.276 -0.086 1.00 38.70 170 PRO G CA 1
ATOM 5526 C C . PRO G 1 155 ? 9.126 -11.939 0.604 1.00 37.07 170 PRO G C 1
ATOM 5527 O O . PRO G 1 155 ? 8.385 -11.082 0.117 1.00 34.84 170 PRO G O 1
ATOM 5531 N N . SER G 1 156 ? 9.790 -11.804 1.736 1.00 37.65 171 SER G N 1
ATOM 5532 C CA . SER G 1 156 ? 9.616 -10.673 2.647 1.00 35.39 171 SER G CA 1
ATOM 5533 C C . SER G 1 156 ? 10.913 -9.914 2.644 1.00 35.91 171 SER G C 1
ATOM 5534 O O . SER G 1 156 ? 11.957 -10.553 2.718 1.00 35.42 171 SER G O 1
ATOM 5537 N N . PRO G 1 157 ? 10.910 -8.572 2.606 1.00 37.41 172 PRO G N 1
ATOM 5538 C CA . PRO G 1 157 ? 9.742 -7.698 2.804 1.00 37.60 172 PRO G CA 1
ATOM 5539 C C . PRO G 1 157 ? 9.223 -7.074 1.529 1.00 39.85 172 PRO G C 1
ATOM 5540 O O . PRO G 1 157 ? 8.373 -6.203 1.561 1.00 34.06 172 PRO G O 1
ATOM 5544 N N . TYR G 1 158 ? 9.764 -7.491 0.404 1.00 40.37 173 TYR G N 1
ATOM 5545 C CA . TYR G 1 158 ? 9.266 -6.968 -0.840 1.00 41.22 173 TYR G CA 1
ATOM 5546 C C . TYR G 1 158 ? 9.251 -7.990 -1.933 1.00 36.94 173 TYR G C 1
ATOM 5547 O O . TYR G 1 158 ? 10.021 -8.943 -1.957 1.00 35.83 173 TYR G O 1
ATOM 5556 N N . CYS G 1 159 ? 8.364 -7.744 -2.875 1.00 31.34 174 CYS G N 1
ATOM 5557 C CA . CYS G 1 159 ? 8.240 -8.617 -4.035 1.00 32.28 174 CYS G CA 1
ATOM 5558 C C . CYS G 1 159 ? 7.551 -7.910 -5.193 1.00 34.12 174 CYS G C 1
ATOM 5559 O O . CYS G 1 159 ? 7.042 -6.779 -5.061 1.00 30.18 174 CYS G O 1
ATOM 5562 N N . ILE G 1 160 ? 7.590 -8.561 -6.343 1.00 33.03 175 ILE G N 1
ATOM 5563 C CA . ILE G 1 160 ? 6.850 -8.093 -7.517 1.00 33.47 175 ILE G CA 1
ATOM 5564 C C . ILE G 1 160 ? 5.573 -8.903 -7.557 1.00 30.45 175 ILE G C 1
ATOM 5565 O O . ILE G 1 160 ? 5.602 -10.132 -7.424 1.00 34.88 175 ILE G O 1
ATOM 5570 N N . VAL G 1 161 ? 4.468 -8.233 -7.816 1.00 27.48 176 VAL G N 1
ATOM 5571 C CA . VAL G 1 161 ? 3.206 -8.918 -7.894 1.00 27.02 176 VAL G CA 1
ATOM 5572 C C . VAL G 1 161 ? 2.969 -9.395 -9.337 1.00 29.94 176 VAL G C 1
ATOM 5573 O O . VAL G 1 161 ? 2.544 -8.630 -10.219 1.00 29.47 176 VAL G O 1
ATOM 5577 N N . ALA G 1 162 ? 3.188 -10.682 -9.515 1.00 31.86 177 ALA G N 1
ATOM 5578 C CA . ALA G 1 162 ? 3.236 -11.330 -10.855 1.00 34.17 177 ALA G CA 1
ATOM 5579 C C . ALA G 1 162 ? 2.097 -12.329 -11.031 1.00 34.81 177 ALA G C 1
ATOM 5580 O O . ALA G 1 162 ? 1.342 -12.589 -10.077 1.00 34.13 177 ALA G O 1
ATOM 5582 N N . PRO G 1 163 ? 1.918 -12.860 -12.259 1.00 37.85 178 PRO G N 1
ATOM 5583 C CA . PRO G 1 163 ? 0.716 -13.697 -12.510 1.00 38.80 178 PRO G CA 1
ATOM 5584 C C . PRO G 1 163 ? 0.551 -14.879 -11.565 1.00 37.00 178 PRO G C 1
ATOM 5585 O O . PRO G 1 163 ? -0.551 -15.177 -11.162 1.00 36.24 178 PRO G O 1
ATOM 5589 N N . ASP G 1 164 ? 1.651 -15.500 -11.184 1.00 39.43 179 ASP G N 1
ATOM 5590 C CA . ASP G 1 164 ? 1.596 -16.613 -10.224 1.00 45.26 179 ASP G CA 1
ATOM 5591 C C . ASP G 1 164 ? 1.456 -16.196 -8.760 1.00 46.37 179 ASP G C 1
ATOM 5592 O O . ASP G 1 164 ? 1.268 -17.041 -7.904 1.00 47.42 179 ASP G O 1
ATOM 5597 N N . THR G 1 165 ? 1.522 -14.903 -8.467 1.00 46.75 180 THR G N 1
ATOM 5598 C CA . THR G 1 165 ? 1.432 -14.446 -7.077 1.00 42.57 180 THR G CA 1
ATOM 5599 C C . THR G 1 165 ? 0.013 -14.679 -6.579 1.00 38.63 180 THR G C 1
ATOM 5600 O O . THR G 1 165 ? -0.944 -14.272 -7.213 1.00 44.78 180 THR G O 1
ATOM 5604 N N . VAL G 1 166 ? -0.105 -15.323 -5.431 1.00 38.79 181 VAL G N 1
ATOM 5605 C CA . VAL G 1 166 ? -1.431 -15.514 -4.799 1.00 39.13 181 VAL G CA 1
ATOM 5606 C C . VAL G 1 166 ? -1.720 -14.302 -3.912 1.00 34.93 181 VAL G C 1
ATOM 5607 O O . VAL G 1 166 ? -0.973 -13.991 -3.009 1.00 35.62 181 VAL G O 1
ATOM 5611 N N . ILE G 1 167 ? -2.819 -13.643 -4.184 1.00 34.03 182 ILE G N 1
ATOM 5612 C CA . ILE G 1 167 ? -3.241 -12.453 -3.437 1.00 36.18 182 ILE G CA 1
ATOM 5613 C C . ILE G 1 167 ? -4.293 -12.795 -2.376 1.00 39.10 182 ILE G C 1
ATOM 5614 O O . ILE G 1 167 ? -5.380 -13.222 -2.701 1.00 38.70 182 ILE G O 1
ATOM 5619 N N . HIS G 1 168 ? -3.949 -12.517 -1.126 1.00 40.34 183 HIS G N 1
ATOM 5620 C CA . HIS G 1 168 ? -4.818 -12.713 0.040 1.00 41.80 183 HIS G CA 1
ATOM 5621 C C . HIS G 1 168 ? -5.276 -11.373 0.553 1.00 43.90 183 HIS G C 1
ATOM 5622 O O . HIS G 1 168 ? -4.463 -10.451 0.713 1.00 44.32 183 HIS G O 1
ATOM 5629 N N . CYS G 1 169 ? -6.568 -11.258 0.807 1.00 42.06 184 CYS G N 1
ATOM 5630 C CA . CYS G 1 169 ? -7.110 -10.037 1.414 1.00 43.30 184 CYS G CA 1
ATOM 5631 C C . CYS G 1 169 ? -8.182 -10.246 2.472 1.00 48.51 184 CYS G C 1
ATOM 5632 O O . CYS G 1 169 ? -9.002 -9.366 2.705 1.00 47.15 184 CYS G O 1
ATOM 5635 N N . GLU G 1 170 ? -8.164 -11.410 3.100 1.00 50.00 185 GLU G N 1
ATOM 5636 C CA . GLU G 1 170 ? -9.116 -11.701 4.176 1.00 57.48 185 GLU G CA 1
ATOM 5637 C C . GLU G 1 170 ? -8.543 -11.226 5.481 1.00 55.56 185 GLU G C 1
ATOM 5638 O O . GLU G 1 170 ? -7.367 -11.377 5.737 1.00 57.28 185 GLU G O 1
ATOM 5644 N N . GLY G 1 171 ? -9.405 -10.686 6.316 1.00 54.78 186 GLY G N 1
ATOM 5645 C CA . GLY G 1 171 ? -9.034 -10.348 7.682 1.00 50.84 186 GLY G CA 1
ATOM 5646 C C . GLY G 1 171 ? -9.744 -9.098 8.102 1.00 52.18 186 GLY G C 1
ATOM 5647 O O . GLY G 1 171 ? -10.467 -8.484 7.323 1.00 51.89 186 GLY G O 1
ATOM 5648 N N . GLU G 1 172 ? -9.502 -8.724 9.339 1.00 58.17 187 GLU G N 1
ATOM 5649 C CA . GLU G 1 172 ? -10.034 -7.502 9.916 1.00 67.02 187 GLU G CA 1
ATOM 5650 C C . GLU G 1 172 ? -9.443 -6.234 9.249 1.00 60.01 187 GLU G C 1
ATOM 5651 O O . GLU G 1 172 ? -8.245 -6.126 9.099 1.00 54.51 187 GLU G O 1
ATOM 5657 N N . PRO G 1 173 ? -10.298 -5.285 8.813 1.00 55.80 188 PRO G N 1
ATOM 5658 C CA . PRO G 1 173 ? -9.787 -3.999 8.340 1.00 55.18 188 PRO G CA 1
ATOM 5659 C C . PRO G 1 173 ? -8.872 -3.273 9.321 1.00 60.03 188 PRO G C 1
ATOM 5660 O O . PRO G 1 173 ? -9.059 -3.317 10.525 1.00 68.35 188 PRO G O 1
ATOM 5664 N N . ILE G 1 174 ? -7.872 -2.619 8.765 1.00 63.98 189 ILE G N 1
ATOM 5665 C CA . ILE G 1 174 ? -6.841 -1.933 9.542 1.00 67.40 189 ILE G CA 1
ATOM 5666 C C . ILE G 1 174 ? -7.369 -0.570 9.962 1.00 70.12 189 ILE G C 1
ATOM 5667 O O . ILE G 1 174 ? -8.075 0.075 9.169 1.00 62.50 189 ILE G O 1
ATOM 5672 N N . LYS G 1 175 ? -6.970 -0.157 11.182 1.00 70.21 190 LYS G N 1
ATOM 5673 C CA . LYS G 1 175 ? -7.262 1.144 11.827 1.00 70.65 190 LYS G CA 1
ATOM 5674 C C . LYS G 1 175 ? -8.123 0.954 13.073 1.00 70.96 190 LYS G C 1
ATOM 5675 O O . LYS G 1 175 ? -7.892 0.054 13.870 1.00 70.16 190 LYS G O 1
ATOM 5681 N N . HIS H 2 2 ? 1.605 -16.335 11.270 1.00 78.73 240 HIS H N 1
ATOM 5682 C CA . HIS H 2 2 ? 0.766 -15.388 10.479 1.00 71.73 240 HIS H CA 1
ATOM 5683 C C . HIS H 2 2 ? -0.377 -16.148 9.815 1.00 68.31 240 HIS H C 1
ATOM 5684 O O . HIS H 2 2 ? -0.153 -17.174 9.174 1.00 70.69 240 HIS H O 1
ATOM 5691 N N . ASN H 2 3 ? -1.598 -15.649 9.973 1.00 64.04 241 ASN H N 1
ATOM 5692 C CA . ASN H 2 3 ? -2.749 -16.271 9.335 1.00 63.15 241 ASN H CA 1
ATOM 5693 C C . ASN H 2 3 ? -2.990 -15.643 7.947 1.00 60.06 241 ASN H C 1
ATOM 5694 O O . ASN H 2 3 ? -3.602 -14.566 7.816 1.00 55.97 241 ASN H O 1
ATOM 5699 N N . TRP H 2 4 ? -2.510 -16.339 6.914 1.00 56.89 242 TRP H N 1
ATOM 5700 C CA . TRP H 2 4 ? -2.687 -15.887 5.541 1.00 55.54 242 TRP H CA 1
ATOM 5701 C C . TRP H 2 4 ? -4.132 -15.835 5.065 1.00 53.27 242 TRP H C 1
ATOM 5702 O O . TRP H 2 4 ? -4.490 -14.953 4.277 1.00 55.54 242 TRP H O 1
ATOM 5713 N N . GLY H 2 5 ? -4.956 -16.760 5.557 1.00 53.08 243 GLY H N 1
ATOM 5714 C CA . GLY H 2 5 ? -6.305 -16.962 5.032 1.00 52.69 243 GLY H CA 1
ATOM 5715 C C . GLY H 2 5 ? -6.236 -17.587 3.640 1.00 51.99 243 GLY H C 1
ATOM 5716 O O . GLY H 2 5 ? -5.293 -18.296 3.287 1.00 55.52 243 GLY H O 1
ATOM 5717 N N . GLN H 2 6 ? -7.249 -17.322 2.846 1.00 56.25 244 GLN H N 1
ATOM 5718 C CA . GLN H 2 6 ? -7.359 -17.900 1.515 1.00 60.67 244 GLN H CA 1
ATOM 5719 C C . GLN H 2 6 ? -7.104 -16.813 0.467 1.00 56.59 244 GLN H C 1
ATOM 5720 O O . GLN H 2 6 ? -7.539 -15.680 0.640 1.00 50.94 244 GLN H O 1
ATOM 5726 N N . GLY H 2 7 ? -6.403 -17.178 -0.611 1.00 56.76 245 GLY H N 1
ATOM 5727 C CA . GLY H 2 7 ? -6.048 -16.242 -1.676 1.00 60.62 245 GLY H CA 1
ATOM 5728 C C . GLY H 2 7 ? -6.303 -16.760 -3.082 1.00 58.69 245 GLY H C 1
ATOM 5729 O O . GLY H 2 7 ? -6.570 -17.934 -3.288 1.00 54.74 245 GLY H O 1
ATOM 5730 N N . PHE H 2 8 ? -6.200 -15.851 -4.044 1.00 55.33 246 PHE H N 1
ATOM 5731 C CA . PHE H 2 8 ? -6.503 -16.114 -5.432 1.00 52.60 246 PHE H CA 1
ATOM 5732 C C . PHE H 2 8 ? -5.267 -15.704 -6.236 1.00 54.37 246 PHE H C 1
ATOM 5733 O O . PHE H 2 8 ? -4.698 -14.614 -6.049 1.00 48.24 246 PHE H O 1
ATOM 5741 N N . ARG H 2 9 ? -4.865 -16.604 -7.124 1.00 48.96 247 ARG H N 1
ATOM 5742 C CA . ARG H 2 9 ? -3.801 -16.379 -8.065 1.00 50.38 247 ARG H CA 1
ATOM 5743 C C . ARG H 2 9 ? -4.173 -15.213 -8.965 1.00 45.66 247 ARG H C 1
ATOM 5744 O O . ARG H 2 9 ? -5.271 -15.165 -9.469 1.00 40.52 247 ARG H O 1
ATOM 5752 N N . LEU H 2 10 ? -3.275 -14.252 -9.125 1.00 43.51 248 LEU H N 1
ATOM 5753 C CA . LEU H 2 10 ? -3.598 -13.055 -9.915 1.00 44.75 248 LEU H CA 1
ATOM 5754 C C . LEU H 2 10 ? -3.861 -13.414 -11.403 1.00 46.45 248 LEU H C 1
ATOM 5755 O O . LEU H 2 10 ? -4.817 -12.901 -12.002 1.00 37.92 248 LEU H O 1
ATOM 5760 N N . GLY H 2 11 ? -2.972 -14.255 -11.959 1.00 45.93 249 GLY H N 1
ATOM 5761 C CA . GLY H 2 11 ? -3.032 -14.690 -13.356 1.00 53.24 249 GLY H CA 1
ATOM 5762 C C . GLY H 2 11 ? -2.590 -13.661 -14.393 1.00 52.19 249 GLY H C 1
ATOM 5763 O O . GLY H 2 11 ? -2.065 -12.606 -14.031 1.00 57.96 249 GLY H O 1
#

Nearest PDB structures (foldseek):
  5glf-assembly2_C  TM=9.854E-01  e=2.452E-36  Homo sapiens
  7pux-assembly1_A  TM=9.815E-01  e=8.904E-35  Homo sapiens
  1r7r-assembly1_A  TM=9.811E-01  e=1.354E-34  Mus musculus
  4ko8-assembly1_A  TM=9.786E-01  e=7.238E-34  Homo sapiens
  8hl7-assembly1_B  TM=9.736E-01  e=2.616E-34  Homo sapiens